Protein AF-0000000070196748 (afdb_homodimer)

Sequence (556 aa):
MASSNFDQDNVVRCKMNRRDIALVFIAVLVLIQGAVTVYIIVANKQTTNGELQTKLQMQQDEIEKQQDENKKQKDEIKEHQDKLTSIYSELEKAKTNQGVVYVRWGRKDCPGNGTETVYSGYAGGSYYNHAGAAVDYVCLPPDPSWGPKKDIRSYAPGYMYGAEYEDEVLFNKNYKNKDVPCAVCRSSNQSTSIMIPARTTCYTGWDEAYHGYLASGYNSHVAASQYVCVDEIPQALIGGGSSDDNGKLFYQVRTRCGSLKCPPYEEDKVLSCVVCMKMASSNFDQDNVVRCKMNRRDIALVFIAVLVLIQGAVTVYIIVANKQTTNGELQTKLQMQQDEIEKQQDENKKQKDEIKEHQDKLTSIYSELEKAKTNQGVVYVRWGRKDCPGNGTETVYSGYAGGSYYNHAGAAVDYVCLPPDPSWGPKKDIRSYAPGYMYGAEYEDEVLFNKNYKNKDVPCAVCRSSNQSTSIMIPARTTCYTGWDEAYHGYLASGYNSHVAASQYVCVDEIPQALIGGGSSDDNGKLFYQVRTRCGSLKCPPYEEDKVLSCVVCMK

Organism: Mizuhopecten yessoensis (NCBI:txid6573)

Radius of gyration: 54.62 Å; Cα contacts (8 Å, |Δi|>4): 1216; chains: 2; bounding box: 57×178×130 Å

Solvent-accessible surface area (backbone atoms only — not comparable to full-atom values): 28449 Å² total; per-residue (Å²): 126,94,74,79,80,77,79,78,77,80,75,76,78,69,73,75,53,72,67,59,55,50,53,53,51,51,52,52,51,53,50,51,53,49,52,53,52,50,49,52,52,44,50,52,42,50,51,50,42,52,52,47,52,51,52,40,50,52,41,50,52,50,38,52,52,40,52,53,51,41,50,53,46,51,52,48,44,51,52,47,51,53,48,44,55,52,49,52,52,48,38,49,44,51,58,40,47,26,22,26,72,50,69,39,32,20,26,70,61,49,51,67,91,62,35,42,64,77,47,42,30,36,26,21,17,17,40,44,70,22,27,2,11,30,26,49,78,41,70,32,54,69,72,60,36,71,51,96,60,23,79,61,81,71,97,56,38,15,55,38,22,6,13,24,30,66,33,59,66,78,60,37,56,88,36,47,33,24,13,30,20,10,13,38,24,32,28,36,81,21,60,38,69,45,76,40,73,69,27,74,65,59,60,92,86,40,44,69,66,51,40,26,31,28,25,22,51,57,91,83,46,62,18,54,55,50,81,43,55,31,39,51,77,46,50,62,44,82,86,30,28,84,42,82,47,66,20,21,51,38,23,78,36,60,39,64,65,72,94,42,60,69,68,92,49,58,72,70,35,77,35,31,8,21,35,25,31,65,141,80,81,75,80,76,76,80,76,80,74,74,77,68,72,73,52,71,66,59,57,51,53,51,50,52,51,52,51,53,50,52,54,48,51,52,52,49,49,52,53,45,50,53,41,50,51,50,43,51,52,47,52,52,51,40,52,53,41,50,52,50,38,52,53,40,53,52,52,40,52,53,47,52,53,48,42,51,51,48,50,53,49,45,55,53,51,49,50,50,35,48,52,46,45,69,72,34,44,29,69,52,69,41,34,21,28,68,61,48,50,71,87,63,34,42,62,77,49,44,31,37,26,23,16,18,41,44,70,34,71,87,32,57,40,56,78,41,73,36,67,76,74,80,82,79,62,96,66,71,80,68,81,71,99,78,72,87,66,80,30,52,18,24,31,68,32,55,70,78,61,38,58,89,34,46,33,23,24,30,20,10,13,40,25,35,29,42,85,22,32,30,66,46,76,41,52,29,17,65,65,59,58,93,89,40,44,67,67,52,40,25,33,29,24,19,22,32,30,80,29,49,10,32,16,40,76,43,56,31,39,56,78,47,49,61,47,82,86,40,64,83,44,82,69,76,18,18,52,41,13,48,22,25,31,40,62,43,26,21,51,68,72,81,47,57,71,66,26,34,35,11,8,19,36,25,32,58

Foldseek 3Di:
DPDPPDDPPPPPPPPPPPVVVVVVVVVVVVVVVVVVVVVVVVVVVVVVVVVVVVVVVVVVVVVVVVVVVVVVVVVVVVVVVVVVVVVVVVVVCVQLQAKDKDKAKQDQDWDPDQKDFPAKAFWKWFFLADLPTDQDTDGDHPDDDDDPCNPPDDPDDTDMDTEAECDCPQAHVLGHLFTMMMTMMMGRNFRDKDKFKQDQDDDPPWAFRAKAFWWGHDPPTSYHYDIDTHGRHGHGDDPGPPDNPGGGYTDFDFDPDDVPDPPVDDHGHTMMMTMITD/DCPPPPDPPPPVPPPPPPVNVVVVVVVVVVVVVVVVVVVVVVVVVVVVVVVVVVVVVVVVVVVVVVVVVVVVVVVVVVVVVVVVVVVVVVVVVVLQPAKDKDKAKQDQDFDPDQKDWPAKAFWKFFFLADLPTDAEIDADHPDDDDDPCNPDDDPDDTDMDTEAECDCPQAHVLGHLFTMMMTMMMGRRFHDKDKDKQDQDDDPPWDFRAKAFWWGHDPPTSDHYDIDTHGNHGHGDDPPDPDNPGGGYTDFDFDDDDVPDPVVDDHGHTMMMTMITD

Secondary structure (DSSP, 8-state):
-----------------HHHHHHHHHHHHHHHHHHHHHHHHHHHHHHHHHHHHHHHHHHHHHHHHHHHHHHHHHHHHHHHHHHHHHHHHHHHHHHHS--EEEEEET-SS--SSSEEEEEEEEEEE--TT-TT-B---EEE-SS----TTTT---SS-EEEEEEEE--SSSS-GGGTTPBPEEEEEEESS-S-EEEEET-SSPPTT-EEEEEEEEEE--TT-SS----EEEESS----TTS--S---SEEEEE-B---SSS-TTTS-TT-B-EEEEEE-/-----------------HHHHHHHHHHHHHHHHHHHHHHHHHHHHHHHHHHHHHHHHHHHHHHHHHHHHHHHHHHHHHHHHHHHHHHHHHHHHHHHT--EEEEEET-SSPPSSSEEEEEEEEEEE--TT-TT-----EEE-SS----TTTT---SS----EEEEE--TTTT-GGGTTPBPEEEEEEESS-S-EEEEET-SSPPTT-EEEEEEEEEE--TT-SS-B--EEEESS----SSS--S---SEEEEEEEE--SSS-TTTS-TT-B-EEEEEE-

pLDDT: mean 85.87, std 15.42, range [23.67, 98.45]

InterPro domains:
  IPR051077 Calcium-dependent Lectin [PTHR24024] (97-277)

Structure (mmCIF, N/CA/C/O backbone):
data_AF-0000000070196748-model_v1
#
loop_
_entity.id
_entity.type
_entity.pdbx_description
1 polymer 'Short-chain collagen C4'
#
loop_
_atom_site.group_PDB
_atom_site.id
_atom_site.type_symbol
_atom_site.label_atom_id
_atom_site.label_alt_id
_atom_site.label_comp_id
_atom_site.label_asym_id
_atom_site.label_entity_id
_atom_site.label_seq_id
_atom_site.pdbx_PDB_ins_code
_atom_site.Cartn_x
_atom_site.Cartn_y
_atom_site.Cartn_z
_atom_site.occupancy
_atom_site.B_iso_or_equiv
_atom_site.auth_seq_id
_atom_site.auth_comp_id
_atom_site.auth_asym_id
_atom_site.auth_atom_id
_atom_site.pdbx_PDB_model_num
ATOM 1 N N . MET A 1 1 ? -29.754 120.99 96.741 1 23.67 1 MET A N 1
ATOM 2 C CA . MET A 1 1 ? -30.196 121.397 95.41 1 23.67 1 MET A CA 1
ATOM 3 C C . MET A 1 1 ? -29.054 122.041 94.632 1 23.67 1 MET A C 1
ATOM 5 O O . MET A 1 1 ? -29.193 122.329 93.442 1 23.67 1 MET A O 1
ATOM 9 N N . ALA A 1 2 ? -28.082 122.835 95.265 1 34.64 2 ALA A N 1
ATOM 10 C CA . ALA A 1 2 ? -27.233 123.453 94.25 1 34.64 2 ALA A CA 1
ATOM 11 C C . ALA A 1 2 ? -26.536 122.395 93.399 1 34.64 2 ALA A C 1
ATOM 13 O O . ALA A 1 2 ? -26.18 121.324 93.898 1 34.64 2 ALA A O 1
ATOM 14 N N . SER A 1 3 ? -26.742 122.423 92.018 1 33.95 3 SER A N 1
ATOM 15 C CA . SER A 1 3 ? -26.475 122.089 90.623 1 33.95 3 SER A CA 1
ATOM 16 C C . SER A 1 3 ? -24.989 122.213 90.3 1 33.95 3 SER A C 1
ATOM 18 O O . SER A 1 3 ? -24.426 123.309 90.354 1 33.95 3 SER A O 1
ATOM 20 N N . SER A 1 4 ? -24.174 121.235 90.83 1 36.1 4 SER A N 1
ATOM 21 C CA . SER A 1 4 ? -22.776 121.093 90.436 1 36.1 4 SER A CA 1
ATOM 22 C C . SER A 1 4 ? -22.616 121.189 88.922 1 36.1 4 SER A C 1
ATOM 24 O O . SER A 1 4 ? -23.332 120.521 88.174 1 36.1 4 SER A O 1
ATOM 26 N N . ASN A 1 5 ? -22.364 122.438 88.431 1 34.79 5 ASN A N 1
ATOM 27 C CA . ASN A 1 5 ? -22.002 122.733 87.048 1 34.79 5 ASN A CA 1
ATOM 28 C C . ASN A 1 5 ? -20.956 121.756 86.522 1 34.79 5 ASN A C 1
ATOM 30 O O . ASN A 1 5 ? -19.874 121.628 87.097 1 34.79 5 ASN A O 1
ATOM 34 N N . PHE A 1 6 ? -21.33 120.572 85.848 1 34.41 6 PHE A N 1
ATOM 35 C CA . PHE A 1 6 ? -20.612 119.651 84.975 1 34.41 6 PHE A CA 1
ATOM 36 C C . PHE A 1 6 ? -19.738 120.412 83.986 1 34.41 6 PHE A C 1
ATOM 38 O O . PHE A 1 6 ? -20.212 121.324 83.304 1 34.41 6 PHE A O 1
ATOM 45 N N . ASP A 1 7 ? -18.459 120.542 84.35 1 33.42 7 ASP A N 1
ATOM 46 C CA . ASP A 1 7 ? -17.346 121.026 83.539 1 33.42 7 ASP A CA 1
ATOM 47 C C . ASP A 1 7 ? -17.398 120.442 82.129 1 33.42 7 ASP A C 1
ATOM 49 O O . ASP A 1 7 ? -17.531 119.228 81.959 1 33.42 7 ASP A O 1
ATOM 53 N N . GLN A 1 8 ? -17.953 121.155 81.136 1 33.31 8 GLN A N 1
ATOM 54 C CA . GLN A 1 8 ? -18.02 120.921 79.697 1 33.31 8 GLN A CA 1
ATOM 55 C C . GLN A 1 8 ? -16.692 120.396 79.162 1 33.31 8 GLN A C 1
ATOM 57 O O . GLN A 1 8 ? -15.635 120.967 79.44 1 33.31 8 GLN A O 1
ATOM 62 N N . ASP A 1 9 ? -16.567 119.038 78.949 1 35.24 9 ASP A N 1
ATOM 63 C CA . ASP A 1 9 ? -15.564 118.216 78.279 1 35.24 9 ASP A CA 1
ATOM 64 C C . ASP A 1 9 ? -15.041 118.905 77.02 1 35.24 9 ASP A C 1
ATOM 66 O O . ASP A 1 9 ? -15.823 119.311 76.158 1 35.24 9 ASP A O 1
ATOM 70 N N . ASN A 1 10 ? -14.011 119.686 77.144 1 36.63 10 ASN A N 1
ATOM 71 C CA . ASN A 1 10 ? -13.231 120.207 76.026 1 36.63 10 ASN A CA 1
ATOM 72 C C . ASN A 1 10 ? -12.899 119.112 75.016 1 36.63 10 ASN A C 1
ATOM 74 O O . ASN A 1 10 ? -12.066 118.245 75.284 1 36.63 10 ASN A O 1
ATOM 78 N N . VAL A 1 11 ? -13.945 118.51 74.289 1 37.58 11 VAL A N 1
ATOM 79 C CA . VAL A 1 11 ? -13.742 117.677 73.108 1 37.58 11 VAL A CA 1
ATOM 80 C C . VAL A 1 11 ? -12.757 118.356 72.159 1 37.58 11 VAL A C 1
ATOM 82 O O . VAL A 1 11 ? -13.033 119.438 71.637 1 37.58 11 VAL A O 1
ATOM 85 N N . VAL A 1 12 ? -11.513 118.307 72.529 1 38.78 12 VAL A N 1
ATOM 86 C CA . VAL A 1 12 ? -10.457 118.679 71.593 1 38.78 12 VAL A CA 1
ATOM 87 C C . VAL A 1 12 ? -10.685 117.984 70.253 1 38.78 12 VAL A C 1
ATOM 89 O O . VAL A 1 12 ? -10.693 116.752 70.179 1 38.78 12 VAL A O 1
ATOM 92 N N . ARG A 1 13 ? -11.613 118.517 69.379 1 42.95 13 ARG A N 1
ATOM 93 C CA . ARG A 1 13 ? -11.799 118.147 67.98 1 42.95 13 ARG A CA 1
ATOM 94 C C . ARG A 1 13 ? -10.466 118.121 67.239 1 42.95 13 ARG A C 1
ATOM 96 O O . ARG A 1 13 ? -9.8 119.15 67.112 1 42.95 13 ARG A O 1
ATOM 103 N N . CYS A 1 14 ? -9.592 117.125 67.402 1 43.45 14 CYS A N 1
ATOM 104 C CA . CYS A 1 14 ? -8.396 116.873 66.607 1 43.45 14 CYS A CA 1
ATOM 105 C C . CYS A 1 14 ? -8.711 116.922 65.117 1 43.45 14 CYS A C 1
ATOM 107 O O . CYS A 1 14 ? -9.547 116.16 64.63 1 43.45 14 CYS A O 1
ATOM 109 N N . LYS A 1 15 ? -8.808 118.072 64.516 1 48.35 15 LYS A N 1
ATOM 110 C CA . LYS A 1 15 ? -8.949 118.331 63.086 1 48.35 15 LYS A CA 1
ATOM 111 C C . LYS A 1 15 ? -7.853 117.628 62.29 1 48.35 15 LYS A C 1
ATOM 113 O O . LYS A 1 15 ? -6.672 117.955 62.426 1 48.35 15 LYS A O 1
ATOM 118 N N . MET A 1 16 ? -7.975 116.258 61.984 1 52.86 16 MET A N 1
ATOM 119 C CA . MET A 1 16 ? -7.071 115.637 61.02 1 52.86 16 MET A CA 1
ATOM 120 C C . MET A 1 16 ? -6.987 116.464 59.742 1 52.86 16 MET A C 1
ATOM 122 O O . MET A 1 16 ? -8.007 116.934 59.233 1 52.86 16 MET A O 1
ATOM 126 N N . ASN A 1 17 ? -5.944 116.988 59.505 1 60.42 17 ASN A N 1
ATOM 127 C CA . ASN A 1 17 ? -5.749 117.794 58.305 1 60.42 17 ASN A CA 1
ATOM 128 C C . ASN A 1 17 ? -6.069 117.004 57.04 1 60.42 17 ASN A C 1
ATOM 130 O O . ASN A 1 17 ? -6.061 115.772 57.054 1 60.42 17 ASN A O 1
ATOM 134 N N . ARG A 1 18 ? -6.671 117.553 56.072 1 64.96 18 ARG A N 1
ATOM 135 C CA . ARG A 1 18 ? -7.14 117.027 54.794 1 64.96 18 ARG A CA 1
ATOM 136 C C . ARG A 1 18 ? -6.083 116.138 54.147 1 64.96 18 ARG A C 1
ATOM 138 O O . ARG A 1 18 ? -6.411 115.121 53.533 1 64.96 18 ARG A O 1
ATOM 145 N N . ARG A 1 19 ? -4.888 116.395 54.353 1 65.21 19 ARG A N 1
ATOM 146 C CA . ARG A 1 19 ? -3.809 115.636 53.73 1 65.21 19 ARG A CA 1
ATOM 147 C C . ARG A 1 19 ? -3.651 114.268 54.386 1 65.21 19 ARG A C 1
ATOM 149 O O . ARG A 1 19 ? -3.453 113.263 53.7 1 65.21 19 ARG A O 1
ATOM 156 N N . ASP A 1 20 ? -3.83 114.13 55.593 1 66.3 20 ASP A N 1
ATOM 157 C CA . ASP A 1 20 ? -3.656 112.876 56.32 1 66.3 20 ASP A CA 1
ATOM 158 C C . ASP A 1 20 ? -4.826 111.928 56.066 1 66.3 20 ASP A C 1
ATOM 160 O O . ASP A 1 20 ? -4.63 110.721 55.91 1 66.3 20 ASP A O 1
ATOM 164 N N . ILE A 1 21 ? -6.015 112.452 55.911 1 70.46 21 ILE A N 1
ATOM 165 C CA . ILE A 1 21 ? -7.209 111.675 55.599 1 70.46 21 ILE A CA 1
ATOM 166 C C . ILE A 1 21 ? -7.098 111.101 54.188 1 70.46 21 ILE A C 1
ATOM 168 O O . ILE A 1 21 ? -7.426 109.935 53.958 1 70.46 21 ILE A O 1
ATOM 172 N N . ALA A 1 22 ? -6.455 1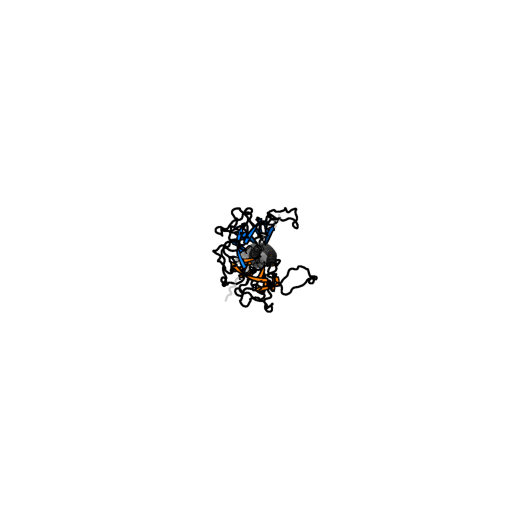11.931 53.389 1 72.45 22 ALA A N 1
ATOM 173 C CA . ALA A 1 22 ? -6.278 111.497 52.005 1 72.45 22 ALA A CA 1
ATOM 174 C C . ALA A 1 22 ? -5.261 110.363 51.912 1 72.45 22 ALA A C 1
ATOM 176 O O . ALA A 1 22 ? -5.462 109.399 51.169 1 72.45 22 ALA A O 1
ATOM 177 N N . LEU A 1 23 ? -4.327 110.298 52.746 1 73.07 23 LEU A N 1
ATOM 178 C CA . LEU A 1 23 ? -3.285 109.277 52.735 1 73.07 23 LEU A CA 1
ATOM 179 C C . LEU A 1 23 ? -3.806 107.962 53.304 1 73.07 23 LEU A C 1
ATOM 181 O O . LEU A 1 23 ? -3.472 106.887 52.801 1 73.07 23 LEU A O 1
ATOM 185 N N . VAL A 1 24 ? -4.711 108.156 54.286 1 73.11 24 VAL A N 1
ATOM 186 C CA . VAL A 1 24 ? -5.297 106.959 54.881 1 73.11 24 VAL A CA 1
ATOM 187 C C . VAL A 1 24 ? -6.283 106.324 53.903 1 73.11 24 VAL A C 1
ATOM 189 O O . VAL A 1 24 ? -6.322 105.1 53.758 1 73.11 24 VAL A O 1
ATOM 192 N N . PHE A 1 25 ? -6.95 107.092 53.097 1 75.56 25 PHE A N 1
ATOM 193 C CA . PHE A 1 25 ? -7.916 106.599 52.123 1 75.56 25 PHE A CA 1
ATOM 194 C C . PHE A 1 25 ? -7.21 105.906 50.964 1 75.56 25 PHE A C 1
ATOM 196 O O . PHE A 1 25 ? -7.655 104.854 50.5 1 75.56 25 PHE A O 1
ATOM 203 N N . ILE A 1 26 ? -6.091 106.403 50.58 1 75.54 26 ILE A N 1
ATOM 204 C CA . ILE A 1 26 ? -5.323 105.821 49.485 1 75.54 26 ILE A CA 1
ATOM 205 C C . ILE A 1 26 ? -4.723 104.488 49.927 1 75.54 26 ILE A C 1
ATOM 207 O O . ILE A 1 26 ? -4.745 103.511 49.175 1 75.54 26 ILE A O 1
ATOM 211 N N . ALA A 1 27 ? -4.406 104.483 51.19 1 74.73 27 ALA A N 1
ATOM 212 C CA . ALA A 1 27 ? -3.804 103.265 51.725 1 74.73 27 ALA A CA 1
ATOM 213 C C . ALA A 1 27 ? -4.833 102.142 51.822 1 74.73 27 ALA A C 1
ATOM 215 O O . ALA A 1 27 ? -4.538 100.991 51.493 1 74.73 27 ALA A O 1
ATOM 216 N N . VAL A 1 28 ? -6.062 102.526 52.138 1 73.76 28 VAL A N 1
ATOM 217 C CA . VAL A 1 28 ? -7.138 101.548 52.268 1 73.76 28 VAL A CA 1
ATOM 218 C C . VAL A 1 28 ? -7.559 101.056 50.886 1 73.76 28 VAL A C 1
ATOM 220 O O . VAL A 1 28 ? -7.794 99.861 50.691 1 73.76 28 VAL A O 1
ATOM 223 N N . LEU A 1 29 ? -7.48 101.894 49.881 1 76.09 29 LEU A N 1
ATOM 224 C CA . LEU A 1 29 ? -7.869 101.534 48.522 1 76.09 29 LEU A CA 1
ATOM 225 C C . LEU A 1 29 ? -6.848 100.589 47.897 1 76.09 29 LEU A C 1
ATOM 227 O O . LEU A 1 29 ? -7.218 99.631 47.214 1 76.09 29 LEU A O 1
ATOM 231 N N . VAL A 1 30 ? -5.658 100.777 48.203 1 75.75 30 VAL A N 1
ATOM 232 C CA . VAL A 1 30 ? -4.585 99.939 47.678 1 75.75 30 VAL A CA 1
ATOM 233 C C . VAL A 1 30 ? -4.646 98.556 48.324 1 75.75 30 VAL A C 1
ATOM 235 O O . VAL A 1 30 ? -4.451 97.541 47.651 1 75.75 30 VAL A O 1
ATOM 238 N N . LEU A 1 31 ? -5.105 98.479 49.496 1 75.84 31 LEU A N 1
ATOM 239 C CA . LEU A 1 31 ? -5.205 97.216 50.219 1 75.84 31 LEU A CA 1
ATOM 240 C C . LEU A 1 31 ? -6.389 96.395 49.719 1 75.84 31 LEU A C 1
ATOM 242 O O . LEU A 1 31 ? -6.285 95.175 49.57 1 75.84 31 LEU A O 1
ATOM 246 N N . ILE A 1 32 ? -7.424 97.145 49.405 1 76.09 32 ILE A N 1
ATOM 247 C CA . ILE A 1 32 ? -8.616 96.466 48.908 1 76.09 32 ILE A CA 1
ATOM 248 C C . ILE A 1 32 ? -8.365 95.95 47.493 1 76.09 32 ILE A C 1
ATOM 250 O O . ILE A 1 32 ? -8.715 94.813 47.168 1 76.09 32 ILE A O 1
ATOM 254 N N . GLN A 1 33 ? -7.641 96.713 46.658 1 78.19 33 GLN A N 1
ATOM 255 C CA . GLN A 1 33 ? -7.313 96.295 45.299 1 78.19 33 GLN A CA 1
ATOM 256 C C . GLN A 1 33 ? -6.345 95.115 45.305 1 78.19 33 GLN A C 1
ATOM 258 O O . GLN A 1 33 ? -6.485 94.188 44.505 1 78.19 33 GLN A O 1
ATOM 263 N N . GLY A 1 34 ? -5.599 95.133 46.26 1 75.67 34 GLY A N 1
ATOM 264 C CA . GLY A 1 34 ? -4.654 94.038 46.407 1 75.67 34 GLY A CA 1
ATOM 265 C C . GLY A 1 34 ? -5.307 92.741 46.844 1 75.67 34 GLY A C 1
ATOM 266 O O . GLY A 1 34 ? -4.991 91.672 46.317 1 75.67 34 GLY A O 1
ATOM 267 N N . ALA A 1 35 ? -6.262 92.959 47.692 1 76.61 35 ALA A N 1
ATOM 268 C CA . ALA A 1 35 ? -6.986 91.793 48.194 1 76.61 35 ALA A CA 1
ATOM 269 C C . ALA A 1 35 ? -7.843 91.167 47.098 1 76.61 35 ALA A C 1
ATOM 271 O O . ALA A 1 35 ? -7.904 89.942 46.972 1 76.61 35 ALA A O 1
ATOM 272 N N . VAL A 1 36 ? -8.363 92.007 46.237 1 79.42 36 VAL A N 1
ATOM 273 C CA . VAL A 1 36 ? -9.216 91.536 45.151 1 79.42 36 VAL A CA 1
ATOM 274 C C . VAL A 1 36 ? -8.369 90.829 44.096 1 79.42 36 VAL A C 1
ATOM 276 O O . VAL A 1 36 ? -8.75 89.77 43.592 1 79.42 36 VAL A O 1
ATOM 279 N N . THR A 1 37 ? -7.2 91.322 43.896 1 79.3 37 THR A N 1
ATOM 280 C CA . THR A 1 37 ? -6.298 90.734 42.912 1 79.3 37 THR A CA 1
ATOM 281 C C . THR A 1 37 ? -5.809 89.365 43.377 1 79.3 37 THR A C 1
ATOM 283 O O . THR A 1 37 ? -5.765 88.417 42.59 1 79.3 37 THR A O 1
ATOM 286 N N . VAL A 1 38 ? -5.608 89.299 44.605 1 80 38 VAL A N 1
ATOM 287 C CA . VAL A 1 38 ? -5.116 88.047 45.171 1 80 38 VAL A CA 1
ATOM 288 C C . VAL A 1 38 ? -6.224 86.996 45.14 1 80 38 VAL A C 1
ATOM 290 O O . VAL A 1 38 ? -5.974 85.831 44.82 1 80 38 VAL A O 1
ATOM 293 N N . TYR A 1 39 ? -7.412 87.331 45.298 1 77.8 39 TYR A N 1
ATOM 294 C CA . TYR A 1 39 ? -8.552 86.422 45.254 1 77.8 39 TYR A CA 1
ATOM 295 C C . TYR A 1 39 ? -8.764 85.881 43.845 1 77.8 39 TYR A C 1
ATOM 297 O O . TYR A 1 39 ? -9.02 84.688 43.664 1 77.8 39 TYR A O 1
ATOM 305 N N . ILE A 1 40 ? -8.58 86.76 42.953 1 79.56 40 ILE A N 1
ATOM 306 C CA . ILE A 1 40 ? -8.765 86.38 41.556 1 79.56 40 ILE A CA 1
ATOM 307 C C . ILE A 1 40 ? -7.683 85.385 41.144 1 79.56 40 ILE A C 1
ATOM 309 O O . ILE A 1 40 ? -7.97 84.382 40.487 1 79.56 40 ILE A O 1
ATOM 313 N N . ILE A 1 41 ? -6.549 85.553 41.576 1 79.31 41 ILE A N 1
ATOM 314 C CA . ILE A 1 41 ? -5.42 84.69 41.245 1 79.31 41 ILE A CA 1
ATOM 315 C C . ILE A 1 41 ? -5.618 83.315 41.878 1 79.31 41 ILE A C 1
ATOM 317 O O . ILE A 1 41 ? -5.407 82.289 41.228 1 79.31 41 ILE A O 1
ATOM 321 N N . VAL A 1 42 ? -6.12 83.303 43.117 1 81.12 42 VAL A N 1
ATOM 322 C CA . VAL A 1 42 ? -6.347 82.054 43.836 1 81.12 42 VAL A CA 1
ATOM 323 C C . VAL A 1 42 ? -7.484 81.276 43.176 1 81.12 42 VAL A C 1
ATOM 325 O O . VAL A 1 42 ? -7.384 80.062 42.984 1 81.12 42 VAL A O 1
ATOM 328 N N . ALA A 1 43 ? -8.439 82.02 42.768 1 81.54 43 ALA A N 1
ATOM 329 C CA . ALA A 1 43 ? -9.585 81.381 42.128 1 81.54 43 ALA A CA 1
ATOM 330 C C . ALA A 1 43 ? -9.196 80.78 40.78 1 81.54 43 ALA A C 1
ATOM 332 O O . ALA A 1 43 ? -9.586 79.655 40.459 1 81.54 43 ALA A O 1
ATOM 333 N N . ASN A 1 44 ? -8.394 81.372 40 1 78.81 44 ASN A N 1
ATOM 334 C CA . ASN A 1 44 ? -7.929 80.895 38.701 1 78.81 44 ASN A CA 1
ATOM 335 C C . ASN A 1 44 ? -7.04 79.663 38.842 1 78.81 44 ASN A C 1
ATOM 337 O O . ASN A 1 44 ? -7.161 78.713 38.066 1 78.81 44 ASN A O 1
ATOM 341 N N . LYS A 1 45 ? -6.316 79.693 39.868 1 83.89 45 LYS A N 1
ATOM 342 C CA . LYS A 1 45 ? -5.416 78.565 40.092 1 83.89 45 LYS A CA 1
ATOM 343 C C . LYS A 1 45 ? -6.181 77.343 40.593 1 83.89 45 LYS A C 1
ATOM 345 O O . LYS A 1 45 ? -5.837 76.208 40.255 1 83.89 45 LYS A O 1
ATOM 350 N N . GLN A 1 46 ? -7.246 77.658 41.279 1 83.99 46 GLN A N 1
ATOM 351 C CA . GLN A 1 46 ? -8.103 76.57 41.739 1 83.99 46 GLN A CA 1
ATOM 352 C C . GLN A 1 46 ? -8.839 75.918 40.572 1 83.99 46 GLN A C 1
ATOM 354 O O . GLN A 1 46 ? -8.944 74.692 40.504 1 83.99 46 GLN A O 1
ATOM 359 N N . THR A 1 47 ? -9.237 76.728 39.648 1 85.91 47 THR A N 1
ATOM 360 C CA . THR A 1 47 ? -9.918 76.223 38.461 1 85.91 47 THR A CA 1
ATOM 361 C C . THR A 1 47 ? -8.959 75.418 37.589 1 85.91 47 THR A C 1
ATOM 363 O O . THR A 1 47 ? -9.307 74.337 37.109 1 85.91 47 THR A O 1
ATOM 366 N N . THR A 1 48 ? -7.798 75.894 37.513 1 86.61 48 THR A N 1
ATOM 367 C CA . THR A 1 48 ? -6.782 75.206 36.724 1 86.61 48 THR A CA 1
ATOM 368 C C . THR A 1 48 ? -6.428 73.861 37.352 1 86.61 48 THR A C 1
ATOM 370 O O . THR A 1 48 ? -6.287 72.86 36.647 1 86.61 48 THR A O 1
ATOM 373 N N . ASN A 1 49 ? -6.399 73.888 38.667 1 86.29 49 ASN A N 1
ATOM 374 C CA . ASN A 1 49 ? -6.128 72.653 39.395 1 86.29 49 ASN A CA 1
ATOM 375 C C . ASN A 1 49 ? -7.236 71.625 39.186 1 86.29 49 ASN A C 1
ATOM 377 O O . ASN A 1 49 ? -6.96 70.441 38.983 1 86.29 49 ASN A O 1
ATOM 381 N N . GLY A 1 50 ? -8.386 72.213 39.204 1 86.55 50 GLY A N 1
ATOM 382 C CA . GLY A 1 50 ? -9.522 71.335 38.973 1 86.55 50 GLY A CA 1
ATOM 383 C C . GLY A 1 50 ? -9.539 70.736 37.579 1 86.55 50 GLY A C 1
ATOM 384 O O . GLY A 1 50 ? -9.795 69.541 37.415 1 86.55 50 GLY A O 1
ATOM 385 N N . GLU A 1 51 ? -9.218 71.501 36.573 1 89.89 51 GLU A N 1
ATOM 386 C CA . GLU A 1 51 ? -9.163 71.055 35.184 1 89.89 51 GLU A CA 1
ATOM 387 C C . GLU A 1 51 ? -8.045 70.036 34.976 1 89.89 51 GLU A C 1
ATOM 389 O O . GLU A 1 51 ? -8.238 69.026 34.297 1 89.89 51 GLU A O 1
ATOM 394 N N . LEU A 1 52 ? -6.957 70.185 35.565 1 90.79 52 LEU A N 1
ATOM 395 C CA . LEU A 1 52 ? -5.811 69.292 35.434 1 90.79 52 LEU A CA 1
ATOM 396 C C . LEU A 1 52 ? -6.091 67.947 36.096 1 90.79 52 LEU A C 1
ATOM 398 O O . LEU A 1 52 ? -5.717 66.899 35.566 1 90.79 52 LEU A O 1
ATOM 402 N N . GLN A 1 53 ? -6.791 68.056 37.218 1 90.72 53 GLN A N 1
ATOM 403 C CA . GLN A 1 53 ? -7.155 66.819 37.902 1 90.72 53 GLN A CA 1
ATOM 404 C C . GLN A 1 53 ? -8.109 65.983 37.054 1 90.72 53 GLN A C 1
ATOM 406 O O . GLN A 1 53 ? -7.968 64.761 36.974 1 90.72 53 GLN A O 1
ATOM 411 N N . THR A 1 54 ? -8.964 66.701 36.373 1 91.91 54 THR A N 1
ATOM 412 C CA . THR A 1 54 ? -9.906 66.01 35.499 1 91.91 54 THR A CA 1
ATOM 413 C C . THR A 1 54 ? -9.181 65.385 34.31 1 91.91 54 THR A C 1
ATOM 415 O O . THR A 1 54 ? -9.44 64.233 33.954 1 91.91 54 THR A O 1
ATOM 418 N N . LYS A 1 55 ? -8.3 66.073 33.746 1 92.51 55 LYS A N 1
ATOM 419 C CA . LYS A 1 55 ? -7.518 65.566 32.622 1 92.51 55 LYS A CA 1
ATOM 420 C C . LYS A 1 55 ? -6.661 64.375 33.041 1 92.51 55 LYS A C 1
ATOM 422 O O . LYS A 1 55 ? -6.515 63.412 32.286 1 92.51 55 LYS A O 1
ATOM 427 N N . LEU A 1 56 ? -6.121 64.413 34.213 1 93.23 56 LEU A N 1
ATOM 428 C CA . LEU A 1 56 ? -5.316 63.32 34.749 1 93.23 56 LEU A CA 1
ATOM 429 C C . LEU A 1 56 ? -6.15 62.052 34.897 1 93.23 56 LEU A C 1
ATOM 431 O O . LEU A 1 56 ? -5.691 60.959 34.556 1 93.23 56 LEU A O 1
ATOM 435 N N . GLN A 1 57 ? -7.333 62.3 35.386 1 92.91 57 GLN A N 1
ATOM 436 C CA . GLN A 1 57 ? -8.222 61.154 35.547 1 92.91 57 GLN A CA 1
ATOM 437 C C . GLN A 1 57 ? -8.589 60.548 34.196 1 92.91 57 GLN A C 1
ATOM 439 O O . GLN A 1 57 ? -8.61 59.325 34.043 1 92.91 57 GLN A O 1
ATOM 444 N N . MET A 1 58 ? -8.834 61.367 33.208 1 94.37 58 MET A N 1
ATOM 445 C CA . MET A 1 58 ? -9.174 60.897 31.868 1 94.37 58 MET A CA 1
ATOM 446 C C . MET A 1 58 ? -8.016 60.115 31.256 1 94.37 58 MET A C 1
ATOM 448 O O . MET A 1 58 ? -8.226 59.073 30.633 1 94.37 58 MET A O 1
ATOM 452 N N . GLN A 1 59 ? -6.824 60.513 31.44 1 93.48 59 GLN A N 1
ATOM 453 C CA . GLN A 1 59 ? -5.645 59.84 30.905 1 93.48 59 GLN A CA 1
ATOM 454 C C . GLN A 1 59 ? -5.398 58.513 31.617 1 93.48 59 GLN A C 1
ATOM 456 O O . GLN A 1 59 ? -4.995 57.531 30.989 1 93.48 59 GLN A O 1
ATOM 461 N N . GLN A 1 60 ? -5.715 58.6 32.943 1 94.17 60 GLN A N 1
ATOM 462 C CA . GLN A 1 60 ? -5.591 57.349 33.684 1 94.17 60 GLN A CA 1
ATOM 463 C C . GLN A 1 60 ? -6.563 56.298 33.157 1 94.17 60 GLN A C 1
ATOM 465 O O . GLN A 1 60 ? -6.199 55.131 33 1 94.17 60 GLN A O 1
ATOM 470 N N . ASP A 1 61 ? -7.763 56.73 32.877 1 94.57 61 ASP A N 1
ATOM 471 C CA . ASP A 1 61 ? -8.768 55.833 32.314 1 94.57 61 ASP A CA 1
ATOM 472 C C . ASP A 1 61 ? -8.325 55.297 30.955 1 94.57 61 ASP A C 1
ATOM 474 O O . ASP A 1 61 ? -8.503 54.113 30.66 1 94.57 61 ASP A O 1
ATOM 478 N N . GLU A 1 62 ? -7.788 56.125 30.128 1 94.73 62 GLU A N 1
ATOM 479 C CA . GLU A 1 62 ? -7.29 55.729 28.814 1 94.73 62 GLU A CA 1
ATOM 480 C C . GLU A 1 62 ? -6.145 54.728 28.937 1 94.73 62 GLU A C 1
ATOM 482 O O . GLU A 1 62 ? -6.079 53.756 28.182 1 94.73 62 GLU A O 1
ATOM 487 N N . ILE A 1 63 ? -5.264 54.933 29.855 1 94.02 63 ILE A N 1
ATOM 488 C CA . ILE A 1 63 ? -4.148 54.025 30.097 1 94.02 63 ILE A CA 1
ATOM 489 C C . ILE A 1 63 ? -4.679 52.648 30.487 1 94.02 63 ILE A C 1
ATOM 491 O O . ILE A 1 63 ? -4.224 51.628 29.962 1 94.02 63 ILE A O 1
ATOM 495 N N . GLU A 1 64 ? -5.677 52.671 31.386 1 94.26 64 GLU A N 1
ATOM 496 C CA . GLU A 1 64 ? -6.264 51.411 31.831 1 94.26 64 GLU A CA 1
ATOM 497 C C . GLU A 1 64 ? -6.931 50.674 30.674 1 94.26 64 GLU A C 1
ATOM 499 O O . GLU A 1 64 ? -6.78 49.458 30.535 1 94.26 64 GLU A O 1
ATOM 504 N N . LYS A 1 65 ? -7.607 51.388 29.835 1 94.71 65 LYS A N 1
ATOM 505 C CA . LYS A 1 65 ? -8.247 50.803 28.66 1 94.71 65 LYS A CA 1
ATOM 506 C C . LYS A 1 65 ? -7.213 50.194 27.717 1 94.71 65 LYS A C 1
ATOM 508 O O . LYS A 1 65 ? -7.389 49.073 27.235 1 94.71 65 LYS A O 1
ATOM 513 N N . GLN A 1 66 ? -6.125 50.845 27.48 1 94.45 66 GLN A N 1
ATOM 514 C CA . GLN A 1 66 ? -5.067 50.371 26.594 1 94.45 66 GLN A CA 1
ATOM 515 C C . GLN A 1 66 ? -4.366 49.149 27.18 1 94.45 66 GLN A C 1
ATOM 517 O O . GLN A 1 66 ? -4.012 48.22 26.45 1 94.45 66 GLN A O 1
ATOM 522 N N . GLN A 1 67 ? -4.194 49.194 28.49 1 94.06 67 GLN A N 1
ATOM 523 C CA . GLN A 1 67 ? -3.576 48.052 29.155 1 94.06 67 GLN A CA 1
ATOM 524 C C . GLN A 1 67 ? -4.452 46.807 29.037 1 94.06 67 GLN A C 1
ATOM 526 O O . GLN A 1 67 ? -3.947 45.706 28.81 1 94.06 67 GLN A O 1
ATOM 531 N N . ASP A 1 68 ? -5.734 46.994 29.159 1 94.79 68 ASP A N 1
ATOM 532 C CA . ASP A 1 68 ? -6.677 45.891 29.002 1 94.79 68 ASP A CA 1
ATOM 533 C C . ASP A 1 68 ? -6.649 45.343 27.577 1 94.79 68 ASP A C 1
ATOM 535 O O . ASP A 1 68 ? -6.639 44.127 27.373 1 94.79 68 ASP A O 1
ATOM 539 N N . GLU A 1 69 ? -6.62 46.217 26.619 1 95.61 69 GLU A N 1
ATOM 540 C CA . GLU A 1 69 ? -6.543 45.816 25.217 1 95.61 69 GLU A CA 1
ATOM 541 C C . GLU A 1 69 ? -5.241 45.077 24.925 1 95.61 69 GLU A C 1
ATOM 543 O O . GLU A 1 69 ? -5.238 44.07 24.214 1 95.61 69 GLU A O 1
ATOM 548 N N . ASN A 1 70 ? -4.178 45.579 25.491 1 94.08 70 ASN A N 1
ATOM 549 C CA . ASN A 1 70 ? -2.873 44.947 25.325 1 94.08 70 ASN A CA 1
ATOM 550 C C . ASN A 1 70 ? -2.86 43.53 25.891 1 94.08 70 ASN A C 1
ATOM 552 O O . ASN A 1 70 ? -2.313 42.615 25.273 1 94.08 70 ASN A O 1
ATOM 556 N N . LYS A 1 71 ? -3.507 43.374 26.998 1 94.71 71 LYS A N 1
ATOM 557 C CA . LYS A 1 71 ? -3.582 42.055 27.619 1 94.71 71 LYS A CA 1
ATOM 558 C C . LYS A 1 71 ? -4.39 41.087 26.759 1 94.71 71 LYS A C 1
ATOM 560 O O . LYS A 1 71 ? -3.975 39.946 26.542 1 94.71 71 LYS A O 1
ATOM 565 N N . LYS A 1 72 ? -5.481 41.476 26.209 1 95.82 72 LYS A N 1
ATOM 566 C CA . LYS A 1 72 ? -6.324 40.659 25.342 1 95.82 72 LYS A CA 1
ATOM 567 C C . LYS A 1 72 ? -5.571 40.235 24.084 1 95.82 72 LYS A C 1
ATOM 569 O O . LYS A 1 72 ? -5.646 39.076 23.67 1 95.82 72 LYS A O 1
ATOM 574 N N . GLN A 1 73 ? -4.824 41.119 23.539 1 94.45 73 GLN A N 1
ATOM 575 C CA . GLN A 1 73 ? -4.081 40.838 22.315 1 94.45 73 GLN A CA 1
ATOM 576 C C . GLN A 1 73 ? -2.935 39.866 22.578 1 94.45 73 GLN A C 1
ATOM 578 O O . GLN A 1 73 ? -2.65 38.995 21.753 1 94.45 73 GLN A O 1
ATOM 583 N N . LYS A 1 74 ? -2.369 40.042 23.761 1 94.99 74 LYS A N 1
ATOM 584 C CA . LYS A 1 74 ? -1.302 39.111 24.118 1 94.99 74 LYS A CA 1
ATOM 585 C C . LYS A 1 74 ? -1.836 37.689 24.256 1 94.99 74 LYS A C 1
ATOM 587 O O . LYS A 1 74 ? -1.194 36.733 23.814 1 94.99 74 LYS A O 1
ATOM 592 N N . ASP A 1 75 ? -2.996 37.597 24.806 1 95.69 75 ASP A N 1
ATOM 593 C CA . ASP A 1 75 ? -3.642 36.295 24.939 1 95.69 75 ASP A CA 1
ATOM 594 C C . ASP A 1 75 ? -4.005 35.72 23.572 1 95.69 75 ASP A C 1
ATOM 596 O O . ASP A 1 75 ? -3.815 34.527 23.324 1 95.69 75 ASP A O 1
ATOM 600 N N . GLU A 1 76 ? -4.422 36.542 22.703 1 95.47 76 GLU A N 1
ATOM 601 C CA . GLU A 1 76 ? -4.771 36.126 21.348 1 95.47 76 GLU A CA 1
ATOM 602 C C . GLU A 1 76 ? -3.537 35.664 20.577 1 95.47 76 GLU A C 1
ATOM 604 O O . GLU A 1 76 ? -3.584 34.661 19.863 1 95.47 76 GLU A O 1
ATOM 609 N N . ILE A 1 77 ? -2.5 36.392 20.726 1 95.01 77 ILE A N 1
ATOM 610 C CA . ILE A 1 77 ? -1.248 36.033 20.07 1 95.01 77 ILE A CA 1
ATOM 611 C C . ILE A 1 77 ? -0.782 34.664 20.561 1 95.01 77 ILE A C 1
ATOM 613 O O . ILE A 1 77 ? -0.384 33.813 19.762 1 95.01 77 ILE A O 1
ATOM 617 N N . LYS A 1 78 ? -0.937 34.451 21.855 1 95.35 78 LYS A N 1
ATOM 618 C CA . LYS A 1 78 ? -0.557 33.163 22.426 1 95.35 78 LYS A CA 1
ATOM 619 C C . LYS A 1 78 ? -1.426 32.037 21.873 1 95.35 78 LYS A C 1
ATOM 621 O O . LYS A 1 78 ? -0.921 30.966 21.531 1 95.35 78 LYS A O 1
ATOM 626 N N . GLU A 1 79 ? -2.636 32.253 21.749 1 94.77 79 GLU A N 1
ATOM 627 C CA . GLU A 1 79 ? -3.561 31.266 21.201 1 94.77 79 GLU A CA 1
ATOM 628 C C . GLU A 1 79 ? -3.212 30.926 19.755 1 94.77 79 GLU A C 1
ATOM 630 O O . GLU A 1 79 ? -3.183 29.753 19.377 1 94.77 79 GLU A O 1
ATOM 635 N N . HIS A 1 80 ? -2.921 31.93 19.042 1 93.44 80 HIS A N 1
ATOM 636 C CA . HIS A 1 80 ? -2.571 31.717 17.642 1 93.44 80 HIS A CA 1
ATOM 637 C C . HIS A 1 80 ? -1.264 30.943 17.512 1 93.44 80 HIS A C 1
ATOM 639 O O . HIS A 1 80 ? -1.132 30.08 16.641 1 93.44 80 HIS A O 1
ATOM 645 N N . GLN A 1 81 ? -0.373 31.267 18.39 1 93.55 81 GLN A N 1
ATOM 646 C CA . GLN A 1 81 ? 0.903 30.559 18.378 1 93.55 81 GLN A CA 1
ATOM 647 C C . GLN A 1 81 ? 0.711 29.076 18.685 1 93.55 81 GLN A C 1
ATOM 649 O O . GLN A 1 81 ? 1.306 28.219 18.029 1 93.55 81 GLN A O 1
ATOM 654 N N . ASP A 1 82 ? -0.121 28.787 19.578 1 94.48 82 ASP A N 1
ATOM 655 C CA . ASP A 1 82 ? -0.416 27.403 19.933 1 94.48 82 ASP A CA 1
ATOM 656 C C . ASP A 1 82 ? -1.09 26.67 18.776 1 94.48 82 ASP A C 1
ATOM 658 O O . ASP A 1 82 ? -0.742 25.528 18.469 1 94.48 82 ASP A O 1
ATOM 662 N N . LYS A 1 83 ? -1.933 27.292 18.16 1 94.22 83 LYS A N 1
ATOM 663 C CA . LYS A 1 83 ? -2.623 26.715 17.01 1 94.22 83 LYS A CA 1
ATOM 664 C C . LYS A 1 83 ? -1.656 26.466 15.856 1 94.22 83 LYS A C 1
ATOM 666 O O . LYS A 1 83 ? -1.713 25.42 15.206 1 94.22 83 LYS A O 1
ATOM 671 N N . LEU A 1 84 ? -0.87 27.46 15.656 1 92.89 84 LEU A N 1
ATOM 672 C CA . LEU A 1 84 ? 0.118 27.319 14.593 1 92.89 84 LEU A CA 1
ATOM 673 C C . LEU A 1 84 ? 1.033 26.128 14.854 1 92.89 84 LEU A C 1
ATOM 675 O O . LEU A 1 84 ? 1.3 25.334 13.949 1 92.89 84 LEU A O 1
ATOM 679 N N . THR A 1 85 ? 1.444 25.977 16.04 1 92.29 85 THR A N 1
ATOM 680 C CA . THR A 1 85 ? 2.305 24.856 16.4 1 92.29 85 THR A CA 1
ATOM 681 C C . THR A 1 85 ? 1.593 23.528 16.16 1 92.29 85 THR A C 1
ATOM 683 O O . THR A 1 85 ? 2.171 22.602 15.587 1 92.29 85 THR A O 1
ATOM 686 N N . SER A 1 86 ? 0.365 23.478 16.5 1 92.24 86 SER A N 1
ATOM 687 C CA . SER A 1 86 ? -0.43 22.263 16.355 1 92.24 86 SER A CA 1
ATOM 688 C C . SER A 1 86 ? -0.65 21.919 14.885 1 92.24 86 SER A C 1
ATOM 690 O O . SER A 1 86 ? -0.481 20.768 14.479 1 92.24 86 SER A O 1
ATOM 692 N N . ILE A 1 87 ? -0.929 22.906 14.146 1 89.82 87 ILE A N 1
ATOM 693 C CA . ILE A 1 87 ? -1.254 22.673 12.743 1 89.82 87 ILE A CA 1
ATOM 694 C C . ILE A 1 87 ? 0.014 22.308 11.974 1 89.82 87 ILE A C 1
ATOM 696 O O . ILE A 1 87 ? -0.021 21.475 11.066 1 89.82 87 ILE A O 1
ATOM 700 N N . TYR A 1 88 ? 1.046 22.884 12.394 1 86.95 88 TYR A N 1
ATOM 701 C CA . TYR A 1 88 ? 2.313 22.519 11.771 1 86.95 88 TYR A CA 1
ATOM 702 C C . TYR A 1 88 ? 2.652 21.058 12.039 1 86.95 88 TYR A C 1
ATOM 704 O O . TYR A 1 88 ? 3.125 20.35 11.147 1 86.95 88 TYR A O 1
ATOM 712 N N . SER A 1 89 ? 2.359 20.649 13.145 1 84.55 89 SER A N 1
ATOM 713 C CA . SER A 1 89 ? 2.594 19.253 13.498 1 84.55 89 SER A CA 1
ATOM 714 C C . SER A 1 89 ? 1.71 18.319 12.678 1 84.55 89 SER A C 1
ATOM 716 O O . SER A 1 89 ? 2.175 17.29 12.184 1 84.55 89 SER A O 1
ATOM 718 N N . GLU A 1 90 ? 0.572 18.734 12.497 1 80.32 90 GLU A N 1
ATOM 719 C CA . GLU A 1 90 ? -0.37 17.953 11.7 1 80.32 90 GLU A CA 1
ATOM 720 C C . GLU A 1 90 ? 0.05 17.913 10.233 1 80.32 90 GLU A C 1
ATOM 722 O O . GLU A 1 90 ? -0.071 16.878 9.575 1 80.32 90 GLU A O 1
ATOM 727 N N . LEU A 1 91 ? 0.428 19.025 9.804 1 79.66 91 LEU A N 1
ATOM 728 C CA . LEU A 1 91 ? 0.885 19.11 8.421 1 79.66 91 LEU A CA 1
ATOM 729 C C . LEU A 1 91 ? 2.108 18.227 8.198 1 79.66 91 LEU A C 1
ATOM 731 O O . LEU A 1 91 ? 2.211 17.549 7.174 1 79.66 91 LEU A O 1
ATOM 735 N N . GLU A 1 92 ? 2.895 18.204 9.144 1 73.8 92 GLU A N 1
ATOM 736 C CA . GLU A 1 92 ? 4.079 17.356 9.043 1 73.8 92 GLU A CA 1
ATOM 737 C C . GLU A 1 92 ? 3.699 15.878 9.029 1 73.8 92 GLU A C 1
ATOM 739 O O . GLU A 1 92 ? 4.243 15.099 8.242 1 73.8 92 GLU A O 1
ATOM 744 N N . LYS A 1 93 ? 2.794 15.564 9.744 1 71.04 93 LYS A N 1
ATOM 745 C CA . LYS A 1 93 ? 2.295 14.192 9.775 1 71.04 93 LYS A CA 1
ATOM 746 C C . LYS A 1 93 ? 1.648 13.812 8.447 1 71.04 93 LYS A C 1
ATOM 748 O O . LYS A 1 93 ? 1.848 12.703 7.947 1 71.04 93 LYS A O 1
ATOM 753 N N . ALA A 1 94 ? 0.847 14.769 8.058 1 69.7 94 ALA A N 1
ATOM 754 C CA . ALA A 1 94 ? 0.164 14.536 6.789 1 69.7 94 ALA A CA 1
ATOM 755 C C . ALA A 1 94 ? 1.166 14.356 5.652 1 69.7 94 ALA A C 1
ATOM 757 O O . ALA A 1 94 ? 0.941 13.558 4.738 1 69.7 94 ALA A O 1
ATOM 758 N N . LYS A 1 95 ? 2.166 15.026 5.808 1 65.15 95 LYS A N 1
ATOM 759 C CA . LYS A 1 95 ? 3.209 14.923 4.791 1 65.15 95 LYS A CA 1
ATOM 760 C C . LYS A 1 95 ? 4.03 13.65 4.973 1 65.15 95 LYS A C 1
ATOM 762 O O . LYS A 1 95 ? 4.561 13.104 4.004 1 65.15 95 LYS A O 1
ATOM 767 N N . THR A 1 96 ? 4.066 13.329 6.227 1 58.91 96 THR A N 1
ATOM 768 C CA . THR A 1 96 ? 4.898 12.168 6.522 1 58.91 96 THR A CA 1
ATOM 769 C C . THR A 1 96 ? 4.093 10.878 6.388 1 58.91 96 THR A C 1
ATOM 771 O O . THR A 1 96 ? 4.664 9.788 6.325 1 58.91 96 THR A O 1
ATOM 774 N N . ASN A 1 97 ? 2.763 11.224 6.561 1 60.91 97 ASN A N 1
ATOM 775 C CA . ASN A 1 97 ? 1.982 9.999 6.428 1 60.91 97 ASN A CA 1
ATOM 776 C C . ASN A 1 97 ? 1.999 9.476 4.995 1 60.91 97 ASN A C 1
ATOM 778 O O . ASN A 1 97 ? 1.129 8.696 4.604 1 60.91 97 ASN A O 1
ATOM 782 N N . GLN A 1 98 ? 2.991 9.935 4.29 1 72.09 98 GLN A N 1
ATOM 783 C CA . GLN A 1 98 ? 3.333 9.394 2.979 1 72.09 98 GLN A CA 1
ATOM 784 C C . GLN A 1 98 ? 4.191 8.138 3.108 1 72.09 98 GLN A C 1
ATOM 786 O O . GLN A 1 98 ? 4.81 7.908 4.149 1 72.09 98 GLN A O 1
ATOM 791 N N . GLY A 1 99 ? 3.763 7 2.41 1 83.64 99 GLY A N 1
ATOM 792 C CA . GLY A 1 99 ? 4.624 5.828 2.436 1 83.64 99 GLY A CA 1
ATOM 793 C C . GLY A 1 99 ? 4.345 4.857 1.305 1 83.64 99 GLY A C 1
ATOM 794 O O . GLY A 1 99 ? 3.221 4.787 0.803 1 83.64 99 GLY A O 1
ATOM 795 N N . VAL A 1 100 ? 5.395 4.339 0.889 1 90.61 100 VAL A N 1
ATOM 796 C CA . VAL A 1 100 ? 5.281 3.321 -0.15 1 90.61 100 VAL A CA 1
ATOM 797 C C . VAL A 1 100 ? 5.988 2.044 0.298 1 90.61 100 VAL A C 1
ATOM 799 O O . VAL A 1 100 ? 6.998 2.101 1.004 1 90.61 100 VAL A O 1
ATOM 802 N N . VAL A 1 101 ? 5.397 0.961 -0.093 1 94.41 101 VAL A N 1
ATOM 803 C CA . VAL A 1 101 ? 5.94 -0.333 0.309 1 94.41 101 VAL A CA 1
ATOM 804 C C . VAL A 1 101 ? 6.59 -1.017 -0.892 1 94.41 101 VAL A C 1
ATOM 806 O O . VAL A 1 101 ? 6.107 -0.895 -2.02 1 94.41 101 VAL A O 1
ATOM 809 N N . TYR A 1 102 ? 7.629 -1.695 -0.62 1 95.96 102 TYR A N 1
ATOM 810 C CA . TYR A 1 102 ? 8.251 -2.596 -1.583 1 95.96 102 TYR A CA 1
ATOM 811 C C . TYR A 1 102 ? 8.838 -3.818 -0.886 1 95.96 102 TYR A C 1
ATOM 813 O O . TYR A 1 102 ? 9.038 -3.81 0.331 1 95.96 102 TYR A O 1
ATOM 821 N N . VAL A 1 103 ? 9.003 -4.822 -1.64 1 97.79 103 VAL A N 1
ATOM 822 C CA . VAL A 1 103 ? 9.616 -6.027 -1.092 1 97.79 103 VAL A CA 1
ATOM 823 C C . VAL A 1 103 ? 11.065 -6.131 -1.565 1 97.79 103 VAL A C 1
ATOM 825 O O . VAL A 1 103 ? 11.344 -6.01 -2.761 1 97.79 103 VAL A O 1
ATOM 828 N N . ARG A 1 104 ? 11.932 -6.274 -0.572 1 97.68 104 ARG A N 1
ATOM 829 C CA . ARG A 1 104 ? 13.324 -6.561 -0.904 1 97.68 104 ARG A CA 1
ATOM 830 C C . ARG A 1 104 ? 13.588 -8.063 -0.907 1 97.68 104 ARG A C 1
ATOM 832 O O . ARG A 1 104 ? 13.78 -8.666 0.151 1 97.68 104 ARG A O 1
ATOM 839 N N . TRP A 1 105 ? 13.669 -8.607 -2.097 1 97.16 105 TRP A N 1
ATOM 840 C CA . TRP A 1 105 ? 13.888 -10.04 -2.261 1 97.16 105 TRP A CA 1
ATOM 841 C C . TRP A 1 105 ? 15.364 -10.387 -2.093 1 97.16 105 TRP A C 1
ATOM 843 O O . TRP A 1 105 ? 16.234 -9.714 -2.651 1 97.16 105 TRP A O 1
ATOM 853 N N . GLY A 1 106 ? 15.635 -11.462 -1.334 1 95.4 106 GLY A N 1
ATOM 854 C CA . GLY A 1 106 ? 16.996 -11.947 -1.162 1 95.4 106 GLY A CA 1
ATOM 855 C C . GLY A 1 106 ? 17.709 -11.317 0.019 1 95.4 106 GLY A C 1
ATOM 856 O O . GLY A 1 106 ? 18.904 -11.543 0.222 1 95.4 106 GLY A O 1
ATOM 857 N N . ARG A 1 107 ? 16.944 -10.49 0.743 1 95.95 107 ARG A N 1
ATOM 858 C CA . ARG A 1 107 ? 17.526 -9.877 1.933 1 95.95 107 ARG A CA 1
ATOM 859 C C . ARG A 1 107 ? 16.576 -9.981 3.122 1 95.95 107 ARG A C 1
ATOM 861 O O . ARG A 1 107 ? 15.356 -9.958 2.951 1 95.95 107 ARG A O 1
ATOM 868 N N . LYS A 1 108 ? 17.179 -9.892 4.312 1 94.49 108 LYS A N 1
ATOM 869 C CA . LYS A 1 108 ? 16.396 -9.986 5.541 1 94.49 108 LYS A CA 1
ATOM 870 C C . LYS A 1 108 ? 16.158 -8.606 6.148 1 94.49 108 LYS A C 1
ATOM 872 O O . LYS A 1 108 ? 15.515 -8.484 7.193 1 94.49 108 LYS A O 1
ATOM 877 N N . ASP A 1 109 ? 16.709 -7.61 5.443 1 94.85 109 ASP A N 1
ATOM 878 C CA . ASP A 1 109 ? 16.622 -6.272 6.02 1 94.85 109 ASP A CA 1
ATOM 879 C C . ASP A 1 109 ? 16.368 -5.224 4.94 1 94.85 109 ASP A C 1
ATOM 881 O O . ASP A 1 109 ? 16.687 -5.441 3.769 1 94.85 109 ASP A O 1
ATOM 885 N N . CYS A 1 110 ? 15.652 -4.171 5.304 1 95.12 110 CYS A N 1
ATOM 886 C CA . CYS A 1 110 ? 15.437 -3.025 4.429 1 95.12 110 CYS A CA 1
ATOM 887 C C . CYS A 1 110 ? 16.608 -2.052 4.506 1 95.12 110 CYS A C 1
ATOM 889 O O . CYS A 1 110 ? 17.371 -2.069 5.474 1 95.12 110 CYS A O 1
ATOM 891 N N . PRO A 1 111 ? 16.522 -1.309 3.413 1 84.71 111 PRO A N 1
ATOM 892 C CA . PRO A 1 111 ? 17.633 -0.355 3.464 1 84.71 111 PRO A CA 1
ATOM 893 C C . PRO A 1 111 ? 17.437 0.723 4.527 1 84.71 111 PRO A C 1
ATOM 895 O O . PRO A 1 111 ? 16.301 1.081 4.847 1 84.71 111 PRO A O 1
ATOM 898 N N . GLY A 1 112 ? 18.307 0.893 5.365 1 77.43 112 GLY A N 1
ATOM 899 C CA . GLY A 1 112 ? 18.249 2.038 6.26 1 77.43 112 GLY A CA 1
ATOM 900 C C . GLY A 1 112 ? 17.864 3.326 5.557 1 77.43 112 GLY A C 1
ATOM 901 O O . GLY A 1 112 ? 17.187 3.299 4.527 1 77.43 112 GLY A O 1
ATOM 902 N N . ASN A 1 113 ? 17.867 4.555 6.128 1 70.87 113 ASN A N 1
ATOM 903 C CA . ASN A 1 113 ? 17.64 5.877 5.554 1 70.87 113 ASN A CA 1
ATOM 904 C C . ASN A 1 113 ? 16.154 6.143 5.332 1 70.87 113 ASN A C 1
ATOM 906 O O . ASN A 1 113 ? 15.723 6.376 4.201 1 70.87 113 ASN A O 1
ATOM 910 N N . GLY A 1 114 ? 15.385 6.091 6.168 1 78.47 114 GLY A N 1
ATOM 911 C CA . GLY A 1 114 ? 13.984 6.474 6.091 1 78.47 114 GLY A CA 1
ATOM 912 C C . GLY A 1 114 ? 13.064 5.312 5.767 1 78.47 114 GLY A C 1
ATOM 913 O O . GLY A 1 114 ? 11.869 5.506 5.533 1 78.47 114 GLY A O 1
ATOM 914 N N . THR A 1 115 ? 13.716 4.079 5.581 1 88.55 115 THR A N 1
ATOM 915 C CA . THR A 1 115 ? 12.903 2.902 5.299 1 88.55 115 THR A CA 1
ATOM 916 C C . THR A 1 115 ? 12.771 2.025 6.541 1 88.55 115 THR A C 1
ATOM 918 O O . THR A 1 115 ? 13.763 1.745 7.217 1 88.55 115 THR A O 1
ATOM 921 N N . GLU A 1 116 ? 11.624 1.781 6.864 1 89.92 116 GLU A N 1
ATOM 922 C CA . GLU A 1 116 ? 11.382 0.88 7.987 1 89.92 116 GLU A CA 1
ATOM 923 C C . GLU A 1 116 ? 11.055 -0.53 7.504 1 89.92 116 GLU A C 1
ATOM 925 O O . GLU A 1 116 ? 10.403 -0.702 6.472 1 89.92 116 GLU A O 1
ATOM 930 N N . THR A 1 117 ? 11.464 -1.49 8.293 1 94.98 117 THR A N 1
ATOM 931 C CA . THR A 1 117 ? 11.089 -2.876 8.041 1 94.98 117 THR A CA 1
ATOM 932 C C . THR A 1 117 ? 9.722 -3.185 8.645 1 94.98 117 THR A C 1
ATOM 934 O O . THR A 1 117 ? 9.553 -3.142 9.866 1 94.98 117 THR A O 1
ATOM 937 N N . VAL A 1 118 ? 8.804 -3.401 7.774 1 95.85 118 VAL A N 1
ATOM 938 C CA . VAL A 1 118 ? 7.501 -3.827 8.275 1 95.85 118 VAL A CA 1
ATOM 939 C C . VAL A 1 118 ? 7.614 -5.218 8.893 1 95.85 118 VAL A C 1
ATOM 941 O O . VAL A 1 118 ? 7.2 -5.433 10.034 1 95.85 118 VAL A O 1
ATOM 944 N N . TYR A 1 119 ? 8.177 -6.2 8.103 1 96.41 119 TYR A N 1
ATOM 945 C CA . TYR A 1 119 ? 8.592 -7.513 8.583 1 96.41 119 TYR A CA 1
ATOM 946 C C . TYR A 1 119 ? 9.56 -8.17 7.605 1 96.41 119 TYR A C 1
ATOM 948 O O . TYR A 1 119 ? 9.649 -7.765 6.444 1 96.41 119 TYR A O 1
ATOM 956 N N . SER A 1 120 ? 10.289 -9.079 8.104 1 96.47 120 SER A N 1
ATOM 957 C CA . SER A 1 120 ? 11.17 -9.932 7.314 1 96.47 120 SER A CA 1
ATOM 958 C C . SER A 1 120 ? 10.793 -11.403 7.46 1 96.47 120 SER A C 1
ATOM 960 O O . SER A 1 120 ? 10.445 -11.854 8.554 1 96.47 120 SER A O 1
ATOM 962 N N . GLY A 1 121 ? 10.83 -12.121 6.336 1 96.11 121 GLY A N 1
ATOM 963 C CA . GLY A 1 121 ? 10.41 -13.51 6.431 1 96.11 121 GLY A CA 1
ATOM 964 C C . GLY A 1 121 ? 10.92 -14.367 5.288 1 96.11 121 GLY A C 1
ATOM 965 O O . GLY A 1 121 ? 12.106 -14.323 4.953 1 96.11 121 GLY A O 1
ATOM 966 N N . TYR A 1 122 ? 10.002 -15.148 4.751 1 95.11 122 TYR A N 1
ATOM 967 C CA . TYR A 1 122 ? 10.335 -16.176 3.771 1 95.11 122 TYR A CA 1
ATOM 968 C C . TYR A 1 122 ? 9.676 -15.883 2.429 1 95.11 122 TYR A C 1
ATOM 970 O O . TYR A 1 122 ? 8.464 -15.67 2.358 1 95.11 122 TYR A O 1
ATOM 978 N N . ALA A 1 123 ? 10.537 -15.927 1.424 1 96.39 123 ALA A N 1
ATOM 979 C CA . ALA A 1 123 ? 9.899 -15.868 0.112 1 96.39 123 ALA A CA 1
ATOM 980 C C . ALA A 1 123 ? 9.112 -17.144 -0.173 1 96.39 123 ALA A C 1
ATOM 982 O O . ALA A 1 123 ? 9.563 -18.245 0.153 1 96.39 123 ALA A O 1
ATOM 983 N N . GLY A 1 124 ? 7.93 -16.957 -0.705 1 96.58 124 GLY A N 1
ATOM 984 C CA . GLY A 1 124 ? 7.093 -18.099 -1.036 1 96.58 124 GLY A CA 1
ATOM 985 C C . GLY A 1 124 ? 6.277 -17.894 -2.298 1 96.58 124 GLY A C 1
ATOM 986 O O . GLY A 1 124 ? 6.338 -16.83 -2.918 1 96.58 124 GLY A O 1
ATOM 987 N N . GLY A 1 125 ? 5.528 -18.921 -2.673 1 97.02 125 GLY A N 1
ATOM 988 C CA . GLY A 1 125 ? 4.667 -18.957 -3.845 1 97.02 125 GLY A CA 1
ATOM 989 C C . GLY A 1 125 ? 4.24 -20.362 -4.228 1 97.02 125 GLY A C 1
ATOM 990 O O . GLY A 1 125 ? 4.381 -21.296 -3.436 1 97.02 125 GLY A O 1
ATOM 991 N N . SER A 1 126 ? 3.667 -20.466 -5.378 1 95.97 126 SER A N 1
ATOM 992 C CA . SER A 1 126 ? 3.174 -21.757 -5.847 1 95.97 126 SER A CA 1
ATOM 993 C C . SER A 1 126 ? 4.309 -22.616 -6.393 1 95.97 126 SER A C 1
ATOM 995 O O . SER A 1 126 ? 5.361 -22.097 -6.772 1 95.97 126 SER A O 1
ATOM 997 N N . TYR A 1 127 ? 4.06 -23.915 -6.454 1 95.06 127 TYR A N 1
ATOM 998 C CA . TYR A 1 127 ? 5.017 -24.87 -7.002 1 95.06 127 TYR A CA 1
ATOM 999 C C . TYR A 1 127 ? 5.249 -24.618 -8.487 1 95.06 127 TYR A C 1
ATOM 1001 O O . TYR A 1 127 ? 4.304 -24.351 -9.233 1 95.06 127 TYR A O 1
ATOM 1009 N N . TYR A 1 128 ? 6.434 -24.793 -8.94 1 93.65 128 TYR A N 1
ATOM 1010 C CA . TYR A 1 128 ? 6.864 -24.396 -10.276 1 93.65 128 TYR A CA 1
ATOM 1011 C C . TYR A 1 128 ? 6.149 -25.214 -11.345 1 93.65 128 TYR A C 1
ATOM 1013 O O . TYR A 1 128 ? 6.139 -24.838 -12.52 1 93.65 128 TYR A O 1
ATOM 1021 N N . ASN A 1 129 ? 5.517 -26.313 -10.954 1 94.08 129 ASN A N 1
ATOM 1022 C CA . ASN A 1 129 ? 4.903 -27.16 -11.971 1 94.08 129 ASN A CA 1
ATOM 1023 C C . ASN A 1 129 ? 3.387 -27.227 -11.805 1 94.08 129 ASN A C 1
ATOM 1025 O O . ASN A 1 129 ? 2.727 -28.062 -12.424 1 94.08 129 ASN A O 1
ATOM 1029 N N . HIS A 1 130 ? 2.846 -26.469 -10.962 1 94.21 130 HIS A N 1
ATOM 1030 C CA . HIS A 1 130 ? 1.395 -26.352 -10.873 1 94.21 130 HIS A CA 1
ATOM 1031 C C . HIS A 1 130 ? 0.851 -25.414 -11.945 1 94.21 130 HIS A C 1
ATOM 1033 O O . HIS A 1 130 ? 1.118 -24.21 -11.917 1 94.21 130 HIS A O 1
ATOM 1039 N N . ALA A 1 131 ? 0.076 -25.937 -12.849 1 92.33 131 ALA A N 1
ATOM 1040 C CA . ALA A 1 131 ? -0.436 -25.12 -13.946 1 92.33 131 ALA A CA 1
ATOM 1041 C C . ALA A 1 131 ? -1.3 -23.977 -13.422 1 92.33 131 ALA A C 1
ATOM 1043 O O . ALA A 1 131 ? -1.226 -22.853 -13.925 1 92.33 131 ALA A O 1
ATOM 1044 N N . GLY A 1 132 ? -2.135 -24.227 -12.42 1 93.06 132 GLY A N 1
ATOM 1045 C CA . GLY A 1 132 ? -2.999 -23.218 -11.829 1 93.06 132 GLY A CA 1
ATOM 1046 C C . GLY A 1 132 ? -2.305 -22.386 -10.767 1 93.06 132 GLY A C 1
ATOM 1047 O O . GLY A 1 132 ? -2.962 -21.744 -9.945 1 93.06 132 GLY A O 1
ATOM 1048 N N . ALA A 1 133 ? -0.974 -22.401 -10.784 1 91.37 133 ALA A N 1
ATOM 1049 C CA . ALA A 1 133 ? -0.152 -21.698 -9.802 1 91.37 133 ALA A CA 1
ATOM 1050 C C . ALA A 1 133 ? -0.423 -20.196 -9.836 1 91.37 133 ALA A C 1
ATOM 1052 O O . ALA A 1 133 ? -0.569 -19.609 -10.91 1 91.37 133 ALA A O 1
ATOM 1053 N N . ALA A 1 134 ? -0.522 -19.627 -8.608 1 95.49 134 ALA A N 1
ATOM 1054 C CA . ALA A 1 134 ? -0.481 -18.168 -8.543 1 95.49 134 ALA A CA 1
ATOM 1055 C C . ALA A 1 134 ? 0.865 -17.635 -9.027 1 95.49 134 ALA A C 1
ATOM 1057 O O . ALA A 1 134 ? 1.914 -18.199 -8.707 1 95.49 134 ALA A O 1
ATOM 1058 N N . VAL A 1 135 ? 0.797 -16.51 -9.732 1 96.09 135 VAL A N 1
ATOM 1059 C CA . VAL A 1 135 ? 1.998 -15.997 -10.381 1 96.09 135 VAL A CA 1
ATOM 1060 C C . VAL A 1 135 ? 2.856 -15.246 -9.365 1 96.09 135 VAL A C 1
ATOM 1062 O O . VAL A 1 135 ? 4.043 -15.009 -9.599 1 96.09 135 VAL A O 1
ATOM 1065 N N . ASP A 1 136 ? 2.352 -14.942 -8.267 1 96.55 136 ASP A N 1
ATOM 1066 C CA . ASP A 1 136 ? 2.94 -14.021 -7.298 1 96.55 136 ASP A CA 1
ATOM 1067 C C . ASP A 1 136 ? 4.094 -14.679 -6.545 1 96.55 136 ASP A C 1
ATOM 1069 O O . ASP A 1 136 ? 4.03 -15.864 -6.214 1 96.55 136 ASP A O 1
ATOM 1073 N N . TYR A 1 137 ? 5.149 -13.901 -6.34 1 97.56 137 TYR A N 1
ATOM 1074 C CA . TYR A 1 137 ? 6.014 -14.125 -5.187 1 97.56 137 TYR A CA 1
ATOM 1075 C C . TYR A 1 137 ? 5.475 -13.41 -3.953 1 97.56 137 TYR A C 1
ATOM 1077 O O . TYR A 1 137 ? 5.024 -12.266 -4.039 1 97.56 137 TYR A O 1
ATOM 1085 N N . VAL A 1 138 ? 5.484 -14.096 -2.887 1 97.93 138 VAL A N 1
ATOM 1086 C CA . VAL A 1 138 ? 4.916 -13.515 -1.675 1 97.93 138 VAL A CA 1
ATOM 1087 C C . VAL A 1 138 ? 5.954 -13.539 -0.555 1 97.93 138 VAL A C 1
ATOM 1089 O O . VAL A 1 138 ? 6.697 -14.513 -0.41 1 97.93 138 VAL A O 1
ATOM 1092 N N . CYS A 1 139 ? 6.033 -12.476 0.198 1 98.19 139 CYS A N 1
ATOM 1093 C CA . CYS A 1 139 ? 6.852 -12.481 1.405 1 98.19 139 CYS A CA 1
ATOM 1094 C C . CYS A 1 139 ? 6.037 -12.918 2.616 1 98.19 139 CYS A C 1
ATOM 1096 O O . CYS A 1 139 ? 5.16 -12.186 3.076 1 98.19 139 CYS A O 1
ATOM 1098 N N . LEU A 1 140 ? 6.35 -14.075 3.06 1 97.91 140 LEU A N 1
ATOM 1099 C CA . LEU A 1 140 ? 5.647 -14.667 4.193 1 97.91 140 LEU A CA 1
ATOM 1100 C C . LEU A 1 140 ? 6.289 -14.247 5.511 1 97.91 140 LEU A C 1
ATOM 1102 O O . LEU A 1 140 ? 7.507 -14.353 5.675 1 97.91 140 LEU A O 1
ATOM 1106 N N . PRO A 1 141 ? 5.475 -13.826 6.449 1 97.68 141 PRO A N 1
ATOM 1107 C CA . PRO A 1 141 ? 6.036 -13.363 7.721 1 97.68 141 PRO A CA 1
ATOM 1108 C C . PRO A 1 141 ? 6.609 -14.501 8.562 1 97.68 141 PRO A C 1
ATOM 1110 O O . PRO A 1 141 ? 6.25 -15.664 8.361 1 97.68 141 PRO A O 1
ATOM 1113 N N . PRO A 1 142 ? 7.458 -14.151 9.489 1 95.56 142 PRO A N 1
ATOM 1114 C CA . PRO A 1 142 ? 8.07 -15.168 10.347 1 95.56 142 PRO A CA 1
ATOM 1115 C C . PRO A 1 142 ? 7.142 -15.633 11.466 1 95.56 142 PRO A C 1
ATOM 1117 O O . PRO A 1 142 ? 7.468 -16.575 12.193 1 95.56 142 PRO A O 1
ATOM 1120 N N . ASP A 1 143 ? 6.037 -14.966 11.635 1 97.2 143 ASP A N 1
ATOM 1121 C CA . ASP A 1 143 ? 5.097 -15.235 12.719 1 97.2 143 ASP A CA 1
ATOM 1122 C C . ASP A 1 143 ? 3.672 -15.374 12.189 1 97.2 143 ASP A C 1
ATOM 1124 O O . ASP A 1 143 ? 2.808 -14.548 12.491 1 97.2 143 ASP A O 1
ATOM 1128 N N . PRO A 1 144 ? 3.453 -16.469 11.426 1 97.41 144 PRO A N 1
ATOM 1129 C CA . PRO A 1 144 ? 2.106 -16.679 10.892 1 97.41 144 PRO A CA 1
ATOM 1130 C C . PRO A 1 144 ? 1.051 -16.818 11.987 1 97.41 144 PRO A C 1
ATOM 1132 O O . PRO A 1 144 ? 1.364 -17.25 13.099 1 97.41 144 PRO A O 1
ATOM 1135 N N . SER A 1 145 ? -0.079 -16.341 11.711 1 97.41 145 SER A N 1
ATOM 1136 C CA . SER A 1 145 ? -1.252 -16.531 12.559 1 97.41 145 SER A CA 1
ATOM 1137 C C . SER A 1 145 ? -2.403 -17.156 11.779 1 97.41 145 SER A C 1
ATOM 1139 O O . SER A 1 145 ? -2.595 -16.857 10.598 1 97.41 145 SER A O 1
ATOM 1141 N N . TRP A 1 146 ? -3.22 -18.021 12.491 1 95.35 146 TRP A N 1
ATOM 1142 C CA . TRP A 1 146 ? -4.196 -18.876 11.825 1 95.35 146 TRP A CA 1
ATOM 1143 C C . TRP A 1 146 ? -5.619 -18.476 12.203 1 95.35 146 TRP A C 1
ATOM 1145 O O . TRP A 1 146 ? -5.893 -18.157 13.363 1 95.35 146 TRP A O 1
ATOM 1155 N N . GLY A 1 147 ? -6.453 -18.446 11.2 1 92.07 147 GLY A N 1
ATOM 1156 C CA . GLY A 1 147 ? -7.868 -18.264 11.484 1 92.07 147 GLY A CA 1
ATOM 1157 C C . GLY A 1 147 ? -8.534 -19.516 12.023 1 92.07 147 GLY A C 1
ATOM 1158 O O . GLY A 1 147 ? -7.907 -20.575 12.099 1 92.07 147 GLY A O 1
ATOM 1159 N N . PRO A 1 148 ? -9.806 -19.417 12.431 1 91 148 PRO A N 1
ATOM 1160 C CA . PRO A 1 148 ? -10.518 -20.55 13.028 1 91 148 PRO A CA 1
ATOM 1161 C C . PRO A 1 148 ? -10.695 -21.714 12.055 1 91 148 PRO A C 1
ATOM 1163 O O . PRO A 1 148 ? -10.938 -22.846 12.48 1 91 148 PRO A O 1
ATOM 1166 N N . LYS A 1 149 ? -10.475 -21.521 10.828 1 90.86 149 LYS A N 1
ATOM 1167 C CA . LYS A 1 149 ? -10.723 -22.562 9.834 1 90.86 149 LYS A CA 1
ATOM 1168 C C . LYS A 1 149 ? -9.414 -23.105 9.269 1 90.86 149 LYS A C 1
ATOM 1170 O O . LYS A 1 149 ? -9.379 -23.609 8.144 1 90.86 149 LYS A O 1
ATOM 1175 N N . LYS A 1 150 ? -8.384 -23.006 9.972 1 92.55 150 LYS A N 1
ATOM 1176 C CA . LYS A 1 150 ? -7.055 -23.358 9.48 1 92.55 150 LYS A CA 1
ATOM 1177 C C . LYS A 1 150 ? -6.981 -24.836 9.107 1 92.55 150 LYS A C 1
ATOM 1179 O O . LYS A 1 150 ? -6.173 -25.229 8.263 1 92.55 150 LYS A O 1
ATOM 1184 N N . ASP A 1 151 ? -7.874 -25.71 9.664 1 93.07 151 ASP A N 1
ATOM 1185 C CA . ASP A 1 151 ? -7.739 -27.153 9.494 1 93.07 151 ASP A CA 1
ATOM 1186 C C . ASP A 1 151 ? -8.735 -27.68 8.463 1 93.07 151 ASP A C 1
ATOM 1188 O O . ASP A 1 151 ? -8.777 -28.882 8.191 1 93.07 151 ASP A O 1
ATOM 1192 N N . ILE A 1 152 ? -9.52 -26.756 7.917 1 88.7 152 ILE A N 1
ATOM 1193 C CA . ILE A 1 152 ? -10.498 -27.227 6.943 1 88.7 152 ILE A CA 1
ATOM 1194 C C . ILE A 1 152 ? -9.787 -27.631 5.653 1 88.7 152 ILE A C 1
ATOM 1196 O O . ILE A 1 152 ? -8.856 -26.953 5.211 1 88.7 152 ILE A O 1
ATOM 1200 N N . ARG A 1 153 ? -10.26 -28.778 5.052 1 84.98 153 ARG A N 1
ATOM 1201 C CA . ARG A 1 153 ? -9.603 -29.291 3.854 1 84.98 153 ARG A CA 1
ATOM 1202 C C . ARG A 1 153 ? -10.573 -29.342 2.678 1 84.98 153 ARG A C 1
ATOM 1204 O O . ARG A 1 153 ? -11.646 -29.94 2.777 1 84.98 153 ARG A O 1
ATOM 1211 N N . SER A 1 154 ? -10.168 -28.616 1.717 1 80.81 154 SER A N 1
ATOM 1212 C CA . SER A 1 154 ? -10.896 -28.719 0.456 1 80.81 154 SER A CA 1
ATOM 1213 C C . SER A 1 154 ? -10.253 -29.745 -0.472 1 80.81 154 SER A C 1
ATOM 1215 O O . SER A 1 154 ? -9.076 -30.077 -0.317 1 80.81 154 SER A O 1
ATOM 1217 N N . TYR A 1 155 ? -11.057 -30.243 -1.492 1 81.76 155 TYR A N 1
ATOM 1218 C CA . TYR A 1 155 ? -10.566 -31.243 -2.434 1 81.76 155 TYR A CA 1
ATOM 1219 C C . TYR A 1 155 ? -9.682 -30.603 -3.497 1 81.76 155 TYR A C 1
ATOM 1221 O O . TYR A 1 155 ? -8.853 -31.277 -4.112 1 81.76 155 TYR A O 1
ATOM 1229 N N . ALA A 1 156 ? -9.82 -29.307 -3.653 1 88.92 156 ALA A N 1
ATOM 1230 C CA . ALA A 1 156 ? -9.095 -28.624 -4.721 1 88.92 156 ALA A CA 1
ATOM 1231 C C . ALA A 1 156 ? -8.493 -27.312 -4.225 1 88.92 156 ALA A C 1
ATOM 1233 O O . ALA A 1 156 ? -9.064 -26.24 -4.438 1 88.92 156 ALA A O 1
ATOM 1234 N N . PRO A 1 157 ? -7.401 -27.333 -3.599 1 92.31 157 PRO A N 1
ATOM 1235 C CA . PRO A 1 157 ? -6.792 -26.112 -3.066 1 92.31 157 PRO A CA 1
ATOM 1236 C C . PRO A 1 157 ? -5.702 -25.55 -3.977 1 92.31 157 PRO A C 1
ATOM 1238 O O . PRO A 1 157 ? -5.2 -26.257 -4.854 1 92.31 157 PRO A O 1
ATOM 1241 N N . GLY A 1 158 ? -5.448 -24.292 -3.862 1 94.09 158 GLY A N 1
ATOM 1242 C CA . GLY A 1 158 ? -4.12 -23.787 -4.17 1 94.09 158 GLY A CA 1
ATOM 1243 C C . GLY A 1 158 ? -3.103 -24.081 -3.083 1 94.09 158 GLY A C 1
ATOM 1244 O O . GLY A 1 158 ? -3.455 -24.593 -2.018 1 94.09 158 GLY A O 1
ATOM 1245 N N . TYR A 1 159 ? -1.822 -23.824 -3.412 1 95.83 159 TYR A N 1
ATOM 1246 C CA . TYR A 1 159 ? -0.789 -24.134 -2.43 1 95.83 159 TYR A CA 1
ATOM 1247 C C . TYR A 1 159 ? 0.211 -22.991 -2.311 1 95.83 159 TYR A C 1
ATOM 1249 O O . TYR A 1 159 ? 0.393 -22.216 -3.253 1 95.83 159 TYR A O 1
ATOM 1257 N N . MET A 1 160 ? 0.756 -22.898 -1.136 1 96.91 160 MET A N 1
ATOM 1258 C CA . MET A 1 160 ? 1.868 -22.003 -0.833 1 96.91 160 MET A CA 1
ATOM 1259 C C . MET A 1 160 ? 3.112 -22.793 -0.442 1 96.91 160 MET A C 1
ATOM 1261 O O . MET A 1 160 ? 3.101 -23.526 0.549 1 96.91 160 MET A O 1
ATOM 1265 N N . TYR A 1 161 ? 4.125 -22.681 -1.23 1 95.72 161 TYR A N 1
ATOM 1266 C CA . TYR A 1 161 ? 5.434 -23.272 -0.972 1 95.72 161 TYR A CA 1
ATOM 1267 C C . TYR A 1 161 ? 6.457 -22.199 -0.618 1 95.72 161 TYR A C 1
ATOM 1269 O O . TYR A 1 161 ? 6.202 -21.006 -0.799 1 95.72 161 TYR A O 1
ATOM 1277 N N . GLY A 1 162 ? 7.621 -22.637 -0.058 1 94.55 162 GLY A N 1
ATOM 1278 C CA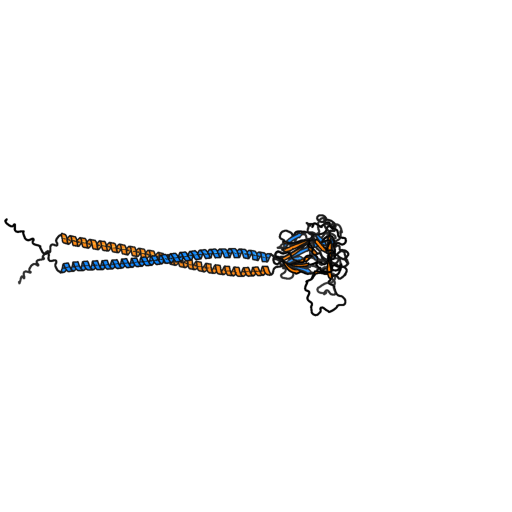 . GLY A 1 162 ? 8.773 -21.752 0.012 1 94.55 162 GLY A CA 1
ATOM 1279 C C . GLY A 1 162 ? 9.459 -21.558 -1.327 1 94.55 162 GLY A C 1
ATOM 1280 O O . GLY A 1 162 ? 9.178 -22.281 -2.285 1 94.55 162 GLY A O 1
ATOM 1281 N N . ALA A 1 163 ? 10.337 -20.567 -1.355 1 94.21 163 ALA A N 1
ATOM 1282 C CA . ALA A 1 163 ? 11.056 -20.288 -2.596 1 94.21 163 ALA A CA 1
ATOM 1283 C C . ALA A 1 163 ? 12.535 -20.636 -2.463 1 94.21 163 ALA A C 1
ATOM 1285 O O . ALA A 1 163 ? 13.095 -20.588 -1.365 1 94.21 163 ALA A O 1
ATOM 1286 N N . GLU A 1 164 ? 13.177 -20.953 -3.602 1 91.9 164 GLU A N 1
ATOM 1287 C CA . GLU A 1 164 ? 14.594 -21.3 -3.65 1 91.9 164 GLU A CA 1
ATOM 1288 C C . GLU A 1 164 ? 15.291 -20.61 -4.82 1 91.9 164 GLU A C 1
ATOM 1290 O O . GLU A 1 164 ? 14.684 -20.392 -5.87 1 91.9 164 GLU A O 1
ATOM 1295 N N . TYR A 1 165 ? 16.566 -20.371 -4.594 1 90.75 165 TYR A N 1
ATOM 1296 C CA . TYR A 1 165 ? 17.403 -19.939 -5.709 1 90.75 165 TYR A CA 1
ATOM 1297 C C . TYR A 1 165 ? 17.711 -21.104 -6.642 1 90.75 165 TYR A C 1
ATOM 1299 O O . TYR A 1 165 ? 17.985 -22.217 -6.187 1 90.75 165 TYR A O 1
ATOM 1307 N N . GLU A 1 166 ? 17.559 -20.904 -7.991 1 87.66 166 GLU A N 1
ATOM 1308 C CA . GLU A 1 166 ? 17.98 -21.946 -8.922 1 87.66 166 GLU A CA 1
ATOM 1309 C C . GLU A 1 166 ? 19.21 -21.514 -9.715 1 87.66 166 GLU A C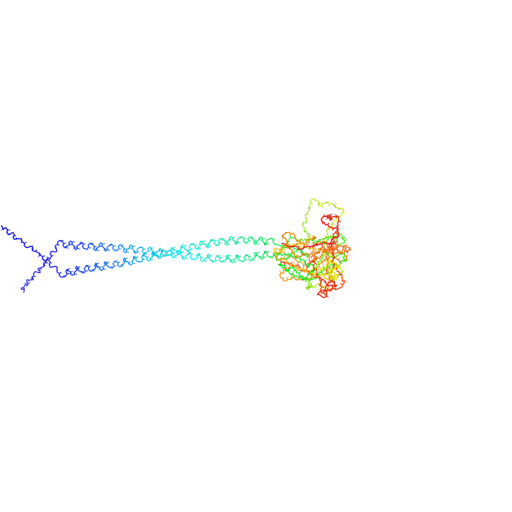 1
ATOM 1311 O O . GLU A 1 166 ? 19.53 -22.107 -10.747 1 87.66 166 GLU A O 1
ATOM 1316 N N . ASP A 1 167 ? 19.813 -20.501 -9.32 1 73.31 167 ASP A N 1
ATOM 1317 C CA . ASP A 1 167 ? 20.936 -20.034 -10.127 1 73.31 167 ASP A CA 1
ATOM 1318 C C . ASP A 1 167 ? 22.266 -20.318 -9.434 1 73.31 167 ASP A C 1
ATOM 1320 O O . ASP A 1 167 ? 22.433 -20.014 -8.251 1 73.31 167 ASP A O 1
ATOM 1324 N N . GLU A 1 168 ? 23.219 -21.042 -10.101 1 68.86 168 GLU A N 1
ATOM 1325 C CA . GLU A 1 168 ? 24.535 -21.381 -9.57 1 68.86 168 GLU A CA 1
ATOM 1326 C C . GLU A 1 168 ? 25.52 -20.232 -9.76 1 68.86 168 GLU A C 1
ATOM 1328 O O . GLU A 1 168 ? 26.642 -20.278 -9.251 1 68.86 168 GLU A O 1
ATOM 1333 N N . VAL A 1 169 ? 25.117 -19.258 -10.492 1 67.54 169 VAL A N 1
ATOM 1334 C CA . VAL A 1 169 ? 26.129 -18.303 -10.933 1 67.54 169 VAL A CA 1
ATOM 1335 C C . VAL A 1 169 ? 25.726 -16.892 -10.511 1 67.54 169 VAL A C 1
ATOM 1337 O O . VAL A 1 169 ? 26.525 -16.164 -9.916 1 67.54 169 VAL A O 1
ATOM 1340 N N . LEU A 1 170 ? 24.583 -16.503 -10.734 1 70.92 170 LEU A N 1
ATOM 1341 C CA . LEU A 1 170 ? 24.218 -15.093 -10.663 1 70.92 170 LEU A CA 1
ATOM 1342 C C . LEU A 1 170 ? 24.201 -14.608 -9.217 1 70.92 170 LEU A C 1
ATOM 1344 O O . LEU A 1 170 ? 24.82 -13.592 -8.891 1 70.92 170 LEU A O 1
ATOM 1348 N N . PHE A 1 171 ? 23.599 -15.253 -8.376 1 67.54 171 PHE A N 1
ATOM 1349 C CA . PHE A 1 171 ? 23.444 -14.771 -7.008 1 67.54 171 PHE A CA 1
ATOM 1350 C C . PHE A 1 171 ? 24.638 -15.177 -6.153 1 67.54 171 PHE A C 1
ATOM 1352 O O . PHE A 1 171 ? 25.304 -14.325 -5.562 1 67.54 171 PHE A O 1
ATOM 1359 N N . ASN A 1 172 ? 24.838 -16.205 -5.85 1 68.12 172 ASN A N 1
ATOM 1360 C CA . ASN A 1 172 ? 25.897 -16.905 -5.131 1 68.12 172 ASN A CA 1
ATOM 1361 C C . ASN A 1 172 ? 25.855 -18.408 -5.395 1 68.12 172 ASN A C 1
ATOM 1363 O O . ASN A 1 172 ? 24.827 -19.052 -5.18 1 68.12 172 ASN A O 1
ATOM 1367 N N . LYS A 1 173 ? 26.986 -18.821 -5.965 1 67.46 173 LYS A N 1
ATOM 1368 C CA . LYS A 1 173 ? 27.079 -20.239 -6.3 1 67.46 173 LYS A CA 1
ATOM 1369 C C . LYS A 1 173 ? 26.698 -21.111 -5.107 1 67.46 173 LYS A C 1
ATOM 1371 O O . LYS A 1 173 ? 26.17 -22.211 -5.279 1 67.46 173 LYS A O 1
ATOM 1376 N N . ASN A 1 174 ? 26.896 -20.578 -3.927 1 75.71 174 ASN A N 1
ATOM 1377 C CA . ASN A 1 174 ? 26.645 -21.369 -2.728 1 75.71 174 ASN A CA 1
ATOM 1378 C C . ASN A 1 174 ? 25.173 -21.329 -2.327 1 75.71 174 ASN A C 1
ATOM 1380 O O . ASN A 1 174 ? 24.764 -22.001 -1.379 1 75.71 174 ASN A O 1
ATOM 1384 N N . TYR A 1 175 ? 24.381 -20.617 -3.172 1 78.54 175 TYR A N 1
ATOM 1385 C CA . TYR A 1 175 ? 23.003 -20.447 -2.726 1 78.54 175 TYR A CA 1
ATOM 1386 C C . TYR A 1 175 ? 22.045 -21.253 -3.596 1 78.54 175 TYR A C 1
ATOM 1388 O O . TYR A 1 175 ? 20.825 -21.146 -3.45 1 78.54 175 TYR A O 1
ATOM 1396 N N . LYS A 1 176 ? 22.564 -22.093 -4.406 1 81.51 176 LYS A N 1
ATOM 1397 C CA . LYS A 1 176 ? 21.662 -22.936 -5.185 1 81.51 176 LYS A CA 1
ATOM 1398 C C . LYS A 1 176 ? 20.808 -23.815 -4.276 1 81.51 176 LYS A C 1
ATOM 1400 O O . LYS A 1 176 ? 21.321 -24.434 -3.342 1 81.51 176 LYS A O 1
ATOM 1405 N N . ASN A 1 177 ? 19.48 -23.747 -4.505 1 86 177 ASN A N 1
ATOM 1406 C CA . ASN A 1 177 ? 18.478 -24.543 -3.804 1 86 177 ASN A CA 1
ATOM 1407 C C . ASN A 1 177 ? 18.285 -24.064 -2.368 1 86 177 ASN A C 1
ATOM 1409 O O . ASN A 1 177 ? 17.692 -24.767 -1.549 1 86 177 ASN A O 1
ATOM 1413 N N . LYS A 1 178 ? 18.913 -23.008 -2.086 1 88.52 178 LYS A N 1
ATOM 1414 C CA . LYS A 1 178 ? 18.684 -22.467 -0.75 1 88.52 178 LYS A CA 1
ATOM 1415 C C . LYS A 1 178 ? 17.434 -21.592 -0.718 1 88.52 178 LYS A C 1
ATOM 1417 O O . LYS A 1 178 ? 17.037 -21.03 -1.741 1 88.52 178 LYS A O 1
ATOM 1422 N N . ASP A 1 179 ? 16.919 -21.495 0.418 1 91.62 179 ASP A N 1
ATOM 1423 C CA . ASP A 1 179 ? 15.687 -20.737 0.617 1 91.62 179 ASP A CA 1
ATOM 1424 C C . ASP A 1 179 ? 15.951 -19.235 0.556 1 91.62 179 ASP A C 1
ATOM 1426 O O . ASP A 1 179 ? 16.968 -18.757 1.065 1 91.62 179 ASP A O 1
ATOM 1430 N N . VAL A 1 180 ? 15.042 -18.565 0.046 1 92.8 180 VAL A N 1
ATOM 1431 C CA . VAL A 1 180 ? 15.21 -17.142 -0.232 1 92.8 180 VAL A CA 1
ATOM 1432 C C . VAL A 1 180 ? 14.573 -16.319 0.885 1 92.8 180 VAL A C 1
ATOM 1434 O O . VAL A 1 180 ? 13.381 -16.46 1.167 1 92.8 180 VAL A O 1
ATOM 1437 N N . PRO A 1 181 ? 15.35 -15.479 1.568 1 95.13 181 PRO A N 1
ATOM 1438 C CA . PRO A 1 181 ? 14.753 -14.511 2.492 1 95.13 181 PRO A CA 1
ATOM 1439 C C . PRO A 1 181 ? 14.11 -13.327 1.772 1 95.13 181 PRO A C 1
ATOM 1441 O O . PRO A 1 181 ? 14.402 -13.081 0.599 1 95.13 181 PRO A O 1
ATOM 1444 N N . CYS A 1 182 ? 13.229 -12.603 2.464 1 97.25 182 CYS A N 1
ATOM 1445 C CA . CYS A 1 182 ? 12.618 -11.381 1.953 1 97.25 182 CYS A CA 1
ATOM 1446 C C . CYS A 1 182 ? 12.33 -10.401 3.084 1 97.25 182 CYS A C 1
ATOM 1448 O O . CYS A 1 182 ? 12.287 -10.79 4.253 1 97.25 182 CYS A O 1
ATOM 1450 N N . ALA A 1 183 ? 12.225 -9.156 2.758 1 98 183 ALA A N 1
ATOM 1451 C CA . ALA A 1 183 ? 11.835 -8.112 3.702 1 98 183 ALA A CA 1
ATOM 1452 C C . ALA A 1 183 ? 10.823 -7.156 3.075 1 98 183 ALA A C 1
ATOM 1454 O O . ALA A 1 183 ? 11.028 -6.668 1.962 1 98 183 ALA A O 1
ATOM 1455 N N . VAL A 1 184 ? 9.692 -6.962 3.777 1 98.04 184 VAL A N 1
ATOM 1456 C CA . VAL A 1 184 ? 8.743 -5.922 3.391 1 98.04 184 VAL A CA 1
ATOM 1457 C C . VAL A 1 184 ? 9.169 -4.585 3.992 1 98.04 184 VAL A C 1
ATOM 1459 O O . VAL A 1 184 ? 9.234 -4.439 5.215 1 98.04 184 VAL A O 1
ATOM 1462 N N . CYS A 1 185 ? 9.41 -3.632 3.061 1 96.62 185 CYS A N 1
ATOM 1463 C CA . CYS A 1 185 ? 9.968 -2.343 3.454 1 96.62 185 CYS A CA 1
ATOM 1464 C C . CYS A 1 185 ? 8.988 -1.213 3.161 1 96.62 185 CYS A C 1
ATOM 1466 O O . CYS A 1 185 ? 8.305 -1.228 2.136 1 96.62 185 CYS A O 1
ATOM 1468 N N . ARG A 1 186 ? 8.905 -0.224 4.037 1 93.6 186 ARG A N 1
ATOM 1469 C CA . ARG A 1 186 ? 8.093 0.968 3.813 1 93.6 186 ARG A CA 1
ATOM 1470 C C . ARG A 1 186 ? 8.932 2.234 3.949 1 93.6 186 ARG A C 1
ATOM 1472 O O . ARG A 1 186 ? 9.557 2.463 4.986 1 93.6 186 ARG A O 1
ATOM 1479 N N . SER A 1 187 ? 8.926 2.957 2.889 1 90.21 187 SER A N 1
ATOM 1480 C CA . SER A 1 187 ? 9.536 4.279 2.986 1 90.21 187 SER A CA 1
ATOM 1481 C C . SER A 1 187 ? 8.542 5.308 3.513 1 90.21 187 SER A C 1
ATOM 1483 O O . SER A 1 187 ? 7.447 5.459 2.966 1 90.21 187 SER A O 1
ATOM 1485 N N . SER A 1 188 ? 8.932 6.03 4.533 1 80.32 188 SER A N 1
ATOM 1486 C CA . SER A 1 188 ? 7.998 6.956 5.166 1 80.32 188 SER A CA 1
ATOM 1487 C C . SER A 1 188 ? 8.067 8.336 4.521 1 80.32 188 SER A C 1
ATOM 1489 O O . SER A 1 188 ? 7.187 9.173 4.736 1 80.32 188 SER A O 1
ATOM 1491 N N . ASN A 1 189 ? 9.031 8.585 3.788 1 78.06 189 ASN A N 1
ATOM 1492 C CA . ASN A 1 189 ? 9.21 9.925 3.237 1 78.06 189 ASN A CA 1
ATOM 1493 C C . ASN A 1 189 ? 8.912 9.959 1.74 1 78.06 189 ASN A C 1
ATOM 1495 O O . ASN A 1 189 ? 8.99 11.017 1.112 1 78.06 189 ASN A O 1
ATOM 1499 N N . GLN A 1 190 ? 8.696 8.753 1.237 1 84.14 190 GLN A N 1
ATOM 1500 C CA . GLN A 1 190 ? 8.392 8.654 -0.187 1 84.14 190 GLN A CA 1
ATOM 1501 C C . GLN A 1 190 ? 6.985 8.108 -0.412 1 84.14 190 GLN A C 1
ATOM 1503 O O . GLN A 1 190 ? 6.476 7.335 0.402 1 84.14 190 GLN A O 1
ATOM 1508 N N . SER A 1 191 ? 6.444 8.501 -1.499 1 83.62 191 SER A N 1
ATOM 1509 C CA . SER A 1 191 ? 5.063 8.091 -1.73 1 83.62 191 SER A CA 1
ATOM 1510 C C . SER A 1 191 ? 4.954 7.174 -2.944 1 83.62 191 SER A C 1
ATOM 1512 O O . SER A 1 191 ? 3.891 6.608 -3.207 1 83.62 191 SER A O 1
ATOM 1514 N N . THR A 1 192 ? 6.09 7.065 -3.657 1 88.39 192 THR A N 1
ATOM 1515 C CA . THR A 1 192 ? 6.059 6.284 -4.889 1 88.39 192 THR A CA 1
ATOM 1516 C C . THR A 1 192 ? 7.269 5.359 -4.973 1 88.39 192 THR A C 1
ATOM 1518 O O . THR A 1 192 ? 8.372 5.733 -4.568 1 88.39 192 THR A O 1
ATOM 1521 N N . SER A 1 193 ? 7.027 4.161 -5.387 1 93.62 193 SER A N 1
ATOM 1522 C CA . SER A 1 193 ? 8.11 3.229 -5.685 1 93.62 193 SER A CA 1
ATOM 1523 C C . SER A 1 193 ? 7.931 2.595 -7.06 1 93.62 193 SER A C 1
ATOM 1525 O O . SER A 1 193 ? 6.804 2.345 -7.492 1 93.62 193 SER A O 1
ATOM 1527 N N . ILE A 1 194 ? 9.105 2.398 -7.708 1 96.39 194 ILE A N 1
ATOM 1528 C CA . ILE A 1 194 ? 9.067 1.694 -8.985 1 96.39 194 ILE A CA 1
ATOM 1529 C C . ILE A 1 194 ? 10.254 0.738 -9.082 1 96.39 194 ILE A C 1
ATOM 1531 O O . ILE A 1 194 ? 11.331 1.019 -8.552 1 96.39 194 ILE A O 1
ATOM 1535 N N . MET A 1 195 ? 10.005 -0.429 -9.606 1 97.22 195 MET A N 1
ATOM 1536 C CA . MET A 1 195 ? 11.089 -1.295 -10.06 1 97.22 195 MET A CA 1
ATOM 1537 C C . MET A 1 195 ? 11.403 -1.048 -11.532 1 97.22 195 MET A C 1
ATOM 1539 O O . MET A 1 195 ? 10.517 -1.143 -12.384 1 97.22 195 MET A O 1
ATOM 1543 N N . ILE A 1 196 ? 12.607 -0.653 -11.8 1 98.17 196 ILE A N 1
ATOM 1544 C CA . ILE A 1 196 ? 13.027 -0.396 -13.173 1 98.17 196 ILE A CA 1
ATOM 1545 C C . ILE A 1 196 ? 13.908 -1.542 -13.666 1 98.17 196 ILE A C 1
ATOM 1547 O O . ILE A 1 196 ? 15.049 -1.692 -13.223 1 98.17 196 ILE A O 1
ATOM 1551 N N . PRO A 1 197 ? 13.349 -2.327 -14.542 1 98.04 197 PRO A N 1
ATOM 1552 C CA . PRO A 1 197 ? 14.175 -3.4 -15.1 1 98.04 197 PRO A CA 1
ATOM 1553 C C . PRO A 1 197 ? 15.257 -2.882 -16.044 1 98.04 197 PRO A C 1
ATOM 1555 O O . PRO A 1 197 ? 15.107 -1.808 -16.632 1 98.04 197 PRO A O 1
ATOM 1558 N N . ALA A 1 198 ? 16.267 -3.62 -16.126 1 97.97 198 ALA A N 1
ATOM 1559 C CA . ALA A 1 198 ? 17.347 -3.439 -17.093 1 97.97 198 ALA A CA 1
ATOM 1560 C C . ALA A 1 198 ? 18.19 -2.214 -16.75 1 97.97 198 ALA A C 1
ATOM 1562 O O . ALA A 1 198 ? 18.778 -1.589 -17.636 1 97.97 198 ALA A O 1
ATOM 1563 N N . ARG A 1 199 ? 18.087 -1.779 -15.452 1 98.18 199 ARG A N 1
ATOM 1564 C CA . ARG A 1 199 ? 18.944 -0.702 -14.968 1 98.18 199 ARG A CA 1
ATOM 1565 C C . ARG A 1 199 ? 19.528 -1.039 -13.6 1 98.18 199 ARG A C 1
ATOM 1567 O O . ARG A 1 199 ? 18.916 -1.772 -12.821 1 98.18 199 ARG A O 1
ATOM 1574 N N . THR A 1 200 ? 20.697 -0.411 -13.27 1 97.86 200 THR A N 1
ATOM 1575 C CA . THR A 1 200 ? 21.296 -0.571 -11.95 1 97.86 200 THR A CA 1
ATOM 1576 C C . THR A 1 200 ? 21.182 0.719 -11.143 1 97.86 200 THR A C 1
ATOM 1578 O O . THR A 1 200 ? 21.533 0.752 -9.962 1 97.86 200 THR A O 1
ATOM 1581 N N . THR A 1 201 ? 20.722 1.792 -11.817 1 98.13 201 THR A N 1
ATOM 1582 C CA . THR A 1 201 ? 20.581 3.087 -11.161 1 98.13 201 THR A CA 1
ATOM 1583 C C . THR A 1 201 ? 19.237 3.724 -11.503 1 98.13 201 THR A C 1
ATOM 1585 O O . THR A 1 201 ? 18.69 3.489 -12.583 1 98.13 201 THR A O 1
ATOM 1588 N N . CYS A 1 202 ? 18.803 4.503 -10.565 1 97.82 202 CYS A N 1
ATOM 1589 C CA . CYS A 1 202 ? 17.546 5.21 -10.781 1 97.82 202 CYS A CA 1
ATOM 1590 C C . CYS A 1 202 ? 17.753 6.431 -11.67 1 97.82 202 CYS A C 1
ATOM 1592 O O . CYS A 1 202 ? 18.868 6.944 -11.777 1 97.82 202 CYS A O 1
ATOM 1594 N N . TYR A 1 203 ? 16.685 6.919 -12.367 1 97.44 203 TYR A N 1
ATOM 1595 C CA . TYR A 1 203 ? 16.716 8.175 -13.108 1 97.44 203 TYR A CA 1
ATOM 1596 C C . TYR A 1 203 ? 16.827 9.364 -12.161 1 97.44 203 TYR A C 1
ATOM 1598 O O . TYR A 1 203 ? 16.573 9.236 -10.961 1 97.44 203 TYR A O 1
ATOM 1606 N N . THR A 1 204 ? 17.167 10.472 -12.64 1 96.93 204 THR A N 1
ATOM 1607 C CA . THR A 1 204 ? 17.345 11.682 -11.845 1 96.93 204 THR A CA 1
ATOM 1608 C C . THR A 1 204 ? 16.07 12.016 -11.075 1 96.93 204 THR A C 1
ATOM 1610 O O . THR A 1 204 ? 14.968 11.926 -11.62 1 96.93 204 THR A O 1
ATOM 1613 N N . GLY A 1 205 ? 16.233 12.328 -9.763 1 94.39 205 GLY A N 1
ATOM 1614 C CA . GLY A 1 205 ? 15.1 12.719 -8.94 1 94.39 205 GLY A CA 1
ATOM 1615 C C . GLY A 1 205 ? 14.53 11.572 -8.126 1 94.39 205 GLY A C 1
ATOM 1616 O O . GLY A 1 205 ? 13.68 11.782 -7.259 1 94.39 205 GLY A O 1
ATOM 1617 N N . TRP A 1 206 ? 15.005 10.356 -8.425 1 93.58 206 TRP A N 1
ATOM 1618 C CA . TRP A 1 206 ? 14.573 9.178 -7.681 1 93.58 206 TRP A CA 1
ATOM 1619 C C . TRP A 1 206 ? 15.673 8.69 -6.745 1 93.58 206 TRP A C 1
ATOM 1621 O O . TRP A 1 206 ? 16.854 8.707 -7.103 1 93.58 206 TRP A O 1
ATOM 1631 N N . ASP A 1 207 ? 15.26 8.288 -5.603 1 92.46 207 ASP A N 1
ATOM 1632 C CA . ASP A 1 207 ? 16.194 7.695 -4.651 1 92.46 207 ASP A CA 1
ATOM 1633 C C . ASP A 1 207 ? 16.275 6.181 -4.831 1 92.46 207 ASP A C 1
ATOM 1635 O O . ASP A 1 207 ? 15.249 5.509 -4.952 1 92.46 207 ASP A O 1
ATOM 1639 N N . GLU A 1 208 ? 17.469 5.661 -4.808 1 94.73 208 GLU A N 1
ATOM 1640 C CA . GLU A 1 208 ? 17.678 4.223 -4.943 1 94.73 208 GLU A CA 1
ATOM 1641 C C . GLU A 1 208 ? 17.438 3.504 -3.618 1 94.73 208 GLU A C 1
ATOM 1643 O O . GLU A 1 208 ? 18.048 3.844 -2.602 1 94.73 208 GLU A O 1
ATOM 1648 N N . ALA A 1 209 ? 16.561 2.579 -3.652 1 95.32 209 ALA A N 1
ATOM 1649 C CA . ALA A 1 209 ? 16.423 1.699 -2.495 1 95.32 209 ALA A CA 1
ATOM 1650 C C . ALA A 1 209 ? 17.472 0.591 -2.521 1 95.32 209 ALA A C 1
ATOM 1652 O O . ALA A 1 209 ? 18.192 0.386 -1.541 1 95.32 209 ALA A O 1
ATOM 1653 N N . TYR A 1 210 ? 17.505 -0.144 -3.633 1 94.76 210 TYR A N 1
ATOM 1654 C CA . TYR A 1 210 ? 18.517 -1.163 -3.89 1 94.76 210 TYR A CA 1
ATOM 1655 C C . TYR A 1 210 ? 18.525 -1.564 -5.36 1 94.76 210 TYR A C 1
ATOM 1657 O O . TYR A 1 210 ? 17.613 -1.211 -6.112 1 94.76 210 TYR A O 1
ATOM 1665 N N . HIS A 1 211 ? 19.516 -2.247 -5.82 1 96.68 211 HIS A N 1
ATOM 1666 C CA . HIS A 1 211 ? 19.559 -2.803 -7.167 1 96.68 211 HIS A CA 1
ATOM 1667 C C . HIS A 1 211 ? 20.017 -4.258 -7.149 1 96.68 211 HIS A C 1
ATOM 1669 O O . HIS A 1 211 ? 20.546 -4.734 -6.141 1 96.68 211 HIS A O 1
ATOM 1675 N N . GLY A 1 212 ? 19.737 -4.928 -8.149 1 96.77 212 GLY A N 1
ATOM 1676 C CA . GLY A 1 212 ? 20.089 -6.333 -8.279 1 96.77 212 GLY A CA 1
ATOM 1677 C C . GLY A 1 212 ? 19.821 -6.89 -9.664 1 96.77 212 GLY A C 1
ATOM 1678 O O . GLY A 1 212 ? 20.183 -6.272 -10.668 1 96.77 212 GLY A O 1
ATOM 1679 N N . TYR A 1 213 ? 19.216 -8.114 -9.665 1 96.62 213 TYR A N 1
ATOM 16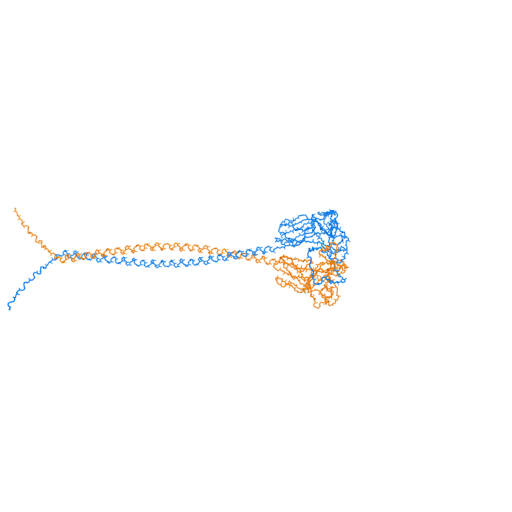80 C CA . TYR A 1 213 ? 18.969 -8.791 -10.933 1 96.62 213 TYR A CA 1
ATOM 1681 C C . TYR A 1 213 ? 17.515 -9.232 -11.041 1 96.62 213 TYR A C 1
ATOM 1683 O O . TYR A 1 213 ? 16.923 -9.689 -10.061 1 96.62 213 TYR A O 1
ATOM 1691 N N . LEU A 1 214 ? 17.034 -9.088 -12.254 1 96.95 214 LEU A N 1
ATOM 1692 C CA . LEU A 1 214 ? 15.677 -9.553 -12.516 1 96.95 214 LEU A CA 1
ATOM 1693 C C . LEU A 1 214 ? 15.597 -11.073 -12.43 1 96.95 214 LEU A C 1
ATOM 1695 O O . LEU A 1 214 ? 16.474 -11.775 -12.937 1 96.95 214 LEU A O 1
ATOM 1699 N N . ALA A 1 215 ? 14.555 -11.555 -11.805 1 95.92 215 ALA A N 1
ATOM 1700 C CA . ALA A 1 215 ? 14.347 -12.994 -11.663 1 95.92 215 ALA A CA 1
ATOM 1701 C C . ALA A 1 215 ? 12.9 -13.371 -11.971 1 95.92 215 ALA A C 1
ATOM 1703 O O . ALA A 1 215 ? 11.993 -12.549 -11.821 1 95.92 215 ALA A O 1
ATOM 1704 N N . SER A 1 216 ? 12.674 -14.548 -12.376 1 96.09 216 SER A N 1
ATOM 1705 C CA . SER A 1 216 ? 11.372 -15.16 -12.618 1 96.09 216 SER A CA 1
ATOM 1706 C C . SER A 1 216 ? 11.464 -16.682 -12.599 1 96.09 216 SER A C 1
ATOM 1708 O O . SER A 1 216 ? 12.481 -17.243 -12.186 1 96.09 216 SER A O 1
ATOM 1710 N N . GLY A 1 217 ? 10.402 -17.33 -12.929 1 94.03 217 GLY A N 1
ATOM 1711 C CA . GLY A 1 217 ? 10.462 -18.765 -13.156 1 94.03 217 GLY A CA 1
ATOM 1712 C C . GLY A 1 217 ? 11.178 -19.137 -14.441 1 94.03 217 GLY A C 1
ATOM 1713 O O . GLY A 1 217 ? 11.405 -18.282 -15.301 1 94.03 217 GLY A O 1
ATOM 1714 N N . TYR A 1 218 ? 11.474 -20.385 -14.588 1 94.35 218 TYR A N 1
ATOM 1715 C CA . TYR A 1 218 ? 12.104 -20.913 -15.793 1 94.35 218 TYR A CA 1
ATOM 1716 C C . TYR A 1 218 ? 11.126 -20.922 -16.962 1 94.35 218 TYR A C 1
ATOM 1718 O O . TYR A 1 218 ? 9.948 -21.248 -16.791 1 94.35 218 TYR A O 1
ATOM 1726 N N . ASN A 1 219 ? 11.578 -20.632 -18.125 1 93.13 219 ASN A N 1
ATOM 1727 C CA . ASN A 1 219 ? 10.722 -20.445 -19.291 1 93.13 219 ASN A CA 1
ATOM 1728 C C . ASN A 1 219 ? 9.996 -21.733 -19.667 1 93.13 219 ASN A C 1
ATOM 1730 O O . ASN A 1 219 ? 8.995 -21.7 -20.384 1 93.13 219 ASN A O 1
ATOM 1734 N N . SER A 1 220 ? 10.466 -22.887 -19.25 1 94.7 220 SER A N 1
ATOM 1735 C CA . SER A 1 220 ? 9.837 -24.145 -19.638 1 94.7 220 SER A CA 1
ATOM 1736 C C . SER A 1 220 ? 8.95 -24.686 -18.522 1 94.7 220 SER A C 1
ATOM 1738 O O . SER A 1 220 ? 8.321 -25.735 -18.675 1 94.7 220 SER A O 1
ATOM 1740 N N . HIS A 1 221 ? 8.925 -24.059 -17.369 1 93.37 221 HIS A N 1
ATOM 1741 C CA . HIS A 1 221 ? 8.017 -24.481 -16.308 1 93.37 221 HIS A CA 1
ATOM 1742 C C . HIS A 1 221 ? 6.562 -24.25 -16.703 1 93.37 221 HIS A C 1
ATOM 1744 O O . HIS A 1 221 ? 6.25 -23.281 -17.399 1 93.37 221 HIS A O 1
ATOM 1750 N N . VAL A 1 222 ? 5.664 -25.103 -16.199 1 94.55 222 VAL A N 1
ATOM 1751 C CA . VAL A 1 222 ? 4.237 -25.008 -16.484 1 94.55 222 VAL A CA 1
ATOM 1752 C C . VAL A 1 222 ? 3.647 -23.794 -15.771 1 94.55 222 VAL A C 1
ATOM 1754 O O . VAL A 1 222 ? 2.796 -23.093 -16.325 1 94.55 222 VAL A O 1
ATOM 1757 N N . ALA A 1 223 ? 4.127 -23.527 -14.616 1 93.54 223 ALA A N 1
ATOM 1758 C CA . ALA A 1 223 ? 3.597 -22.444 -13.791 1 93.54 223 ALA A CA 1
ATOM 1759 C C . ALA A 1 223 ? 4.053 -21.085 -14.312 1 93.54 223 ALA A C 1
ATOM 1761 O O . ALA A 1 223 ? 5.233 -20.892 -14.612 1 93.54 223 ALA A O 1
ATOM 1762 N N . ALA A 1 224 ? 3.116 -20.166 -14.412 1 93.19 224 ALA A N 1
ATOM 1763 C CA . ALA A 1 224 ? 3.458 -18.781 -14.722 1 93.19 224 ALA A CA 1
ATOM 1764 C C . ALA A 1 224 ? 4.082 -18.086 -13.515 1 93.19 224 ALA A C 1
ATOM 1766 O O . ALA A 1 224 ? 3.919 -18.537 -12.378 1 93.19 224 ALA A O 1
ATOM 1767 N N . SER A 1 225 ? 4.88 -17.052 -13.753 1 94.6 225 SER A N 1
ATOM 1768 C CA . SER A 1 225 ? 5.5 -16.28 -12.682 1 94.6 225 SER A CA 1
ATOM 1769 C C . SER A 1 225 ? 5.618 -14.807 -13.059 1 94.6 225 SER A C 1
ATOM 1771 O O . SER A 1 225 ? 5.564 -14.457 -14.24 1 94.6 225 SER A O 1
ATOM 1773 N N . GLN A 1 226 ? 5.727 -13.979 -12.055 1 96.33 226 GLN A N 1
ATOM 1774 C CA . GLN A 1 226 ? 6.017 -12.56 -12.237 1 96.33 226 GLN A CA 1
ATOM 1775 C C . GLN A 1 226 ? 7.519 -12.297 -12.199 1 96.33 226 GLN A C 1
ATOM 1777 O O . GLN A 1 226 ? 8.291 -13.141 -11.739 1 96.33 226 GLN A O 1
ATOM 1782 N N . TYR A 1 227 ? 7.959 -11.182 -12.805 1 97.16 227 TYR A N 1
ATOM 1783 C CA . TYR A 1 227 ? 9.334 -10.72 -12.659 1 97.16 227 TYR A CA 1
ATOM 1784 C C . TYR A 1 227 ? 9.526 -9.985 -11.337 1 97.16 227 TYR A C 1
ATOM 1786 O O . TYR A 1 227 ? 8.698 -9.155 -10.956 1 97.16 227 TYR A O 1
ATOM 1794 N N . VAL A 1 228 ? 10.59 -10.298 -10.636 1 97.85 228 VAL A N 1
ATOM 1795 C CA . VAL A 1 228 ? 10.919 -9.586 -9.406 1 97.85 228 VAL A CA 1
ATOM 1796 C C . VAL A 1 228 ? 12.397 -9.203 -9.41 1 97.85 228 VAL A C 1
ATOM 1798 O O . VAL A 1 228 ? 13.199 -9.806 -10.126 1 97.85 228 VAL A O 1
ATOM 1801 N N . CYS A 1 229 ? 12.754 -8.204 -8.637 1 97.77 229 CYS A N 1
ATOM 1802 C CA . CYS A 1 229 ? 14.137 -7.76 -8.504 1 97.77 229 CYS A CA 1
ATOM 1803 C C . CYS A 1 229 ? 14.788 -8.364 -7.265 1 97.77 229 CYS A C 1
ATOM 1805 O O . CYS A 1 229 ? 14.448 -7.997 -6.139 1 97.77 229 CYS A O 1
ATOM 1807 N N . VAL A 1 230 ? 15.75 -9.235 -7.452 1 96.64 230 VAL A N 1
ATOM 1808 C CA . VAL A 1 230 ? 16.478 -9.846 -6.345 1 96.64 230 VAL A CA 1
ATOM 1809 C C . VAL A 1 230 ? 17.755 -9.055 -6.067 1 96.64 230 VAL A C 1
ATOM 1811 O O . VAL A 1 230 ? 18.505 -8.73 -6.991 1 96.64 230 VAL A O 1
ATOM 1814 N N . ASP A 1 231 ? 17.968 -8.805 -4.833 1 95.86 231 ASP A N 1
ATOM 1815 C CA . ASP A 1 231 ? 19.123 -8.009 -4.43 1 95.86 231 ASP A CA 1
ATOM 1816 C C . ASP A 1 231 ? 20.41 -8.562 -5.037 1 95.86 231 ASP A C 1
ATOM 1818 O O . ASP A 1 231 ? 20.598 -9.779 -5.106 1 95.86 231 ASP A O 1
ATOM 1822 N N . GLU A 1 232 ? 21.351 -7.691 -5.317 1 93.98 232 GLU A N 1
ATOM 1823 C CA . GLU A 1 232 ? 22.617 -8.058 -5.944 1 93.98 232 GLU A CA 1
ATOM 1824 C C . GLU A 1 232 ? 23.422 -9 -5.054 1 93.98 232 GLU A C 1
ATOM 1826 O O . GLU A 1 232 ? 24.125 -9.883 -5.55 1 93.98 232 GLU A O 1
ATOM 1831 N N . ILE A 1 233 ? 23.371 -8.71 -3.766 1 91.34 233 ILE A N 1
ATOM 1832 C CA . ILE A 1 233 ? 24.057 -9.552 -2.793 1 91.34 233 ILE A CA 1
ATOM 1833 C C . ILE A 1 233 ? 23.032 -10.315 -1.957 1 91.34 233 ILE A C 1
ATOM 1835 O O . ILE A 1 233 ? 22.764 -9.953 -0.809 1 91.34 233 ILE A O 1
ATOM 1839 N N . PRO A 1 234 ? 22.471 -11.289 -2.565 1 92.09 234 PRO A N 1
ATOM 1840 C CA . PRO A 1 234 ? 21.406 -12.012 -1.866 1 92.09 234 PRO A CA 1
ATOM 1841 C C . PRO A 1 234 ? 21.922 -12.808 -0.669 1 92.09 234 PRO A C 1
ATOM 1843 O O . PRO A 1 234 ? 23.112 -13.125 -0.6 1 92.09 234 PRO A O 1
ATOM 1846 N N . GLN A 1 235 ? 21.113 -13.02 0.268 1 91.21 235 GLN A N 1
ATOM 1847 C CA . GLN A 1 235 ? 21.325 -13.893 1.418 1 91.21 235 GLN A CA 1
ATOM 1848 C C . GLN A 1 235 ? 20.495 -15.168 1.301 1 91.21 235 GLN A C 1
ATOM 1850 O O . GLN A 1 235 ? 19.623 -15.27 0.435 1 91.21 235 GLN A O 1
ATOM 1855 N N . ALA A 1 236 ? 20.821 -16.141 2.011 1 89.46 236 ALA A N 1
ATOM 1856 C CA . ALA A 1 236 ? 20.011 -17.351 2.13 1 89.46 236 ALA A CA 1
ATOM 1857 C C . ALA A 1 236 ? 19.531 -17.55 3.565 1 89.46 236 ALA A C 1
ATOM 1859 O O . ALA A 1 236 ? 20.161 -17.068 4.509 1 89.46 236 ALA A O 1
ATOM 1860 N N . LEU A 1 237 ? 18.374 -18.125 3.62 1 87.21 237 LEU A N 1
ATOM 1861 C CA . LEU A 1 237 ? 17.871 -18.404 4.96 1 87.21 237 LEU A CA 1
ATOM 1862 C C . LEU A 1 237 ? 18.665 -19.529 5.616 1 87.21 237 LEU A C 1
ATOM 1864 O O . LEU A 1 237 ? 19.017 -20.511 4.959 1 87.21 237 LEU A O 1
ATOM 1868 N N . ILE A 1 238 ? 19.064 -19.201 6.866 1 68.84 238 ILE A N 1
ATOM 1869 C CA . ILE A 1 238 ? 19.745 -20.231 7.642 1 68.84 238 ILE A CA 1
ATOM 1870 C C . ILE A 1 238 ? 18.724 -21.226 8.188 1 68.84 238 ILE A C 1
ATOM 1872 O O . ILE A 1 238 ? 17.718 -20.83 8.782 1 68.84 238 ILE A O 1
ATOM 1876 N N . GLY A 1 239 ? 18.922 -22.52 8.016 1 59.95 239 GLY A N 1
ATOM 1877 C CA . GLY A 1 239 ? 18.029 -23.556 8.512 1 59.95 239 GLY A CA 1
ATOM 1878 C C . GLY A 1 239 ? 16.842 -23.807 7.602 1 59.95 239 GLY A C 1
ATOM 1879 O O . GLY A 1 239 ? 15.896 -24.499 7.984 1 59.95 239 GLY A O 1
ATOM 1880 N N . GLY A 1 240 ? 16.77 -22.889 6.685 1 57.81 240 GLY A N 1
ATOM 1881 C CA . GLY A 1 240 ? 15.799 -23.31 5.687 1 57.81 240 GLY A CA 1
ATOM 1882 C C . GLY A 1 240 ? 16.121 -24.659 5.073 1 57.81 240 GLY A C 1
ATOM 1883 O O . GLY A 1 240 ? 17.043 -25.345 5.517 1 57.81 240 GLY A O 1
ATOM 1884 N N . GLY A 1 241 ? 15.24 -25.166 4.214 1 55.55 241 GLY A N 1
ATOM 1885 C CA . GLY A 1 241 ? 15.502 -26.434 3.552 1 55.55 241 GLY A CA 1
ATOM 1886 C C . GLY A 1 241 ? 16.803 -26.442 2.772 1 55.55 241 GLY A C 1
ATOM 1887 O O . GLY A 1 241 ? 17.136 -25.465 2.099 1 55.55 241 GLY A O 1
ATOM 1888 N N . SER A 1 242 ? 17.959 -26.905 3.323 1 55.99 242 SER A N 1
ATOM 1889 C CA . SER A 1 242 ? 19.194 -27.113 2.574 1 55.99 242 SER A CA 1
ATOM 1890 C C . SER A 1 242 ? 18.998 -28.133 1.458 1 55.99 242 SER A C 1
ATOM 1892 O O . SER A 1 242 ? 19.947 -28.475 0.749 1 55.99 242 SER A O 1
ATOM 1894 N N . SER A 1 243 ? 17.843 -28.523 1.461 1 64.71 243 SER A N 1
ATOM 1895 C CA . SER A 1 243 ? 17.567 -29.52 0.433 1 64.71 243 SER A CA 1
ATOM 1896 C C . SER A 1 243 ? 16.737 -28.929 -0.702 1 64.71 243 SER A C 1
ATOM 1898 O O . SER A 1 243 ? 16.186 -27.834 -0.57 1 64.71 243 SER A O 1
ATOM 1900 N N . ASP A 1 244 ? 17.042 -29.468 -1.84 1 75.64 244 ASP A N 1
ATOM 1901 C CA . ASP A 1 244 ? 16.201 -29.189 -3 1 75.64 244 ASP A CA 1
ATOM 1902 C C . ASP A 1 244 ? 14.746 -29.564 -2.726 1 75.64 244 ASP A C 1
ATOM 1904 O O . ASP A 1 244 ? 14.342 -30.707 -2.948 1 75.64 244 ASP A O 1
ATOM 1908 N N . ASP A 1 245 ? 13.994 -28.709 -2.028 1 80.04 245 ASP A N 1
ATOM 1909 C CA . ASP A 1 245 ? 12.593 -28.973 -1.71 1 80.04 245 ASP A CA 1
ATOM 1910 C C . ASP A 1 245 ? 11.67 -28.396 -2.781 1 80.04 245 ASP A C 1
ATOM 1912 O O . ASP A 1 245 ? 10.494 -28.761 -2.856 1 80.04 245 ASP A O 1
ATOM 1916 N N . ASN A 1 246 ? 12.205 -27.747 -3.59 1 82.01 246 ASN A N 1
ATOM 1917 C CA . ASN A 1 246 ? 11.516 -27.157 -4.733 1 82.01 246 ASN A CA 1
ATOM 1918 C C . ASN A 1 246 ? 10.238 -26.439 -4.307 1 82.01 246 ASN A C 1
ATOM 1920 O O . ASN A 1 246 ? 9.679 -26.732 -3.249 1 82.01 246 ASN A O 1
ATOM 1924 N N . GLY A 1 247 ? 9.808 -25.395 -4.866 1 92.04 247 GLY A N 1
ATOM 1925 C CA . GLY A 1 247 ? 8.644 -24.542 -4.69 1 92.04 247 GLY A CA 1
ATOM 1926 C C . GLY A 1 247 ? 8.54 -23.45 -5.737 1 92.04 247 GLY A C 1
ATOM 1927 O O . GLY A 1 247 ? 8.438 -23.736 -6.932 1 92.04 247 GLY A O 1
ATOM 1928 N N . LYS A 1 248 ? 8.511 -22.31 -5.098 1 94.14 248 LYS A N 1
ATOM 1929 C CA . LYS A 1 248 ? 8.608 -21.179 -6.015 1 94.14 248 LYS A CA 1
ATOM 1930 C C . LYS A 1 248 ? 10.065 -20.842 -6.321 1 94.14 248 LYS A C 1
ATOM 1932 O O . LYS A 1 248 ? 10.86 -20.614 -5.407 1 94.14 248 LYS A O 1
ATOM 1937 N N . LEU A 1 249 ? 10.494 -20.817 -7.602 1 93.19 249 LEU A N 1
ATOM 1938 C CA . LEU A 1 249 ? 11.914 -20.794 -7.937 1 93.19 249 LEU A CA 1
ATOM 1939 C C . LEU A 1 249 ? 12.303 -19.46 -8.564 1 93.19 249 LEU A C 1
ATOM 1941 O O . LEU A 1 249 ? 11.538 -18.889 -9.344 1 93.19 249 LEU A O 1
ATOM 1945 N N . PHE A 1 250 ? 13.493 -19.026 -8.222 1 93.52 250 PHE A N 1
ATOM 1946 C CA . PHE A 1 250 ? 14.071 -17.818 -8.8 1 93.52 250 PHE A CA 1
ATOM 1947 C C . PHE A 1 250 ? 15.12 -18.168 -9.849 1 93.52 250 PHE A C 1
ATOM 1949 O O . PHE A 1 250 ? 16.179 -18.705 -9.52 1 93.52 250 PHE A O 1
ATOM 1956 N N . TYR A 1 251 ? 14.891 -17.828 -11.05 1 94.02 251 TYR A N 1
ATOM 1957 C CA . TYR A 1 251 ? 15.845 -17.968 -12.144 1 94.02 251 TYR A CA 1
ATOM 1958 C C . TYR A 1 251 ? 16.266 -16.605 -12.679 1 94.02 251 TYR A C 1
ATOM 1960 O O . TYR A 1 251 ? 15.489 -15.648 -12.637 1 94.02 251 TYR A O 1
ATOM 1968 N N . GLN A 1 252 ? 17.446 -16.519 -13.206 1 93.7 252 GLN A N 1
ATOM 1969 C CA . GLN A 1 252 ? 17.85 -15.287 -13.874 1 93.7 252 GLN A CA 1
ATOM 1970 C C . GLN A 1 252 ? 17.01 -15.037 -15.124 1 93.7 252 GLN A C 1
ATOM 1972 O O . GLN A 1 252 ? 16.526 -15.981 -15.751 1 93.7 252 GLN A O 1
ATOM 1977 N N . VAL A 1 253 ? 16.846 -13.86 -15.472 1 95.63 253 VAL A N 1
ATOM 1978 C CA . VAL A 1 253 ? 16.15 -13.455 -16.688 1 95.63 253 VAL A CA 1
ATOM 1979 C C . VAL A 1 253 ? 17.155 -12.919 -17.705 1 95.63 253 VAL A C 1
ATOM 1981 O O . VAL A 1 253 ? 18.002 -12.087 -17.371 1 95.63 253 VAL A O 1
ATOM 1984 N N . ARG A 1 254 ? 17.055 -13.415 -18.92 1 95.99 254 ARG A N 1
ATOM 1985 C CA . ARG A 1 254 ? 17.98 -13.004 -19.971 1 95.99 254 ARG A CA 1
ATOM 1986 C C . ARG A 1 254 ? 17.232 -12.392 -21.151 1 95.99 254 ARG A C 1
ATOM 1988 O O . ARG A 1 254 ? 16.07 -12.723 -21.395 1 95.99 254 ARG A O 1
ATOM 1995 N N . THR A 1 255 ? 17.948 -11.546 -21.904 1 97.09 255 THR A N 1
ATOM 1996 C CA . THR A 1 255 ? 17.348 -10.86 -23.044 1 97.09 255 THR A CA 1
ATOM 1997 C C . THR A 1 255 ? 17.236 -11.798 -24.242 1 97.09 255 THR A C 1
ATOM 1999 O O . THR A 1 255 ? 18.097 -12.656 -24.448 1 97.09 255 THR A O 1
ATOM 2002 N N . ARG A 1 256 ? 16.212 -11.658 -24.97 1 97.29 256 ARG A N 1
ATOM 2003 C CA . ARG A 1 256 ? 16.016 -12.276 -26.277 1 97.29 256 ARG A CA 1
ATOM 2004 C C . ARG A 1 256 ? 15.677 -11.23 -27.333 1 97.29 256 ARG A C 1
ATOM 2006 O O . ARG A 1 256 ? 14.667 -10.532 -27.221 1 97.29 256 ARG A O 1
ATOM 2013 N N . CYS A 1 257 ? 16.522 -11.105 -28.375 1 96.28 257 CYS A N 1
ATOM 2014 C CA . CYS A 1 257 ? 16.317 -10.115 -29.427 1 96.28 257 CYS A CA 1
ATOM 2015 C C . CYS A 1 257 ? 15.211 -10.553 -30.38 1 96.28 257 CYS A C 1
ATOM 2017 O O . CYS A 1 257 ? 14.83 -11.725 -30.399 1 96.28 257 CYS A O 1
ATOM 2019 N N . GLY A 1 258 ? 14.604 -9.593 -31.206 1 94.23 258 GLY A N 1
ATOM 2020 C CA . GLY A 1 258 ? 13.448 -9.711 -32.08 1 94.23 258 GLY A CA 1
ATOM 2021 C C . GLY A 1 258 ? 12.484 -8.547 -31.955 1 94.23 258 GLY A C 1
ATOM 2022 O O . GLY A 1 258 ? 12.78 -7.438 -32.406 1 94.23 258 GLY A O 1
ATOM 2023 N N . SER A 1 259 ? 11.441 -8.838 -31.141 1 93.98 259 SER A N 1
ATOM 2024 C CA . SER A 1 259 ? 10.546 -7.723 -30.851 1 93.98 259 SER A CA 1
ATOM 2025 C C . SER A 1 259 ? 11.166 -6.764 -29.841 1 93.98 259 SER A C 1
ATOM 2027 O O . SER A 1 259 ? 10.755 -5.606 -29.743 1 93.98 259 SER A O 1
ATOM 2029 N N . LEU A 1 260 ? 12.11 -7.3 -29.059 1 95.16 260 LEU A N 1
ATOM 2030 C CA . LEU A 1 260 ? 12.949 -6.429 -28.243 1 95.16 260 LEU A CA 1
ATOM 2031 C C . LEU A 1 260 ? 14.029 -5.765 -29.09 1 95.16 260 LEU A C 1
ATOM 2033 O O . LEU A 1 260 ? 14.782 -6.447 -29.79 1 95.16 260 LEU A O 1
ATOM 2037 N N . LYS A 1 261 ? 14.099 -4.467 -28.963 1 95.72 261 LYS A N 1
ATOM 2038 C CA . LYS A 1 261 ? 15.014 -3.699 -29.803 1 95.72 261 LYS A CA 1
ATOM 2039 C C . LYS A 1 261 ? 16.468 -4.014 -29.463 1 95.72 261 LYS A C 1
ATOM 2041 O O . LYS A 1 261 ? 16.9 -3.821 -28.325 1 95.72 261 LYS A O 1
ATOM 2046 N N . CYS A 1 262 ? 17.339 -4.442 -30.378 1 94.84 262 CYS A N 1
ATOM 2047 C CA . CYS A 1 262 ? 18.768 -4.727 -30.318 1 94.84 262 CYS A CA 1
ATOM 2048 C C . CYS A 1 262 ? 19.5 -4.1 -31.499 1 94.84 262 CYS A C 1
ATOM 2050 O O . CYS A 1 262 ? 19.308 -4.514 -32.643 1 94.84 262 CYS A O 1
ATOM 2052 N N . PRO A 1 263 ? 20.103 -3.016 -31.122 1 94.09 263 PRO A N 1
ATOM 2053 C CA . PRO A 1 263 ? 20.38 -2.28 -29.886 1 94.09 263 PRO A CA 1
ATOM 2054 C C . PRO A 1 263 ? 19.201 -1.421 -29.434 1 94.09 263 PRO A C 1
ATOM 2056 O O . PRO A 1 263 ? 18.296 -1.144 -30.225 1 94.09 263 PRO A O 1
ATOM 2059 N N . PRO A 1 264 ? 19.323 -0.916 -28.108 1 96.39 264 PRO A N 1
ATOM 2060 C CA . PRO A 1 264 ? 20.465 -0.917 -27.192 1 96.39 264 PRO A CA 1
ATOM 2061 C C . PRO A 1 264 ? 20.557 -2.197 -26.365 1 96.39 264 PRO A C 1
ATOM 2063 O O . PRO A 1 264 ? 21.53 -2.395 -25.632 1 96.39 264 PRO A O 1
ATOM 2066 N N . TYR A 1 265 ? 19.55 -3.062 -26.472 1 97.42 265 TYR A N 1
ATOM 2067 C CA . TYR A 1 265 ? 19.658 -4.339 -25.775 1 97.42 265 TYR A CA 1
ATOM 2068 C C . TYR A 1 265 ? 20.595 -5.286 -26.514 1 97.42 265 TYR A C 1
ATOM 2070 O O . TYR A 1 265 ? 20.965 -5.033 -27.663 1 97.42 265 TYR A O 1
ATOM 2078 N N . GLU A 1 266 ? 21.154 -6.297 -25.81 1 97.61 266 GLU A N 1
ATOM 2079 C CA . GLU A 1 266 ? 22.023 -7.33 -26.365 1 97.61 266 GLU A CA 1
ATOM 2080 C C . GLU A 1 266 ? 21.444 -8.723 -26.131 1 97.61 266 GLU A C 1
ATOM 2082 O O . GLU A 1 266 ? 20.885 -8.997 -25.067 1 97.61 266 GLU A O 1
ATOM 2087 N N . GLU A 1 267 ? 21.626 -9.606 -27.104 1 97.12 267 GLU A N 1
ATOM 2088 C CA . GLU A 1 267 ? 21.107 -10.968 -27.017 1 97.12 267 GLU A CA 1
ATOM 2089 C C . GLU A 1 267 ? 21.729 -11.722 -25.845 1 97.12 267 GLU A C 1
ATOM 2091 O O . GLU A 1 267 ? 22.943 -11.67 -25.641 1 97.12 267 GLU A O 1
ATOM 2096 N N . ASP A 1 268 ? 20.857 -12.421 -25.04 1 96.67 268 ASP A N 1
ATOM 2097 C CA . ASP A 1 268 ? 21.248 -13.426 -24.056 1 96.67 268 ASP A CA 1
ATOM 2098 C C . ASP A 1 268 ? 22.066 -12.801 -22.928 1 96.67 268 ASP A C 1
ATOM 2100 O O . ASP A 1 268 ? 23.079 -13.362 -22.504 1 96.67 268 ASP A O 1
ATOM 2104 N N . LYS A 1 269 ? 21.722 -11.647 -22.534 1 96.54 269 LYS A N 1
ATOM 2105 C CA . LYS A 1 269 ? 22.361 -11.001 -21.391 1 96.54 269 LYS A CA 1
ATOM 2106 C C . LYS A 1 269 ? 21.447 -11.018 -20.169 1 96.54 269 LYS A C 1
ATOM 2108 O O . LYS A 1 269 ? 20.232 -10.848 -20.292 1 96.54 269 LYS A O 1
ATOM 2113 N N . VAL A 1 270 ? 22.056 -11.179 -19.036 1 96.34 270 VAL A N 1
ATOM 2114 C CA . VAL A 1 270 ? 21.307 -11.15 -17.785 1 96.34 270 VAL A CA 1
ATOM 2115 C C . VAL A 1 270 ? 20.793 -9.736 -17.523 1 96.34 270 VAL A C 1
ATOM 2117 O O . VAL A 1 270 ? 21.542 -8.763 -17.647 1 96.34 270 VAL A O 1
ATOM 2120 N N . LEU A 1 271 ? 19.535 -9.595 -17.199 1 97.37 271 LEU A N 1
ATOM 2121 C CA . LEU A 1 271 ? 18.939 -8.287 -16.946 1 97.37 271 LEU A CA 1
ATOM 2122 C C . LEU A 1 271 ? 19.119 -7.882 -15.486 1 97.37 271 LEU A C 1
ATOM 2124 O O . LEU A 1 271 ? 18.83 -8.667 -14.58 1 97.37 271 LEU A O 1
ATOM 2128 N N . SER A 1 272 ? 19.616 -6.728 -15.291 1 97.57 272 SER A N 1
ATOM 2129 C CA . SER A 1 272 ? 19.63 -6.082 -13.982 1 97.57 272 SER A CA 1
ATOM 2130 C C . SER A 1 272 ? 18.274 -5.467 -13.654 1 97.57 272 SER A C 1
ATOM 2132 O O . SER A 1 272 ? 17.362 -5.484 -14.483 1 97.57 272 SER A O 1
ATOM 2134 N N . CYS A 1 273 ? 18.161 -4.922 -12.447 1 98.35 273 CYS A N 1
ATOM 2135 C CA . CYS A 1 273 ? 16.996 -4.158 -12.017 1 98.35 273 CYS A CA 1
ATOM 2136 C C . CYS A 1 273 ? 17.351 -3.221 -10.869 1 98.35 273 CYS A C 1
ATOM 2138 O O . CYS A 1 273 ? 18.363 -3.416 -10.194 1 98.35 273 CYS A O 1
ATOM 2140 N N . VAL A 1 274 ? 16.543 -2.2 -10.715 1 98.28 274 VAL A N 1
ATOM 2141 C CA . VAL A 1 274 ? 16.722 -1.274 -9.602 1 98.28 274 VAL A CA 1
ATOM 2142 C C . VAL A 1 274 ? 15.36 -0.834 -9.07 1 98.28 274 VAL A C 1
ATOM 2144 O O . VAL A 1 274 ? 14.428 -0.606 -9.844 1 98.28 274 VAL A O 1
ATOM 2147 N N . VAL A 1 275 ? 15.214 -0.824 -7.797 1 97.44 275 VAL A N 1
ATOM 2148 C CA . VAL A 1 275 ? 14.019 -0.3 -7.144 1 97.44 275 VAL A CA 1
ATOM 2149 C C . VAL A 1 275 ? 14.262 1.14 -6.699 1 97.44 275 VAL A C 1
ATOM 2151 O O . VAL A 1 275 ? 15.212 1.418 -5.963 1 97.44 275 VAL A O 1
ATOM 2154 N N . CYS A 1 276 ? 13.396 2.023 -7.154 1 96.37 276 CYS A N 1
ATOM 2155 C CA . CYS A 1 276 ? 13.545 3.455 -6.922 1 96.37 276 CYS A CA 1
ATOM 2156 C C . CYS A 1 276 ? 12.32 4.023 -6.215 1 96.37 276 CYS A C 1
ATOM 2158 O O . CYS A 1 276 ? 11.209 3.517 -6.385 1 96.37 276 CYS A O 1
ATOM 2160 N N . MET A 1 277 ? 12.54 5.031 -5.426 1 93.12 277 MET A N 1
ATOM 2161 C CA . MET A 1 277 ? 11.461 5.674 -4.681 1 93.12 277 MET A CA 1
ATOM 2162 C C . MET A 1 277 ? 11.502 7.187 -4.862 1 93.12 277 MET A C 1
ATOM 2164 O O . MET A 1 277 ? 12.56 7.756 -5.137 1 93.12 277 MET A O 1
ATOM 2168 N N . LYS A 1 278 ? 10.329 7.796 -4.7 1 89.14 278 LYS A N 1
ATOM 2169 C CA . LYS A 1 278 ? 10.191 9.246 -4.797 1 89.14 278 LYS A CA 1
ATOM 2170 C C . LYS A 1 278 ? 9.008 9.741 -3.969 1 89.14 278 LYS A C 1
ATOM 2172 O O . LYS A 1 278 ? 8.012 9.032 -3.814 1 89.14 278 LYS A O 1
ATOM 2177 N N . MET B 1 1 ? 16.522 148.2 56.731 1 25.66 1 MET B N 1
ATOM 2178 C CA . MET B 1 1 ? 16.761 147.001 57.53 1 25.66 1 MET B CA 1
ATOM 2179 C C . MET B 1 1 ? 15.501 146.591 58.285 1 25.66 1 MET B C 1
ATOM 2181 O O . MET B 1 1 ? 15.116 147.24 59.259 1 25.66 1 MET B O 1
ATOM 2185 N N . ALA B 1 2 ? 14.425 146.125 57.463 1 35.54 2 ALA B N 1
ATOM 2186 C CA . ALA B 1 2 ? 13.012 145.754 57.425 1 35.54 2 ALA B CA 1
ATOM 2187 C C . ALA B 1 2 ? 12.775 144.424 58.133 1 35.54 2 ALA B C 1
ATOM 2189 O O . ALA B 1 2 ? 13.039 143.358 57.571 1 35.54 2 ALA B O 1
ATOM 2190 N N . SER B 1 3 ? 13.278 144.242 59.409 1 35.54 3 SER B N 1
ATOM 2191 C CA . SER B 1 3 ? 13.246 142.906 59.994 1 35.54 3 SER B CA 1
ATOM 2192 C C . SER B 1 3 ? 11.816 142.394 60.127 1 35.54 3 SER B C 1
ATOM 2194 O O . SER B 1 3 ? 11.014 142.963 60.872 1 35.54 3 SER B O 1
ATOM 2196 N N . SER B 1 4 ? 11.208 141.886 58.955 1 33.17 4 SER B N 1
ATOM 2197 C CA . SER B 1 4 ? 9.92 141.215 58.809 1 33.17 4 SER B CA 1
ATOM 2198 C C . SER B 1 4 ? 9.826 139.994 59.718 1 33.17 4 SER B C 1
ATOM 2200 O O . SER B 1 4 ? 10.652 139.083 59.63 1 33.17 4 SER B O 1
ATOM 2202 N N . ASN B 1 5 ? 9.51 140.208 60.982 1 36.09 5 ASN B N 1
ATOM 2203 C CA . ASN B 1 5 ? 9.263 139.154 61.961 1 36.09 5 ASN B CA 1
ATOM 2204 C C . ASN B 1 5 ? 8.269 138.123 61.436 1 36.09 5 ASN B C 1
ATOM 2206 O O . ASN B 1 5 ? 7.122 138.457 61.134 1 36.09 5 ASN B O 1
ATOM 2210 N N . PHE B 1 6 ? 8.694 137.032 60.648 1 34.41 6 PHE B N 1
ATOM 2211 C CA . PHE B 1 6 ? 8.006 135.829 60.194 1 34.41 6 PHE B CA 1
ATOM 2212 C C . PHE B 1 6 ? 7.265 135.162 61.347 1 34.41 6 PHE B C 1
ATOM 2214 O O . PHE B 1 6 ? 7.833 134.959 62.422 1 34.41 6 PHE B O 1
ATOM 2221 N N . ASP B 1 7 ? 5.983 135.36 61.355 1 34.32 7 ASP B N 1
ATOM 2222 C CA . ASP B 1 7 ? 4.95 134.788 62.213 1 34.32 7 ASP B CA 1
ATOM 2223 C C . ASP B 1 7 ? 5.1 133.272 62.318 1 34.32 7 ASP B C 1
ATOM 2225 O O . ASP B 1 7 ? 5.225 132.584 61.303 1 34.32 7 ASP B O 1
ATOM 2229 N N . GLN B 1 8 ? 5.783 132.741 63.346 1 33.03 8 GLN B N 1
ATOM 2230 C CA . GLN B 1 8 ? 5.961 131.362 63.786 1 33.03 8 GLN B CA 1
ATOM 2231 C C . GLN B 1 8 ? 4.674 130.56 63.618 1 33.03 8 GLN B C 1
ATOM 2233 O O . GLN B 1 8 ? 3.602 131.002 64.037 1 33.03 8 GLN B O 1
ATOM 2238 N N . ASP B 1 9 ? 4.624 129.704 62.569 1 34.89 9 ASP B N 1
ATOM 2239 C CA . ASP B 1 9 ? 3.688 128.669 62.143 1 34.89 9 ASP B CA 1
ATOM 2240 C C . ASP B 1 9 ? 3.202 127.844 63.333 1 34.89 9 ASP B C 1
ATOM 2242 O O . ASP B 1 9 ? 4.009 127.346 64.12 1 34.89 9 ASP B O 1
ATOM 2246 N N . ASN B 1 10 ? 2.138 128.206 63.936 1 36.65 10 ASN B N 1
ATOM 2247 C CA . ASN B 1 10 ? 1.383 127.439 64.921 1 36.65 10 ASN B CA 1
ATOM 2248 C C . ASN B 1 10 ? 1.179 125.995 64.472 1 36.65 10 ASN B C 1
ATOM 2250 O O . ASN B 1 10 ? 0.35 125.722 63.603 1 36.65 10 ASN B O 1
ATOM 2254 N N . VAL B 1 11 ? 2.325 125.202 64.291 1 37.74 11 VAL B N 1
ATOM 2255 C CA . VAL B 1 11 ? 2.241 123.757 64.109 1 37.74 11 VAL B CA 1
ATOM 2256 C C . VAL B 1 11 ? 1.308 123.157 65.159 1 37.74 11 VAL B C 1
ATOM 2258 O O . VAL B 1 11 ? 1.579 123.242 66.36 1 37.74 11 VAL B O 1
ATOM 2261 N N . VAL B 1 12 ? 0.053 123.314 64.926 1 39.33 12 VAL B N 1
ATOM 2262 C CA . VAL B 1 12 ? -0.961 122.596 65.691 1 39.33 12 VAL B CA 1
ATOM 2263 C C . VAL B 1 12 ? -0.606 121.112 65.754 1 39.33 12 VAL B C 1
ATOM 2265 O O . VAL B 1 12 ? -0.502 120.448 64.72 1 39.33 12 VAL B O 1
ATOM 2268 N N . ARG B 1 13 ? 0.363 120.7 66.637 1 43.17 13 ARG B N 1
ATOM 2269 C CA . ARG B 1 13 ? 0.673 119.322 67.006 1 43.17 13 ARG B CA 1
ATOM 2270 C C . ARG B 1 13 ? -0.6 118.532 67.289 1 43.17 13 ARG B C 1
ATOM 2272 O O . ARG B 1 13 ? -1.341 118.852 68.22 1 43.17 13 ARG B O 1
ATOM 2279 N N . CYS B 1 14 ? -1.38 118.109 66.274 1 43.63 14 CYS B N 1
ATOM 2280 C CA . CYS B 1 14 ? -2.501 117.182 66.387 1 43.63 14 CYS B CA 1
ATOM 2281 C C . CYS B 1 14 ? -2.098 115.931 67.158 1 43.63 14 CYS B C 1
ATOM 2283 O O . CYS B 1 14 ? -1.173 115.221 66.759 1 43.63 14 CYS B O 1
ATOM 2285 N N . LYS B 1 15 ? -2.021 115.955 68.441 1 48.52 15 LYS B N 1
ATOM 2286 C CA . LYS B 1 15 ? -1.812 114.833 69.352 1 48.52 15 LYS B CA 1
ATOM 2287 C C . LYS B 1 15 ? -2.788 113.697 69.058 1 48.52 15 LYS B C 1
ATOM 2289 O O . LYS B 1 15 ? -3.999 113.854 69.224 1 48.52 15 LYS B O 1
ATOM 2294 N N . MET B 1 16 ? -2.537 112.834 67.998 1 51.98 16 MET B N 1
ATOM 2295 C CA . MET B 1 16 ? -3.327 111.614 67.852 1 51.98 16 MET B CA 1
ATOM 2296 C C . MET B 1 16 ? -3.401 110.852 69.171 1 51.98 16 MET B C 1
ATOM 2298 O O . MET B 1 16 ? -2.395 110.714 69.87 1 51.98 16 MET B O 1
ATOM 2302 N N . ASN B 1 17 ? -4.481 110.833 69.676 1 60.08 17 ASN B N 1
ATOM 2303 C CA . ASN B 1 17 ? -4.672 110.115 70.931 1 60.08 17 ASN B CA 1
ATOM 2304 C C . ASN B 1 17 ? -4.211 108.665 70.823 1 60.08 17 ASN B C 1
ATOM 2306 O O . ASN B 1 17 ? -4.113 108.121 69.721 1 60.08 17 ASN B O 1
ATOM 2310 N N . ARG B 1 18 ? -3.598 108.137 71.769 1 64.2 18 ARG B N 1
ATOM 2311 C CA . ARG B 1 18 ? -3.021 106.803 71.898 1 64.2 18 ARG B CA 1
ATOM 2312 C C . ARG B 1 18 ? -3.972 105.741 71.356 1 64.2 18 ARG B C 1
ATOM 2314 O O . ARG B 1 18 ? -3.537 104.767 70.739 1 64.2 18 ARG B O 1
ATOM 2321 N N . ARG B 1 19 ? -5.199 105.925 71.4 1 65.26 19 ARG B N 1
ATOM 2322 C CA . ARG B 1 19 ? -6.188 104.946 70.96 1 65.26 19 ARG B CA 1
ATOM 2323 C C . ARG B 1 19 ? -6.274 104.9 69.439 1 65.26 19 ARG B C 1
ATOM 2325 O O . ARG B 1 19 ? -6.361 103.821 68.849 1 65.26 19 ARG B O 1
ATOM 2332 N N . ASP B 1 20 ? -6.141 105.946 68.785 1 66.42 20 ASP B N 1
ATOM 2333 C CA . ASP B 1 20 ? -6.258 106.01 67.331 1 66.42 20 ASP B CA 1
ATOM 2334 C C . ASP B 1 20 ? -5.012 105.442 66.655 1 66.42 20 ASP B C 1
ATOM 2336 O O . ASP B 1 20 ? -5.113 104.742 65.645 1 66.42 20 ASP B O 1
ATOM 2340 N N . ILE B 1 21 ? -3.879 105.677 67.242 1 69.44 21 ILE B N 1
ATOM 2341 C CA . ILE B 1 21 ? -2.62 105.14 66.738 1 69.44 21 ILE B CA 1
ATOM 2342 C C . ILE B 1 21 ? -2.62 103.619 66.865 1 69.44 21 ILE B C 1
ATOM 2344 O O . ILE B 1 21 ? -2.197 102.913 65.946 1 69.44 21 ILE B O 1
ATOM 2348 N N . ALA B 1 22 ? -3.281 103.213 67.918 1 72.12 22 ALA B N 1
ATOM 2349 C CA . ALA B 1 22 ? -3.361 101.774 68.156 1 72.12 22 ALA B CA 1
ATOM 2350 C C . ALA B 1 22 ? -4.294 101.103 67.152 1 72.12 22 ALA B C 1
ATOM 2352 O O . ALA B 1 22 ? -3.992 100.022 66.64 1 72.12 22 ALA B O 1
ATOM 2353 N N . LEU B 1 23 ? -5.244 101.731 66.671 1 73.23 23 LEU B N 1
ATOM 2354 C CA . LEU B 1 23 ? -6.214 101.182 65.729 1 73.23 23 LEU B CA 1
ATOM 2355 C C . LEU B 1 23 ? -5.633 101.131 64.32 1 73.23 23 LEU B C 1
ATOM 2357 O O . LEU B 1 23 ? -5.866 100.17 63.582 1 73.23 23 LEU B O 1
ATOM 2361 N N . VAL B 1 24 ? -4.819 102.188 64.112 1 72.08 24 VAL B N 1
ATOM 2362 C CA . VAL B 1 24 ? -4.185 102.219 62.798 1 72.08 24 VAL B CA 1
ATOM 2363 C C . VAL B 1 24 ? -3.113 101.136 62.715 1 72.08 24 VAL B C 1
ATOM 2365 O O . VAL B 1 24 ? -2.986 100.456 61.694 1 72.08 24 VAL B O 1
ATOM 2368 N N . PHE B 1 25 ? -2.462 100.829 63.757 1 74.82 25 PHE B N 1
ATOM 2369 C CA . PHE B 1 25 ? -1.415 99.815 63.797 1 74.82 25 PHE B CA 1
ATOM 2370 C C . PHE B 1 25 ? -2.012 98.417 63.683 1 74.82 25 PHE B C 1
ATOM 2372 O O . PHE B 1 25 ? -1.475 97.563 62.974 1 74.82 25 PHE B O 1
ATOM 2379 N N . ILE B 1 26 ? -3.141 98.211 64.234 1 75.4 26 ILE B N 1
ATOM 2380 C CA . ILE B 1 26 ? -3.816 96.918 64.189 1 75.4 26 ILE B CA 1
ATOM 2381 C C . ILE B 1 26 ? -4.348 96.663 62.781 1 75.4 26 ILE B C 1
ATOM 2383 O O . ILE B 1 26 ? -4.222 95.554 62.255 1 75.4 26 ILE B O 1
ATOM 2387 N N . ALA B 1 27 ? -4.701 97.756 62.195 1 74.62 27 ALA B N 1
ATOM 2388 C CA . ALA B 1 27 ? -5.247 97.634 60.846 1 74.62 27 ALA B CA 1
ATOM 2389 C C . ALA B 1 27 ? -4.151 97.289 59.841 1 74.62 27 ALA B C 1
ATOM 2391 O O . ALA B 1 27 ? -4.352 96.452 58.958 1 74.62 27 ALA B O 1
ATOM 2392 N N . VAL B 1 28 ? -2.989 97.851 60.07 1 73.31 28 VAL B N 1
ATOM 2393 C CA . VAL B 1 28 ? -1.859 97.606 59.18 1 73.31 28 VAL B CA 1
ATOM 2394 C C . VAL B 1 28 ? -1.335 96.187 59.388 1 73.31 28 VAL B C 1
ATOM 2396 O O . VAL B 1 28 ? -1.011 95.491 58.423 1 73.31 28 VAL B O 1
ATOM 2399 N N . LEU B 1 29 ? -1.411 95.677 60.563 1 75.56 29 LEU B N 1
ATOM 2400 C CA . LEU B 1 29 ? -0.931 94.336 60.878 1 75.56 29 LEU B CA 1
ATOM 2401 C C . LEU B 1 29 ? -1.857 93.276 60.289 1 75.56 29 LEU B C 1
ATOM 2403 O O . LEU B 1 29 ? -1.391 92.262 59.764 1 75.56 29 LEU B O 1
ATOM 2407 N N . VAL B 1 30 ? -3.07 93.552 60.274 1 76.1 30 VAL B N 1
ATOM 2408 C CA . VAL B 1 30 ? -4.057 92.623 59.733 1 76.1 30 VAL B CA 1
ATOM 2409 C C . VAL B 1 30 ? -3.937 92.571 58.211 1 76.1 30 VAL B C 1
ATOM 2411 O O . VAL B 1 30 ? -4.028 91.497 57.612 1 76.1 30 VAL B O 1
ATOM 2414 N N . LEU B 1 31 ? -3.538 93.612 57.621 1 75.58 31 LEU B N 1
ATOM 2415 C CA . LEU B 1 31 ? -3.392 93.686 56.171 1 75.58 31 LEU B CA 1
ATOM 2416 C C . LEU B 1 31 ? -2.135 92.954 55.714 1 75.58 31 LEU B C 1
ATOM 2418 O O . LEU B 1 31 ? -2.152 92.258 54.696 1 75.58 31 LEU B O 1
ATOM 2422 N N . ILE B 1 32 ? -1.13 93.1 56.555 1 75.41 32 ILE B N 1
ATOM 2423 C CA . ILE B 1 32 ? 0.126 92.438 56.223 1 75.41 32 ILE B CA 1
ATOM 2424 C C . ILE B 1 32 ? -0.022 90.929 56.405 1 75.41 32 ILE B C 1
ATOM 2426 O O . ILE B 1 32 ? 0.417 90.149 55.557 1 75.41 32 ILE B O 1
ATOM 2430 N N . GLN B 1 33 ? -0.756 90.477 57.422 1 78.03 33 GLN B N 1
ATOM 2431 C CA . GLN B 1 33 ? -0.993 89.058 57.663 1 78.03 33 GLN B CA 1
ATOM 2432 C C . GLN B 1 33 ? -1.88 88.456 56.576 1 78.03 33 GLN B C 1
ATOM 2434 O O . GLN B 1 33 ? -1.643 87.333 56.127 1 78.03 33 GLN B O 1
ATOM 2439 N N . GLY B 1 34 ? -2.654 89.279 56.116 1 75.74 34 GLY B N 1
ATOM 2440 C CA . GLY B 1 34 ? -3.531 88.843 55.042 1 75.74 34 GLY B CA 1
ATOM 2441 C C . GLY B 1 34 ? -2.816 88.688 53.713 1 75.74 34 GLY B C 1
ATOM 2442 O O . GLY B 1 34 ? -3.036 87.711 52.994 1 75.74 34 GLY B O 1
ATOM 2443 N N . ALA B 1 35 ? -1.924 89.593 53.548 1 76.51 35 ALA B N 1
ATOM 2444 C CA . ALA B 1 35 ? -1.15 89.558 52.31 1 76.51 35 ALA B CA 1
ATOM 2445 C C . ALA B 1 35 ? -0.203 88.361 52.289 1 76.51 35 ALA B C 1
ATOM 2447 O O . ALA B 1 35 ? -0.053 87.698 51.26 1 76.51 35 ALA B O 1
ATOM 2448 N N . VAL B 1 36 ? 0.301 88.037 53.437 1 78.92 36 VAL B N 1
ATOM 2449 C CA . VAL B 1 36 ? 1.234 86.921 53.549 1 78.92 36 VAL B CA 1
ATOM 2450 C C . VAL B 1 36 ? 0.486 85.602 53.374 1 78.92 36 VAL B C 1
ATOM 2452 O O . VAL B 1 36 ? 0.96 84.699 52.68 1 78.92 36 VAL B O 1
ATOM 2455 N N . THR B 1 37 ? -0.693 85.559 53.85 1 79.24 37 THR B N 1
ATOM 2456 C CA . THR B 1 37 ? -1.506 84.352 53.745 1 79.24 37 THR B CA 1
ATOM 2457 C C . THR B 1 37 ? -1.924 84.106 52.298 1 79.24 37 THR B C 1
ATOM 2459 O O . THR B 1 37 ? -1.866 82.974 51.814 1 79.24 37 THR B O 1
ATOM 2462 N N . VAL B 1 38 ? -2.17 85.179 51.68 1 80.15 38 VAL B N 1
ATOM 2463 C CA . VAL B 1 38 ? -2.601 85.078 50.29 1 80.15 38 VAL B CA 1
ATOM 2464 C C . VAL B 1 38 ? -1.424 84.656 49.413 1 80.15 38 VAL B C 1
ATOM 2466 O O . VAL B 1 38 ? -1.578 83.824 48.516 1 80.15 38 VAL B O 1
ATOM 2469 N N . TYR B 1 39 ? -0.272 85.064 49.66 1 77.44 39 TYR B N 1
ATOM 2470 C CA . TYR B 1 39 ? 0.927 84.698 48.915 1 77.44 39 TYR B CA 1
ATOM 2471 C C . TYR B 1 39 ? 1.242 83.216 49.083 1 77.44 39 TYR B C 1
ATOM 2473 O O . TYR B 1 39 ? 1.584 82.534 48.114 1 77.44 39 TYR B O 1
ATOM 2481 N N . ILE B 1 40 ? 1.036 82.771 50.259 1 79.09 40 ILE B N 1
ATOM 2482 C CA . ILE B 1 40 ? 1.312 81.372 50.567 1 79.09 40 ILE B CA 1
ATOM 2483 C C . ILE B 1 40 ? 0.319 80.476 49.829 1 79.09 40 ILE B C 1
ATOM 2485 O O . ILE B 1 40 ? 0.704 79.46 49.247 1 79.09 40 ILE B O 1
ATOM 2489 N N . ILE B 1 41 ? -0.84 80.857 49.719 1 79.23 41 ILE B N 1
ATOM 2490 C CA . ILE B 1 41 ? -1.893 80.092 49.059 1 79.23 41 ILE B CA 1
ATOM 2491 C C . ILE B 1 41 ? -1.635 80.048 47.555 1 79.23 41 ILE B C 1
ATOM 2493 O O . ILE B 1 41 ? -1.747 78.991 46.93 1 79.23 41 ILE B O 1
ATOM 2497 N N . VAL B 1 42 ? -1.175 81.2 46.999 1 80.9 42 VAL B N 1
ATOM 2498 C CA . VAL B 1 42 ? -0.901 81.289 45.569 1 80.9 42 VAL B CA 1
ATOM 2499 C C . VAL B 1 42 ? 0.312 80.428 45.22 1 80.9 42 VAL B C 1
ATOM 2501 O O . VAL B 1 42 ? 0.299 79.702 44.224 1 80.9 42 VAL B O 1
ATOM 2504 N N . ALA B 1 43 ? 1.235 80.474 46.088 1 80.81 43 ALA B N 1
ATOM 2505 C CA . ALA B 1 43 ? 2.447 79.695 45.853 1 80.81 43 ALA B CA 1
ATOM 2506 C C . ALA B 1 43 ? 2.159 78.198 45.922 1 80.81 43 ALA B C 1
ATOM 2508 O O . ALA B 1 43 ? 2.634 77.428 45.084 1 80.81 43 ALA B O 1
ATOM 2509 N N . ASN B 1 44 ? 1.348 77.726 46.757 1 78.87 44 ASN B N 1
ATOM 2510 C CA . ASN B 1 44 ? 0.975 76.324 46.912 1 78.87 44 ASN B CA 1
ATOM 2511 C C . ASN B 1 44 ? 0.163 75.825 45.72 1 78.87 44 ASN B C 1
ATOM 2513 O O . ASN B 1 44 ? 0.386 74.716 45.232 1 78.87 44 ASN B O 1
ATOM 2517 N N . LYS B 1 45 ? -0.592 76.706 45.253 1 84.3 45 LYS B N 1
ATOM 2518 C CA . LYS B 1 45 ? -1.426 76.327 44.116 1 84.3 45 LYS B CA 1
ATOM 2519 C C . LYS B 1 45 ? -0.609 76.272 42.828 1 84.3 45 LYS B C 1
ATOM 2521 O O . LYS B 1 45 ? -0.86 75.431 41.963 1 84.3 45 LYS B O 1
ATOM 2526 N N . GLN B 1 46 ? 0.407 77.103 42.824 1 83.86 46 GLN B N 1
ATOM 2527 C CA . GLN B 1 46 ? 1.309 77.08 41.678 1 83.86 46 GLN B CA 1
ATOM 2528 C C . GLN B 1 46 ? 2.142 75.801 41.658 1 83.86 46 GLN B C 1
ATOM 2530 O O . GLN B 1 46 ? 2.326 75.191 40.603 1 83.86 46 GLN B O 1
ATOM 2535 N N . THR B 1 47 ? 2.558 75.389 42.808 1 84.66 47 THR B N 1
ATOM 2536 C CA . THR B 1 47 ? 3.329 74.157 42.924 1 84.66 47 THR B CA 1
ATOM 2537 C C . THR B 1 47 ? 2.468 72.945 42.577 1 84.66 47 THR B C 1
ATOM 2539 O O . THR B 1 47 ? 2.906 72.055 41.845 1 84.66 47 THR B O 1
ATOM 2542 N N . THR B 1 48 ? 1.279 73.023 42.98 1 86.35 48 THR B N 1
ATOM 2543 C CA . THR B 1 48 ? 0.35 71.934 42.704 1 86.35 48 THR B CA 1
ATOM 2544 C C . THR B 1 48 ? 0.048 71.845 41.211 1 86.35 48 THR B C 1
ATOM 2546 O O . THR B 1 48 ? 0.004 70.751 40.644 1 86.35 48 THR B O 1
ATOM 2549 N N . ASN B 1 49 ? -0.045 73.029 40.59 1 86.7 49 ASN B N 1
ATOM 2550 C CA . ASN B 1 49 ? -0.277 73.078 39.15 1 86.7 49 ASN B CA 1
ATOM 2551 C C . ASN B 1 49 ? 0.91 72.52 38.371 1 86.7 49 ASN B C 1
ATOM 2553 O O . ASN B 1 49 ? 0.73 71.774 37.407 1 86.7 49 ASN B O 1
ATOM 2557 N N . GLY B 1 50 ? 2.021 72.883 38.937 1 86.66 50 GLY B N 1
ATOM 2558 C CA . GLY B 1 50 ? 3.227 72.367 38.308 1 86.66 50 GLY B CA 1
ATOM 2559 C C . GLY B 1 50 ? 3.356 70.859 38.412 1 86.66 50 GLY B C 1
ATOM 2560 O O . GLY B 1 50 ? 3.698 70.191 37.434 1 86.66 50 GLY B O 1
ATOM 2561 N N . GLU B 1 51 ? 3.047 70.307 39.531 1 89.65 51 GLU B N 1
ATOM 2562 C CA . GLU B 1 51 ? 3.096 68.867 39.768 1 89.65 51 GLU B CA 1
ATOM 2563 C C . GLU B 1 51 ? 2.063 68.133 38.917 1 89.65 51 GLU B C 1
ATOM 2565 O O . GLU B 1 51 ? 2.36 67.087 38.336 1 89.65 51 GLU B O 1
ATOM 2570 N N . LEU B 1 52 ? 0.938 68.675 38.723 1 90.62 52 LEU B N 1
ATOM 2571 C CA . LEU B 1 52 ? -0.137 68.063 37.951 1 90.62 52 LEU B CA 1
ATOM 2572 C C . LEU B 1 52 ? 0.194 68.062 36.463 1 90.62 52 LEU B C 1
ATOM 2574 O O . LEU B 1 52 ? -0.091 67.09 35.76 1 90.62 52 LEU B O 1
ATOM 2578 N N . GLN B 1 53 ? 0.842 69.127 36.058 1 90.76 53 GLN B N 1
ATOM 2579 C CA . GLN B 1 53 ? 1.254 69.202 34.66 1 90.76 53 GLN B CA 1
ATOM 2580 C C . GLN B 1 53 ? 2.301 68.14 34.337 1 90.76 53 GLN B C 1
ATOM 2582 O O . GLN B 1 53 ? 2.245 67.506 33.281 1 90.76 53 GLN B O 1
ATOM 2587 N N . THR B 1 54 ? 3.145 67.931 35.307 1 91.59 54 THR B N 1
ATOM 2588 C CA . THR B 1 54 ? 4.168 66.907 35.127 1 91.59 54 THR B CA 1
ATOM 2589 C C . THR B 1 54 ? 3.541 65.517 35.086 1 91.59 54 THR B C 1
ATOM 2591 O O . THR B 1 54 ? 3.891 64.697 34.234 1 91.59 54 THR B O 1
ATOM 2594 N N . LYS B 1 55 ? 2.625 65.31 35.914 1 92.07 55 LYS B N 1
ATOM 2595 C CA . LYS B 1 55 ? 1.93 64.026 35.948 1 92.07 55 LYS B CA 1
ATOM 2596 C C . LYS B 1 55 ? 1.139 63.795 34.663 1 92.07 55 LYS B C 1
ATOM 2598 O O . LYS B 1 55 ? 1.091 62.674 34.151 1 92.07 55 LYS B O 1
ATOM 2603 N N . LEU B 1 56 ? 0.548 64.809 34.117 1 93.32 56 LEU B N 1
ATOM 2604 C CA . LEU B 1 56 ? -0.204 64.733 32.87 1 93.32 56 LEU B CA 1
ATOM 2605 C C . LEU B 1 56 ? 0.706 64.347 31.709 1 93.32 56 LEU B C 1
ATOM 2607 O O . LEU B 1 56 ? 0.336 63.52 30.873 1 93.32 56 LEU B O 1
ATOM 2611 N N . GLN B 1 57 ? 1.835 64.957 31.732 1 93.03 57 GLN B N 1
ATOM 2612 C CA . GLN B 1 57 ? 2.792 64.644 30.676 1 93.03 57 GLN B CA 1
ATOM 2613 C C . GLN B 1 57 ? 3.263 63.195 30.773 1 93.03 57 GLN B C 1
ATOM 2615 O O . GLN B 1 57 ? 3.37 62.503 29.758 1 93.03 57 GLN B O 1
ATOM 2620 N N . MET B 1 58 ? 3.489 62.737 31.972 1 93.97 58 MET B N 1
ATOM 2621 C CA . MET B 1 58 ? 3.921 61.359 32.185 1 93.97 58 MET B CA 1
ATOM 2622 C C . MET B 1 58 ? 2.849 60.376 31.726 1 93.97 58 MET B C 1
ATOM 2624 O O . MET B 1 58 ? 3.158 59.364 31.095 1 93.97 58 MET B O 1
ATOM 2628 N N . GLN B 1 59 ? 1.63 60.634 31.929 1 93.39 59 GLN B N 1
ATOM 2629 C CA . GLN B 1 59 ? 0.523 59.769 31.533 1 93.39 59 GLN B CA 1
ATOM 2630 C C . GLN B 1 59 ? 0.332 59.778 30.019 1 93.39 59 GLN B C 1
ATOM 2632 O O . GLN B 1 59 ? 0.016 58.747 29.421 1 93.39 59 GLN B O 1
ATOM 2637 N N . GLN B 1 60 ? 0.549 60.997 29.496 1 94.21 60 GLN B N 1
ATOM 2638 C CA . GLN B 1 60 ? 0.475 61.076 28.041 1 94.21 60 GLN B CA 1
ATOM 2639 C C . GLN B 1 60 ? 1.537 60.194 27.388 1 94.21 60 GLN B C 1
ATOM 2641 O O . GLN B 1 60 ? 1.257 59.498 26.41 1 94.21 60 GLN B O 1
ATOM 2646 N N . ASP B 1 61 ? 2.717 60.203 27.937 1 94.4 61 ASP B N 1
ATOM 2647 C CA . ASP B 1 61 ? 3.801 59.361 27.441 1 94.4 61 ASP B CA 1
ATOM 2648 C C . ASP B 1 61 ? 3.451 57.881 27.575 1 94.4 61 ASP B C 1
ATOM 2650 O O . ASP B 1 61 ? 3.713 57.091 26.664 1 94.4 61 ASP B O 1
ATOM 2654 N N . GLU B 1 62 ? 2.882 57.523 28.667 1 94.7 62 GLU B N 1
ATOM 2655 C CA . GLU B 1 62 ? 2.466 56.144 28.904 1 94.7 62 GLU B CA 1
ATOM 2656 C C . GLU B 1 62 ? 1.383 55.716 27.918 1 94.7 62 GLU B C 1
ATOM 2658 O O . GLU B 1 62 ? 1.411 54.596 27.405 1 94.7 62 GLU B O 1
ATOM 2663 N N . ILE B 1 63 ? 0.457 56.551 27.627 1 94.07 63 ILE B N 1
ATOM 2664 C CA . ILE B 1 63 ? -0.606 56.274 26.667 1 94.07 63 ILE B CA 1
ATOM 2665 C C . ILE B 1 63 ? -0.002 56.022 25.288 1 94.07 63 ILE B C 1
ATOM 2667 O O . ILE B 1 63 ? -0.372 55.061 24.608 1 94.07 63 ILE B O 1
ATOM 2671 N N . GLU B 1 64 ? 0.932 56.886 24.927 1 94.19 64 GLU B N 1
ATOM 2672 C CA . GLU B 1 64 ? 1.58 56.739 23.627 1 94.19 64 GLU B CA 1
ATOM 2673 C C . GLU B 1 64 ? 2.339 55.418 23.535 1 94.19 64 GLU B C 1
ATOM 2675 O O . GLU B 1 64 ? 2.274 54.729 22.515 1 94.19 64 GLU B O 1
ATOM 2680 N N . LYS B 1 65 ? 2.988 55.042 24.577 1 94.69 65 LYS B N 1
ATOM 2681 C CA . LYS B 1 65 ? 3.708 53.774 24.629 1 94.69 65 LYS B CA 1
ATOM 2682 C C . LYS B 1 65 ? 2.752 52.593 24.489 1 94.69 65 LYS B C 1
ATOM 2684 O O . LYS B 1 65 ? 3.014 51.662 23.724 1 94.69 65 LYS B O 1
ATOM 2689 N N . GLN B 1 66 ? 1.637 52.629 25.129 1 94.47 66 GLN B N 1
ATOM 2690 C CA . GLN B 1 66 ? 0.643 51.561 25.082 1 94.47 66 GLN B CA 1
ATOM 2691 C C . GLN B 1 66 ? -0.005 51.473 23.703 1 94.47 66 GLN B C 1
ATOM 2693 O O . GLN B 1 66 ? -0.278 50.377 23.208 1 94.47 66 GLN B O 1
ATOM 2698 N N . GLN B 1 67 ? -0.237 52.62 23.115 1 94.02 67 GLN B N 1
ATOM 2699 C CA . GLN B 1 67 ? -0.806 52.643 21.772 1 94.02 67 GLN B CA 1
ATOM 2700 C C . GLN B 1 67 ? 0.15 52.02 20.759 1 94.02 67 GLN B C 1
ATOM 2702 O O . GLN B 1 67 ? -0.277 51.283 19.867 1 94.02 67 GLN B O 1
ATOM 2707 N N . ASP B 1 68 ? 1.42 52.267 20.918 1 94.65 68 ASP B N 1
ATOM 2708 C CA . ASP B 1 68 ? 2.434 51.677 20.05 1 94.65 68 ASP B CA 1
ATOM 2709 C C . ASP B 1 68 ? 2.494 50.161 20.227 1 9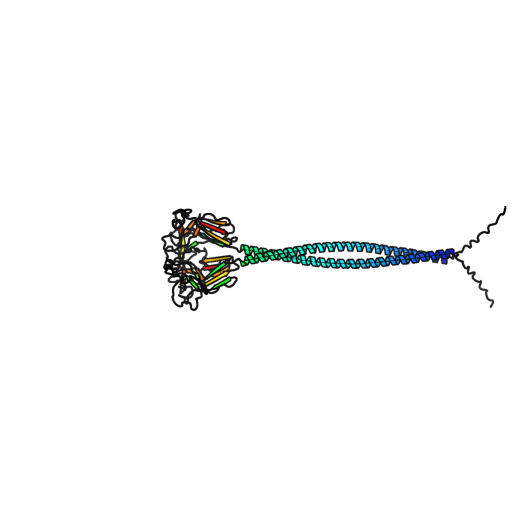4.65 68 ASP B C 1
ATOM 2711 O O . ASP B 1 68 ? 2.573 49.419 19.245 1 94.65 68 ASP B O 1
ATOM 2715 N N . GLU B 1 69 ? 2.409 49.71 21.437 1 95.63 69 GLU B N 1
ATOM 2716 C CA . GLU B 1 69 ? 2.402 48.278 21.725 1 95.63 69 GLU B CA 1
ATOM 2717 C C . GLU B 1 69 ? 1.156 47.606 21.155 1 95.63 69 GLU B C 1
ATOM 2719 O O . GLU B 1 69 ? 1.237 46.513 20.592 1 95.63 69 GLU B O 1
ATOM 2724 N N . ASN B 1 70 ? 0.059 48.298 21.304 1 94.11 70 ASN B N 1
ATOM 2725 C CA . ASN B 1 70 ? -1.2 47.793 20.767 1 94.11 70 ASN B CA 1
ATOM 2726 C C . ASN B 1 70 ? -1.142 47.64 19.25 1 94.11 70 ASN B C 1
ATOM 2728 O O . ASN B 1 70 ? -1.619 46.644 18.703 1 94.11 70 ASN B O 1
ATOM 2732 N N . LYS B 1 71 ? -0.537 48.593 18.626 1 94.46 71 LYS B N 1
ATOM 2733 C CA . LYS B 1 71 ? -0.404 48.541 17.173 1 94.46 71 LYS B CA 1
ATOM 2734 C C . LYS B 1 71 ? 0.489 47.381 16.744 1 94.46 71 LYS B C 1
ATOM 2736 O O . LYS B 1 71 ? 0.151 46.639 15.819 1 94.46 71 LYS B O 1
ATOM 2741 N N . LYS B 1 72 ? 1.576 47.121 17.391 1 95.81 72 LYS B N 1
ATOM 2742 C CA . LYS B 1 72 ? 2.498 46.029 17.096 1 95.81 72 LYS B CA 1
ATOM 2743 C C . LYS B 1 72 ? 1.821 44.673 17.277 1 95.81 72 LYS B C 1
ATOM 2745 O O . LYS B 1 72 ? 1.976 43.779 16.442 1 95.81 72 LYS B O 1
ATOM 2750 N N . GLN B 1 73 ? 1.042 44.56 18.273 1 94.88 73 GLN B N 1
ATOM 2751 C CA . GLN B 1 73 ? 0.364 43.302 18.565 1 94.88 73 GLN B CA 1
ATOM 2752 C C . GLN B 1 73 ? -0.74 43.023 17.549 1 94.88 73 GLN B C 1
ATOM 2754 O O . GLN B 1 73 ? -0.947 41.875 17.149 1 94.88 73 GLN B O 1
ATOM 2759 N N . LYS B 1 74 ? -1.377 44.084 17.142 1 95.08 74 LYS B N 1
ATOM 2760 C CA . LYS B 1 74 ? -2.402 43.91 16.117 1 95.08 74 LYS B CA 1
ATOM 2761 C C . LYS B 1 74 ? -1.792 43.423 14.806 1 95.08 74 LYS B C 1
ATOM 2763 O O . LYS B 1 74 ? -2.361 42.563 14.132 1 95.08 74 LYS B O 1
ATOM 2768 N N . ASP B 1 75 ? -0.61 43.962 14.492 1 95.65 75 ASP B N 1
ATOM 2769 C CA . ASP B 1 75 ? 0.105 43.518 13.299 1 95.65 75 ASP B CA 1
ATOM 2770 C C . ASP B 1 75 ? 0.544 42.062 13.432 1 95.65 75 ASP B C 1
ATOM 2772 O O . ASP B 1 75 ? 0.435 41.286 12.48 1 95.65 75 ASP B O 1
ATOM 2776 N N . GLU B 1 76 ? 0.958 41.693 14.609 1 95.5 76 GLU B N 1
ATOM 2777 C CA . GLU B 1 76 ? 1.375 40.32 14.874 1 95.5 76 GLU B CA 1
ATOM 2778 C C . GLU B 1 76 ? 0.197 39.355 14.769 1 95.5 76 GLU B C 1
ATOM 2780 O O . GLU B 1 76 ? 0.325 38.271 14.197 1 95.5 76 GLU B O 1
ATOM 2785 N N . ILE B 1 77 ? -0.875 39.734 15.292 1 94.83 77 ILE B N 1
ATOM 2786 C CA . ILE B 1 77 ? -2.082 38.917 15.228 1 94.83 77 ILE B CA 1
ATOM 2787 C C . ILE B 1 77 ? -2.488 38.709 13.771 1 94.83 77 ILE B C 1
ATOM 2789 O O . ILE B 1 77 ? -2.812 37.591 13.364 1 94.83 77 ILE B O 1
ATOM 2793 N N . LYS B 1 78 ? -2.398 39.788 13.017 1 94.89 78 LYS B N 1
ATOM 2794 C CA . LYS B 1 78 ? -2.726 39.686 11.598 1 94.89 78 LYS B CA 1
ATOM 2795 C C . LYS B 1 78 ? -1.774 38.733 10.881 1 94.89 78 LYS B C 1
ATOM 2797 O O . LYS B 1 78 ? -2.204 37.913 10.067 1 94.89 78 LYS B O 1
ATOM 2802 N N . GLU B 1 79 ? -0.542 38.799 11.161 1 94.63 79 GLU B N 1
ATOM 2803 C CA . GLU B 1 79 ? 0.455 37.911 10.57 1 94.63 79 GLU B CA 1
ATOM 2804 C C . GLU B 1 79 ? 0.17 36.453 10.918 1 94.63 79 GLU B C 1
ATOM 2806 O O . GLU B 1 79 ? 0.22 35.58 10.048 1 94.63 79 GLU B O 1
ATOM 2811 N N . HIS B 1 80 ? -0.161 36.265 12.124 1 93.53 80 HIS B N 1
ATOM 2812 C CA . HIS B 1 80 ? -0.459 34.908 12.566 1 93.53 80 HIS B CA 1
ATOM 2813 C C . HIS B 1 80 ? -1.718 34.373 11.892 1 93.53 80 HIS B C 1
ATOM 2815 O O . HIS B 1 80 ? -1.776 33.2 11.518 1 93.53 80 HIS B O 1
ATOM 2821 N N . GLN B 1 81 ? -2.621 35.229 11.75 1 93.29 81 GLN B N 1
ATOM 2822 C CA . GLN B 1 81 ? -3.855 34.831 11.08 1 93.29 81 GLN B CA 1
ATOM 2823 C C . GLN B 1 81 ? -3.592 34.443 9.628 1 93.29 81 GLN B C 1
ATOM 2825 O O . GLN B 1 81 ? -4.123 33.443 9.142 1 93.29 81 GLN B O 1
ATOM 2830 N N . ASP B 1 82 ? -2.776 35.171 8.981 1 93.68 82 ASP B N 1
ATOM 2831 C CA . ASP B 1 82 ? -2.418 34.866 7.599 1 93.68 82 ASP B CA 1
ATOM 2832 C C . ASP B 1 82 ? -1.675 33.535 7.506 1 93.68 82 ASP B C 1
ATOM 2834 O O . ASP B 1 82 ? -1.956 32.723 6.622 1 93.68 82 ASP B O 1
ATOM 2838 N N . LYS B 1 83 ? -0.844 33.332 8.395 1 93.93 83 LYS B N 1
ATOM 2839 C CA . LYS B 1 83 ? -0.09 32.082 8.431 1 93.93 83 LYS B CA 1
ATOM 2840 C C . LYS B 1 83 ? -1.009 30.894 8.702 1 93.93 83 LYS B C 1
ATOM 2842 O O . LYS B 1 83 ? -0.883 29.846 8.064 1 93.93 83 LYS B O 1
ATOM 2847 N N . LEU B 1 84 ? -1.831 31.098 9.599 1 93.17 84 LEU B N 1
ATOM 2848 C CA . LEU B 1 84 ? -2.783 30.044 9.933 1 93.17 84 LEU B CA 1
ATOM 2849 C C . LEU B 1 84 ? -3.652 29.694 8.73 1 93.17 84 LEU B C 1
ATOM 2851 O O . LEU B 1 84 ? -3.86 28.516 8.431 1 93.17 84 LEU B O 1
ATOM 2855 N N . THR B 1 85 ? -4.091 30.678 8.079 1 92.24 85 THR B N 1
ATOM 2856 C CA . THR B 1 85 ? -4.913 30.447 6.896 1 92.24 85 THR B CA 1
ATOM 2857 C C . THR B 1 85 ? -4.13 29.681 5.834 1 92.24 85 THR B C 1
ATOM 2859 O O . THR B 1 85 ? -4.641 28.723 5.249 1 92.24 85 THR B O 1
ATOM 2862 N N . SER B 1 86 ? -2.914 30.065 5.63 1 92.12 86 SER B N 1
ATOM 2863 C CA . SER B 1 86 ? -2.065 29.423 4.632 1 92.12 86 SER B CA 1
ATOM 2864 C C . SER B 1 86 ? -1.786 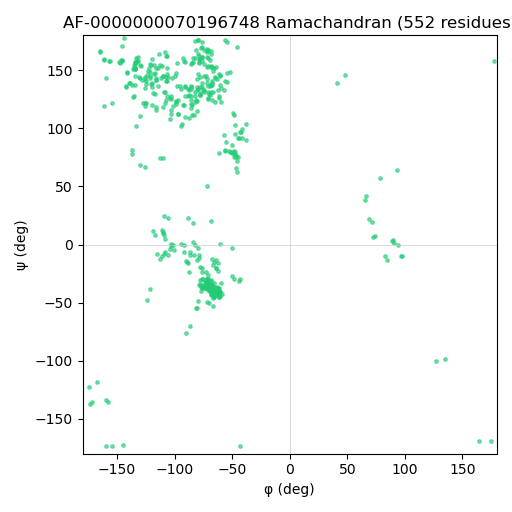27.969 4.997 1 92.12 86 SER B C 1
ATOM 2866 O O . SER B 1 86 ? -1.893 27.08 4.15 1 92.12 86 SER B O 1
ATOM 2868 N N . ILE B 1 87 ? -1.497 27.72 6.221 1 91.2 87 ILE B N 1
ATOM 2869 C CA . ILE B 1 87 ? -1.116 26.381 6.657 1 91.2 87 ILE B CA 1
ATOM 2870 C C . ILE B 1 87 ? -2.34 25.469 6.652 1 91.2 87 ILE B C 1
ATOM 2872 O O . ILE B 1 87 ? -2.238 24.285 6.322 1 91.2 87 ILE B O 1
ATOM 2876 N N . TYR B 1 88 ? -3.454 25.981 6.933 1 88.13 88 TYR B N 1
ATOM 2877 C CA . TYR B 1 88 ? -4.683 25.198 6.875 1 88.13 88 TYR B CA 1
ATOM 2878 C C . TYR B 1 88 ? -4.991 24.77 5.445 1 88.13 88 TYR B C 1
ATOM 2880 O O . TYR B 1 88 ? -5.409 23.634 5.207 1 88.13 88 TYR B O 1
ATOM 2888 N N . SER B 1 89 ? -4.747 25.637 4.609 1 86.81 89 SER B N 1
ATOM 2889 C CA . SER B 1 89 ? -4.964 25.311 3.203 1 86.81 89 SER B CA 1
ATOM 2890 C C . SER B 1 89 ? -4.013 24.215 2.736 1 86.81 89 SER B C 1
ATOM 2892 O O . SER B 1 89 ? -4.421 23.291 2.029 1 86.81 89 SER B O 1
ATOM 2894 N N . GLU B 1 90 ? -2.849 24.331 3.167 1 82.95 90 GLU B N 1
ATOM 2895 C CA . GLU B 1 90 ? -1.851 23.32 2.831 1 82.95 90 GLU B CA 1
ATOM 2896 C C . GLU B 1 90 ? -2.208 21.967 3.441 1 82.95 90 GLU B C 1
ATOM 2898 O O . GLU B 1 90 ? -2.048 20.929 2.797 1 82.95 90 GLU B O 1
ATOM 2903 N N . LEU B 1 91 ? -2.593 22.074 4.572 1 81.62 91 LEU B N 1
ATOM 2904 C CA . LEU B 1 91 ? -2.981 20.855 5.274 1 81.62 91 LEU B CA 1
ATOM 2905 C C . LEU B 1 91 ? -4.169 20.189 4.588 1 81.62 91 LEU B C 1
ATOM 2907 O O . LEU B 1 91 ? -4.192 18.966 4.426 1 81.62 91 LEU B O 1
ATOM 2911 N N . GLU B 1 92 ? -5.074 20.892 4.206 1 78.07 92 GLU B N 1
ATOM 2912 C CA . GLU B 1 92 ? -6.244 20.357 3.515 1 78.07 92 GLU B CA 1
ATOM 2913 C C . GLU B 1 92 ? -5.855 19.717 2.185 1 78.07 92 GLU B C 1
ATOM 2915 O O . GLU B 1 92 ? -6.343 18.638 1.844 1 78.07 92 GLU B O 1
ATOM 2920 N N . LYS B 1 93 ? -5.055 20.339 1.511 1 76.07 93 LYS B N 1
ATOM 2921 C CA . LYS B 1 93 ? -4.567 19.788 0.25 1 76.07 93 LYS B CA 1
ATOM 2922 C C . LYS B 1 93 ? -3.812 18.481 0.477 1 76.07 93 LYS B C 1
ATOM 2924 O O . LYS B 1 93 ? -3.977 17.523 -0.28 1 76.07 93 LYS B O 1
ATOM 2929 N N . ALA B 1 94 ? -3.037 18.547 1.484 1 72.56 94 ALA B N 1
ATOM 2930 C CA . ALA B 1 94 ? -2.249 17.361 1.809 1 72.56 94 ALA B CA 1
ATOM 2931 C C . ALA B 1 94 ? -3.151 16.189 2.183 1 72.56 94 ALA B C 1
ATOM 2933 O O . ALA B 1 94 ? -2.881 15.046 1.806 1 72.56 94 ALA B O 1
ATOM 2934 N N . LYS B 1 95 ? -4.123 16.498 2.789 1 69.49 95 LYS B N 1
ATOM 2935 C CA . LYS B 1 95 ? -5.047 15.464 3.247 1 69.49 95 LYS B CA 1
ATOM 2936 C C . LYS B 1 95 ? -5.92 14.96 2.101 1 69.49 95 LYS B C 1
ATOM 2938 O O . LYS B 1 95 ? -6.261 13.776 2.047 1 69.49 95 LYS B O 1
ATOM 2943 N N . THR B 1 96 ? -6.33 15.866 1.283 1 65.24 96 THR B N 1
ATOM 2944 C CA . THR B 1 96 ? -7.243 15.507 0.203 1 65.24 96 THR B CA 1
ATOM 2945 C C . THR B 1 96 ? -6.523 14.683 -0.862 1 65.24 96 THR B C 1
ATOM 2947 O O . THR B 1 96 ? -7.146 13.878 -1.557 1 65.24 96 THR B O 1
ATOM 2950 N N . ASN B 1 97 ? -5.269 14.888 -0.93 1 66.63 97 ASN B N 1
ATOM 2951 C CA . ASN B 1 97 ? -4.57 14.232 -2.029 1 66.63 97 ASN B CA 1
ATOM 2952 C C . ASN B 1 97 ? -3.983 12.89 -1.599 1 66.63 97 ASN B C 1
ATOM 2954 O O . ASN B 1 97 ? -3.413 12.166 -2.417 1 66.63 97 ASN B O 1
ATOM 2958 N N . GLN B 1 98 ? -4.231 12.627 -0.388 1 72.67 98 GLN B N 1
ATOM 2959 C CA . GLN B 1 98 ? -3.688 11.36 0.091 1 72.67 98 GLN B CA 1
ATOM 2960 C C . GLN B 1 98 ? -4.746 10.261 0.059 1 72.67 98 GLN B C 1
ATOM 2962 O O . GLN B 1 98 ? -5.944 10.547 0.013 1 72.67 98 GLN B O 1
ATOM 2967 N N . GLY B 1 99 ? -4.396 9.076 -0.394 1 82.1 99 GLY B N 1
ATOM 2968 C CA . GLY B 1 99 ? -5.302 7.944 -0.285 1 82.1 99 GLY B CA 1
ATOM 2969 C C . GLY B 1 99 ? -4.752 6.677 -0.914 1 82.1 99 GLY B C 1
ATOM 2970 O O . GLY B 1 99 ? -3.798 6.728 -1.693 1 82.1 99 GLY B O 1
ATOM 2971 N N . VAL B 1 100 ? -5.267 5.628 -0.473 1 90.02 100 VAL B N 1
ATOM 2972 C CA . VAL B 1 100 ? -4.881 4.328 -1.011 1 90.02 100 VAL B CA 1
ATOM 2973 C C . VAL B 1 100 ? -6.129 3.488 -1.277 1 90.02 100 VAL B C 1
ATOM 2975 O O . VAL B 1 100 ? -7.121 3.592 -0.552 1 90.02 100 VAL B O 1
ATOM 2978 N N . VAL B 1 101 ? -6.07 2.702 -2.333 1 93.1 101 VAL B N 1
ATOM 2979 C CA . VAL B 1 101 ? -7.201 1.878 -2.746 1 93.1 101 VAL B CA 1
ATOM 2980 C C . VAL B 1 101 ? -6.883 0.404 -2.502 1 93.1 101 VAL B C 1
ATOM 2982 O O . VAL B 1 101 ? -5.73 -0.017 -2.626 1 93.1 101 VAL B O 1
ATOM 2985 N N . TYR B 1 102 ? -7.849 -0.336 -2.152 1 95.65 102 TYR B N 1
ATOM 2986 C CA . TYR B 1 102 ? -7.791 -1.792 -2.092 1 95.65 102 TYR B CA 1
ATOM 2987 C C . TYR B 1 102 ? -9.137 -2.407 -2.458 1 95.65 102 TYR B C 1
ATOM 2989 O O . TYR B 1 102 ? -10.161 -1.721 -2.455 1 95.65 102 TYR B O 1
ATOM 2997 N N . VAL B 1 103 ? -9.133 -3.651 -2.854 1 97.64 103 VAL B N 1
ATOM 2998 C CA . VAL B 1 103 ? -10.364 -4.369 -3.167 1 97.64 103 VAL B CA 1
ATOM 2999 C C . VAL B 1 103 ? -10.716 -5.315 -2.021 1 97.64 103 VAL B C 1
ATOM 3001 O O . VAL B 1 103 ? -9.87 -6.085 -1.562 1 97.64 103 VAL B O 1
ATOM 3004 N N . ARG B 1 104 ? -11.931 -5.178 -1.569 1 97.48 104 ARG B N 1
ATOM 3005 C CA . ARG B 1 104 ? -12.444 -6.134 -0.593 1 97.48 104 ARG B CA 1
ATOM 3006 C C . ARG B 1 104 ? -13.218 -7.255 -1.279 1 97.48 104 ARG B C 1
ATOM 3008 O O . ARG B 1 104 ? -14.384 -7.082 -1.638 1 97.48 104 ARG B O 1
ATOM 3015 N N . TRP B 1 105 ? -12.597 -8.374 -1.418 1 97.04 105 TRP B N 1
ATOM 3016 C CA . TRP B 1 105 ? -13.2 -9.529 -2.075 1 97.04 105 TRP B CA 1
ATOM 3017 C C . TRP B 1 105 ? -14.172 -10.241 -1.14 1 97.04 105 TRP B C 1
ATOM 3019 O O . TRP B 1 105 ? -13.857 -10.482 0.028 1 97.04 105 TRP B O 1
ATOM 3029 N N . GLY B 1 106 ? -15.358 -10.613 -1.658 1 95.39 106 GLY B N 1
ATOM 3030 C CA . GLY B 1 106 ? -16.339 -11.37 -0.897 1 95.39 106 GLY B CA 1
ATOM 3031 C C . GLY B 1 106 ? -17.298 -10.491 -0.118 1 95.39 106 GLY B C 1
ATOM 3032 O O . GLY B 1 106 ? -18.11 -10.989 0.665 1 95.39 106 GLY B O 1
ATOM 3033 N N . ARG B 1 107 ? -17.136 -9.168 -0.299 1 95.76 107 ARG B N 1
ATOM 3034 C CA . ARG B 1 107 ? -18.05 -8.242 0.363 1 95.76 107 ARG B CA 1
ATOM 3035 C C . ARG B 1 107 ? -18.574 -7.197 -0.616 1 95.76 107 ARG B C 1
ATOM 3037 O O . ARG B 1 107 ? -17.87 -6.803 -1.548 1 95.76 107 ARG B O 1
ATOM 3044 N N . LYS B 1 108 ? -19.726 -6.614 -0.241 1 94.37 108 LYS B N 1
ATOM 3045 C CA . LYS B 1 108 ? -20.349 -5.599 -1.086 1 94.37 108 LYS B CA 1
ATOM 3046 C C . LYS B 1 108 ? -20.101 -4.198 -0.535 1 94.37 108 LYS B C 1
ATOM 3048 O O . LYS B 1 108 ? -20.548 -3.208 -1.118 1 94.37 108 LYS B O 1
ATOM 3053 N N . ASP B 1 109 ? -19.393 -4.185 0.605 1 94.76 109 ASP B N 1
ATOM 3054 C CA . ASP B 1 109 ? -19.202 -2.894 1.258 1 94.76 109 ASP B CA 1
ATOM 3055 C C . ASP B 1 109 ? -17.799 -2.779 1.849 1 94.76 109 ASP B C 1
ATOM 3057 O O . ASP B 1 109 ? -17.165 -3.791 2.158 1 94.76 109 ASP B O 1
ATOM 3061 N N . CYS B 1 110 ? -17.28 -1.574 1.856 1 95.05 110 CYS B N 1
ATOM 3062 C CA . CYS B 1 110 ? -16.01 -1.279 2.511 1 95.05 110 CYS B CA 1
ATOM 3063 C C . CYS B 1 110 ? -16.205 -1.062 4.006 1 95.05 110 CYS B C 1
ATOM 3065 O O . CYS B 1 110 ? -17.314 -0.771 4.457 1 95.05 110 CYS B O 1
ATOM 3067 N N . PRO B 1 111 ? -14.975 -1.237 4.592 1 84.36 111 PRO B N 1
ATOM 3068 C CA . PRO B 1 111 ? -15.134 -1.012 6.031 1 84.36 111 PRO B CA 1
ATOM 3069 C C . PRO B 1 111 ? -15.384 0.455 6.375 1 84.36 111 PRO B C 1
ATOM 3071 O O . PRO B 1 111 ? -14.925 1.348 5.658 1 84.36 111 PRO B O 1
ATOM 3074 N N . GLY B 1 112 ? -16.384 0.673 7.046 1 76.96 112 GLY B N 1
ATOM 3075 C CA . GLY B 1 112 ? -16.563 2.012 7.587 1 76.96 112 GLY B CA 1
ATOM 3076 C C . GLY B 1 112 ? -15.306 2.568 8.229 1 76.96 112 GLY B C 1
ATOM 3077 O O . GLY B 1 112 ? -14.199 2.11 7.938 1 76.96 112 GLY B O 1
ATOM 3078 N N . ASN B 1 113 ? -15.035 3.73 8.646 1 70.48 113 ASN B N 1
ATOM 3079 C CA . ASN B 1 113 ? -13.944 4.369 9.374 1 70.48 113 ASN B CA 1
ATOM 3080 C C . ASN B 1 113 ? -12.91 4.966 8.425 1 70.48 113 ASN B C 1
ATOM 3082 O O . ASN B 1 113 ? -11.764 4.514 8.385 1 70.48 113 ASN B O 1
ATOM 3086 N N . GLY B 1 114 ? -13.204 5.816 7.726 1 76.51 114 GLY B N 1
ATOM 3087 C CA . GLY B 1 114 ? -12.298 6.569 6.872 1 76.51 114 GLY B CA 1
ATOM 3088 C C . GLY B 1 114 ? -12.147 5.969 5.487 1 76.51 114 GLY B C 1
ATOM 3089 O O . GLY B 1 114 ? -11.293 6.399 4.709 1 76.51 114 GLY B O 1
ATOM 3090 N N . THR B 1 115 ? -12.906 4.83 5.266 1 88.35 115 THR B N 1
ATOM 3091 C CA . THR B 1 115 ? -12.851 4.22 3.942 1 88.35 115 THR B CA 1
ATOM 3092 C C . THR B 1 115 ? -14.144 4.476 3.174 1 88.35 115 THR B C 1
ATOM 3094 O O . THR B 1 115 ? -15.238 4.326 3.723 1 88.35 115 THR B O 1
ATOM 3097 N N . GLU B 1 116 ? -13.993 4.953 2.056 1 90.49 116 GLU B N 1
ATOM 3098 C CA . GLU B 1 116 ? -15.148 5.158 1.187 1 90.49 116 GLU B CA 1
ATOM 3099 C C . GLU B 1 116 ? -15.267 4.041 0.155 1 90.49 116 GLU B C 1
ATOM 3101 O O . GLU B 1 116 ? -14.258 3.546 -0.352 1 90.49 116 GLU B O 1
ATOM 3106 N N . THR B 1 117 ? -16.487 3.692 -0.165 1 95.34 117 THR B N 1
ATOM 3107 C CA . THR B 1 117 ? -16.757 2.766 -1.259 1 95.34 117 THR B CA 1
ATOM 3108 C C . THR B 1 117 ? -16.757 3.497 -2.599 1 95.34 117 THR B C 1
ATOM 3110 O O . THR B 1 117 ? -17.635 4.322 -2.862 1 95.34 117 THR B O 1
ATOM 3113 N N . VAL B 1 118 ? -15.794 3.181 -3.34 1 96.14 118 VAL B N 1
ATOM 3114 C CA . VAL B 1 118 ? -15.769 3.761 -4.678 1 96.14 118 VAL B CA 1
ATOM 3115 C C . VAL B 1 118 ? -16.885 3.155 -5.526 1 96.14 118 VAL B C 1
ATOM 3117 O O . VAL B 1 118 ? -17.658 3.88 -6.157 1 96.14 118 VAL B O 1
ATOM 3120 N N . TYR B 1 119 ? -16.994 1.807 -5.576 1 96.54 119 TYR B N 1
ATOM 3121 C CA . TYR B 1 119 ? -18.122 1.056 -6.117 1 96.54 119 TYR B CA 1
ATOM 3122 C C . TYR B 1 119 ? -18.122 -0.377 -5.6 1 96.54 119 TYR B C 1
ATOM 3124 O O . TYR B 1 119 ? -17.104 -0.864 -5.102 1 96.54 119 TYR B O 1
ATOM 3132 N N . SER B 1 120 ? -19.179 -0.945 -5.669 1 96.44 120 SER B N 1
ATOM 3133 C CA . SER B 1 120 ? -19.391 -2.36 -5.38 1 96.44 120 SER B CA 1
ATOM 3134 C C . SER B 1 120 ? -19.932 -3.098 -6.6 1 96.44 120 SER B C 1
ATOM 3136 O O . SER B 1 120 ? -20.779 -2.572 -7.325 1 96.44 120 SER B O 1
ATOM 3138 N N . GLY B 1 121 ? -19.366 -4.29 -6.86 1 96.47 121 GLY B N 1
ATOM 3139 C CA . GLY B 1 121 ? -19.808 -4.986 -8.058 1 96.47 121 GLY B CA 1
ATOM 3140 C C . GLY B 1 121 ? -19.562 -6.482 -8.005 1 96.47 121 GLY B C 1
ATOM 3141 O O . GLY B 1 121 ? -19.87 -7.131 -7.004 1 96.47 121 GLY B O 1
ATOM 3142 N N . TYR B 1 122 ? -19.037 -7.002 -9.156 1 95.14 122 TYR B N 1
ATOM 3143 C CA . TYR B 1 122 ? -18.919 -8.439 -9.37 1 95.14 122 TYR B CA 1
ATOM 3144 C C . TYR B 1 122 ? -17.463 -8.844 -9.566 1 95.14 122 TYR B C 1
ATOM 3146 O O . TYR B 1 122 ? -16.763 -8.278 -10.409 1 95.14 122 TYR B O 1
ATOM 3154 N N . ALA B 1 123 ? -17.125 -9.875 -8.776 1 96.32 123 ALA B N 1
ATOM 3155 C CA . ALA B 1 123 ? -15.803 -10.424 -9.067 1 96.32 123 ALA B CA 1
ATOM 3156 C C . ALA B 1 123 ? -15.799 -11.166 -10.4 1 96.32 123 ALA B C 1
ATOM 3158 O O . ALA B 1 123 ? -16.747 -11.889 -10.719 1 96.32 123 ALA B O 1
ATOM 3159 N N . GLY B 1 124 ? -14.734 -10.921 -11.166 1 96.12 124 GLY B N 1
ATOM 3160 C CA . GLY B 1 124 ? -14.591 -11.582 -12.453 1 96.12 124 GLY B CA 1
ATOM 3161 C C . GLY B 1 124 ? -13.151 -11.904 -12.803 1 96.12 124 GLY B C 1
ATOM 3162 O O . GLY B 1 124 ? -12.231 -11.533 -12.07 1 96.12 124 GLY B O 1
ATOM 3163 N N . GLY B 1 125 ? -12.966 -12.675 -13.867 1 96.39 125 GLY B N 1
ATOM 3164 C CA . GLY B 1 125 ? -11.677 -13.079 -14.404 1 96.39 125 GLY B CA 1
ATOM 3165 C C . GLY B 1 125 ? -11.79 -14.071 -15.546 1 96.39 125 GLY B C 1
ATOM 3166 O O . GLY B 1 125 ? -12.876 -14.273 -16.094 1 96.39 125 GLY B O 1
ATOM 3167 N N . SER B 1 126 ? -10.69 -14.651 -15.929 1 95.28 126 SER B N 1
ATOM 3168 C CA . SER B 1 126 ? -10.668 -15.611 -17.028 1 95.28 126 SER B CA 1
ATOM 3169 C C . SER B 1 126 ? -11.179 -16.976 -16.58 1 95.28 126 SER B C 1
ATOM 3171 O O . SER B 1 126 ? -11.13 -17.304 -15.393 1 95.28 126 SER B O 1
ATOM 3173 N N . TYR B 1 127 ? -11.564 -17.716 -17.564 1 94.61 127 TYR B N 1
ATOM 3174 C CA . TYR B 1 127 ? -12.01 -19.079 -17.297 1 94.61 127 TYR B CA 1
ATOM 3175 C C . TYR B 1 127 ? -10.866 -19.934 -16.765 1 94.61 127 TYR B C 1
ATOM 3177 O O . TYR B 1 127 ? -9.739 -19.848 -17.258 1 94.61 127 TYR B O 1
ATOM 3185 N N . TYR B 1 128 ? -11.163 -20.799 -15.891 1 93.17 128 TYR B N 1
ATOM 3186 C CA . TYR B 1 128 ? -10.159 -21.534 -15.128 1 93.17 128 TYR B CA 1
ATOM 3187 C C . TYR B 1 128 ? -9.378 -22.484 -16.027 1 93.17 128 TYR B C 1
ATOM 3189 O O . TYR B 1 128 ? -8.322 -22.989 -15.639 1 93.17 128 TYR B O 1
ATOM 3197 N N . ASN B 1 129 ? -9.838 -22.718 -17.256 1 93.63 129 ASN B N 1
ATOM 3198 C CA . ASN B 1 129 ? -9.168 -23.699 -18.103 1 93.63 129 ASN B CA 1
ATOM 3199 C C . ASN B 1 129 ? -8.617 -23.061 -19.374 1 93.63 129 ASN B C 1
ATOM 3201 O O . ASN B 1 129 ? -8.235 -23.763 -20.312 1 93.63 129 ASN B O 1
ATOM 3205 N N . HIS B 1 130 ? -8.603 -21.792 -19.425 1 93.32 130 HIS B N 1
ATOM 3206 C CA . HIS B 1 130 ? -7.972 -21.117 -20.554 1 93.32 130 HIS B CA 1
ATOM 3207 C C . HIS B 1 130 ? -6.474 -20.941 -20.324 1 93.32 130 HIS B C 1
ATOM 3209 O O . HIS B 1 130 ? -6.062 -20.235 -19.401 1 93.32 130 HIS B O 1
ATOM 3215 N N . ALA B 1 131 ? -5.639 -21.532 -21.151 1 90.33 131 ALA B N 1
ATOM 3216 C CA . ALA B 1 131 ? -4.186 -21.48 -21.005 1 90.33 131 ALA B CA 1
ATOM 3217 C C . ALA B 1 131 ? -3.679 -20.043 -21.075 1 90.33 131 ALA B C 1
ATOM 3219 O O . ALA B 1 131 ? -2.732 -19.677 -20.374 1 90.33 131 ALA B O 1
ATOM 3220 N N . GLY B 1 132 ? -4.202 -19.236 -21.945 1 90.34 132 GLY B N 1
ATOM 3221 C CA . GLY B 1 132 ? -3.81 -17.843 -22.088 1 90.34 132 GLY B CA 1
ATOM 3222 C C . GLY B 1 132 ? -4.6 -16.905 -21.195 1 90.34 132 GLY B C 1
ATOM 3223 O O . GLY B 1 132 ? -4.659 -15.7 -21.448 1 90.34 132 GLY B O 1
ATOM 3224 N N . ALA B 1 133 ? -5.144 -17.439 -20.134 1 92.46 133 ALA B N 1
ATOM 3225 C CA . ALA B 1 133 ? -6.03 -16.69 -19.246 1 92.46 133 ALA B CA 1
ATOM 3226 C C . ALA B 1 133 ? -5.268 -15.593 -18.509 1 92.46 133 ALA B C 1
ATOM 3228 O O . ALA B 1 133 ? -4.118 -15.788 -18.109 1 92.46 133 ALA B O 1
ATOM 3229 N N . ALA B 1 134 ? -5.954 -14.431 -18.41 1 94.67 134 ALA B N 1
ATOM 3230 C CA . ALA B 1 134 ? -5.423 -13.413 -17.506 1 94.67 134 ALA B CA 1
ATOM 3231 C C . ALA B 1 134 ? -5.382 -13.924 -16.069 1 94.67 134 ALA B C 1
ATOM 3233 O O . ALA B 1 134 ? -6.304 -14.61 -15.621 1 94.67 134 ALA B O 1
ATOM 3234 N N . VAL B 1 135 ? -4.398 -13.486 -15.305 1 95.95 135 VAL B N 1
ATOM 3235 C CA . VAL B 1 135 ? -4.177 -14.038 -13.972 1 95.95 135 VAL B CA 1
ATOM 3236 C C . VAL B 1 135 ? -5 -13.26 -12.948 1 95.95 135 VAL B C 1
ATOM 3238 O O . VAL B 1 135 ? -5.255 -13.75 -11.845 1 95.95 135 VAL B O 1
ATOM 3241 N N . ASP B 1 136 ? -5.471 -12.132 -13.273 1 95.61 136 ASP B N 1
ATOM 3242 C CA . ASP B 1 136 ? -6.03 -11.172 -12.327 1 95.61 136 ASP B CA 1
ATOM 3243 C C . ASP B 1 136 ? -7.471 -11.531 -11.968 1 95.61 136 ASP B C 1
ATOM 3245 O O . ASP B 1 136 ? -8.223 -12.02 -12.813 1 95.61 136 ASP B O 1
ATOM 3249 N N . TYR B 1 137 ? -7.785 -11.304 -10.713 1 97.1 137 TYR B N 1
ATOM 3250 C CA . TYR B 1 137 ? -9.171 -11.063 -10.328 1 97.1 137 TYR B CA 1
ATOM 3251 C C . TYR B 1 137 ? -9.536 -9.593 -10.496 1 97.1 137 TYR B C 1
ATOM 3253 O O . TYR B 1 137 ? -8.757 -8.708 -10.136 1 97.1 137 TYR B O 1
ATOM 3261 N N . VAL B 1 138 ? -10.725 -9.383 -11.053 1 97.81 138 VAL B N 1
ATOM 3262 C CA . VAL B 1 138 ? -11.119 -8.005 -11.325 1 97.81 138 VAL B CA 1
ATOM 3263 C C . VAL B 1 138 ? -12.47 -7.715 -10.674 1 97.81 138 VAL B C 1
ATOM 3265 O O . VAL B 1 138 ? -13.377 -8.549 -10.715 1 97.81 138 VAL B O 1
ATOM 3268 N N . CYS B 1 139 ? -12.546 -6.616 -10.047 1 98.04 139 CYS B N 1
ATOM 3269 C CA . CYS B 1 139 ? -13.84 -6.163 -9.551 1 98.04 139 CYS B CA 1
ATOM 3270 C C . CYS B 1 139 ? -14.579 -5.356 -10.612 1 98.04 139 CYS B C 1
ATOM 3272 O O . CYS B 1 139 ? -14.204 -4.219 -10.905 1 98.04 139 CYS B O 1
ATOM 3274 N N . LEU B 1 140 ? -15.573 -5.939 -11.122 1 97.18 140 LEU B N 1
ATOM 3275 C CA . LEU B 1 140 ? -16.338 -5.329 -12.204 1 97.18 140 LEU B CA 1
ATOM 3276 C C . LEU B 1 140 ? -17.454 -4.449 -11.651 1 97.18 140 LEU B C 1
ATOM 3278 O O . LEU B 1 140 ? -18.199 -4.868 -10.762 1 97.18 140 LEU B O 1
ATOM 3282 N N . PRO B 1 141 ? -17.59 -3.239 -12.199 1 96.72 141 PRO B N 1
ATOM 3283 C CA . PRO B 1 141 ? -18.658 -2.365 -11.71 1 96.72 141 PRO B CA 1
ATOM 3284 C C . PRO B 1 141 ? -20.05 -2.866 -12.086 1 96.72 141 PRO B C 1
ATOM 3286 O O . PRO B 1 141 ? -20.199 -3.62 -13.052 1 96.72 141 PRO B O 1
ATOM 3289 N N . PRO B 1 142 ? -20.99 -2.417 -11.351 1 94.86 142 PRO B N 1
ATOM 3290 C CA . PRO B 1 142 ? -22.359 -2.852 -11.637 1 94.86 142 PRO B CA 1
ATOM 3291 C C . PRO B 1 142 ? -22.98 -2.111 -12.819 1 94.86 142 PRO B C 1
ATOM 3293 O O . PRO B 1 142 ? -24.055 -2.487 -13.293 1 94.86 142 PRO B O 1
ATOM 3296 N N . ASP B 1 143 ? -22.355 -1.051 -13.267 1 96.54 143 ASP B N 1
ATOM 3297 C CA . ASP B 1 143 ? -22.902 -0.192 -14.312 1 96.54 143 ASP B CA 1
ATOM 3298 C C . ASP B 1 143 ? -21.915 -0.035 -15.467 1 96.54 143 ASP B C 1
ATOM 3300 O O . ASP B 1 143 ? -21.416 1.064 -15.718 1 96.54 143 ASP B O 1
ATOM 3304 N N . PRO B 1 144 ? -21.662 -1.115 -16.174 1 95.86 144 PRO B N 1
ATOM 3305 C CA . PRO B 1 144 ? -20.724 -1.012 -17.294 1 95.86 144 PRO B CA 1
ATOM 3306 C C . PRO B 1 144 ? -21.188 -0.025 -18.363 1 95.86 144 PRO B C 1
ATOM 3308 O O . PRO B 1 144 ? -22.392 0.172 -18.545 1 95.86 144 PRO B O 1
ATOM 3311 N N . SER B 1 145 ? -20.278 0.641 -18.955 1 97.2 145 SER B N 1
ATOM 3312 C CA . SER B 1 145 ? -20.517 1.511 -20.102 1 97.2 145 SER B CA 1
ATOM 3313 C C . SER B 1 145 ? -19.677 1.087 -21.302 1 97.2 145 SER B C 1
ATOM 3315 O O . SER B 1 145 ? -18.62 0.473 -21.14 1 97.2 145 SER B O 1
ATOM 3317 N N . TRP B 1 146 ? -20.178 1.372 -22.541 1 95.17 146 TRP B N 1
ATOM 3318 C CA . TRP B 1 146 ? -19.596 0.806 -23.753 1 95.17 146 TRP B CA 1
ATOM 3319 C C . TRP B 1 146 ? -19.116 1.908 -24.692 1 95.17 146 TRP B C 1
ATOM 3321 O O . TRP B 1 146 ? -19.779 2.937 -24.842 1 95.17 146 TRP B O 1
ATOM 3331 N N . GLY B 1 147 ? -17.957 1.64 -25.229 1 94.27 147 GLY B N 1
ATOM 3332 C CA . GLY B 1 147 ? -17.465 2.531 -26.267 1 94.27 147 GLY B CA 1
ATOM 3333 C C . GLY B 1 147 ? -18.084 2.264 -27.626 1 94.27 147 GLY B C 1
ATOM 3334 O O . GLY B 1 147 ? -18.852 1.313 -27.788 1 94.27 147 GLY B O 1
ATOM 3335 N N . PRO B 1 148 ? -17.772 3.063 -28.635 1 93.19 148 PRO B N 1
ATOM 3336 C CA . PRO B 1 148 ? -18.388 2.956 -29.96 1 93.19 148 PRO B CA 1
ATOM 3337 C C . PRO B 1 148 ? -18.021 1.66 -30.678 1 93.19 148 PRO B C 1
ATOM 3339 O O . PRO B 1 148 ? -18.71 1.254 -31.618 1 93.19 148 PRO B O 1
ATOM 3342 N N . LYS B 1 149 ? -17.035 0.965 -30.312 1 94.2 149 LYS B N 1
ATOM 3343 C CA . LYS B 1 149 ? -16.574 -0.236 -31.002 1 94.2 149 LYS B CA 1
ATOM 3344 C C . LYS B 1 149 ? -16.952 -1.495 -30.226 1 94.2 149 LYS B C 1
ATOM 3346 O O . LYS B 1 149 ? -16.294 -2.529 -30.353 1 94.2 149 LYS B O 1
ATOM 3351 N N . LYS B 1 150 ? -17.908 -1.464 -29.407 1 91.85 150 LYS B N 1
ATOM 3352 C CA . LYS B 1 150 ? -18.28 -2.558 -28.515 1 91.85 150 LYS B CA 1
ATOM 3353 C C . LYS B 1 150 ? -18.701 -3.793 -29.307 1 91.85 150 LYS B C 1
ATOM 3355 O O . LYS B 1 150 ? -18.605 -4.918 -28.81 1 91.85 150 LYS B O 1
ATOM 3360 N N . ASP B 1 151 ? -18.993 -3.702 -30.594 1 93.27 151 ASP B N 1
ATOM 3361 C CA . ASP B 1 151 ? -19.565 -4.819 -31.341 1 93.27 151 ASP B CA 1
ATOM 3362 C C . ASP B 1 151 ? -18.546 -5.41 -32.312 1 93.27 151 ASP B C 1
ATOM 3364 O O . ASP B 1 151 ? -18.854 -6.35 -33.047 1 93.27 151 ASP B O 1
ATOM 3368 N N . ILE B 1 152 ? -17.347 -4.929 -32.267 1 91.3 152 ILE B N 1
ATOM 3369 C CA . ILE B 1 152 ? -16.332 -5.483 -33.157 1 91.3 152 ILE B CA 1
ATOM 3370 C C . ILE B 1 152 ? -15.863 -6.836 -32.626 1 91.3 152 ILE B C 1
ATOM 3372 O O . ILE B 1 152 ? -15.689 -7.009 -31.417 1 91.3 152 ILE B O 1
ATOM 3376 N N . ARG B 1 153 ? -15.716 -7.888 -33.493 1 88.99 153 ARG B N 1
ATOM 3377 C CA . ARG B 1 153 ? -15.316 -9.232 -33.087 1 88.99 153 ARG B CA 1
ATOM 3378 C C . ARG B 1 153 ? -13.971 -9.611 -33.699 1 88.99 153 ARG B C 1
ATOM 3380 O O . ARG B 1 153 ? -13.78 -9.495 -34.911 1 88.99 153 ARG B O 1
ATOM 3387 N N . SER B 1 154 ? -13.014 -9.847 -32.774 1 84.08 154 SER B N 1
ATOM 3388 C CA . SER B 1 154 ? -11.754 -10.449 -33.198 1 84.08 154 SER B CA 1
ATOM 3389 C C . SER B 1 154 ? -11.862 -11.969 -33.267 1 84.08 154 SER B C 1
ATOM 3391 O O . SER B 1 154 ? -12.719 -12.565 -32.612 1 84.08 154 SER B O 1
ATOM 3393 N N . TYR B 1 155 ? -11.003 -12.718 -34.062 1 90.64 155 TYR B N 1
ATOM 3394 C CA . TYR B 1 155 ? -10.98 -14.169 -34.205 1 90.64 155 TYR B CA 1
ATOM 3395 C C . TYR B 1 155 ? -10.411 -14.832 -32.956 1 90.64 155 TYR B C 1
ATOM 3397 O O . TYR B 1 155 ? -10.705 -15.996 -32.676 1 90.64 155 TYR B O 1
ATOM 3405 N N . ALA B 1 156 ? -9.608 -14.096 -32.189 1 92.13 156 ALA B N 1
ATOM 3406 C CA . ALA B 1 156 ? -8.922 -14.681 -31.04 1 92.13 156 ALA B CA 1
ATOM 3407 C C . ALA B 1 156 ? -8.979 -13.748 -29.834 1 92.13 156 ALA B C 1
ATOM 3409 O O . ALA B 1 156 ? -7.978 -13.122 -29.478 1 92.13 156 ALA B O 1
ATOM 3410 N N . PRO B 1 157 ? -10.115 -13.688 -29.126 1 92.53 157 PRO B N 1
ATOM 3411 C CA . PRO B 1 157 ? -10.266 -12.753 -28.009 1 92.53 157 PRO B CA 1
ATOM 3412 C C . PRO B 1 157 ? -9.869 -13.366 -26.668 1 92.53 157 PRO B C 1
ATOM 3414 O O . PRO B 1 157 ? -9.769 -14.59 -26.55 1 92.53 157 PRO B O 1
ATOM 3417 N N . GLY B 1 158 ? -9.559 -12.512 -25.756 1 93.91 158 GLY B N 1
ATOM 3418 C CA . GLY B 1 158 ? -9.666 -12.892 -24.357 1 93.91 158 GLY B CA 1
ATOM 3419 C C . GLY B 1 158 ? -11.088 -12.836 -23.831 1 93.91 158 GLY B C 1
ATOM 3420 O O . GLY B 1 158 ? -11.977 -12.291 -24.488 1 93.91 158 GLY B O 1
ATOM 3421 N N . TYR B 1 159 ? -11.33 -13.5 -22.632 1 94.03 159 TYR B N 1
ATOM 3422 C CA . TYR B 1 159 ? -12.688 -13.539 -22.103 1 94.03 159 TYR B CA 1
ATOM 3423 C C . TYR B 1 159 ? -12.712 -13.142 -20.631 1 94.03 159 TYR B C 1
ATOM 3425 O O . TYR B 1 159 ? -11.756 -13.399 -19.897 1 94.03 159 TYR B O 1
ATOM 3433 N N . MET B 1 160 ? -13.764 -12.456 -20.281 1 95.34 160 MET B N 1
ATOM 3434 C CA . MET B 1 160 ? -14.101 -12.156 -18.893 1 95.34 160 MET B CA 1
ATOM 3435 C C . MET B 1 160 ? -15.31 -12.968 -18.439 1 95.34 160 MET B C 1
ATOM 3437 O O . MET B 1 160 ? -16.38 -12.888 -19.045 1 95.34 160 MET B O 1
ATOM 3441 N N . TYR B 1 161 ? -15.075 -13.726 -17.4 1 94.35 161 TYR B N 1
ATOM 3442 C CA . TYR B 1 161 ? -16.144 -14.481 -16.757 1 94.35 161 TYR B CA 1
ATOM 3443 C C . TYR B 1 161 ? -16.405 -13.964 -15.347 1 94.35 161 TYR B C 1
ATOM 3445 O O . TYR B 1 161 ? -15.569 -13.265 -14.771 1 94.35 161 TYR B O 1
ATOM 3453 N N . GLY B 1 162 ? -17.579 -14.325 -14.756 1 93.52 162 GLY B N 1
ATOM 3454 C CA . GLY B 1 162 ? -17.8 -14.136 -13.331 1 93.52 162 GLY B CA 1
ATOM 3455 C C . GLY B 1 162 ? -17.006 -15.102 -12.471 1 93.52 162 GLY B C 1
ATOM 3456 O O . GLY B 1 162 ? -16.54 -16.134 -12.957 1 93.52 162 GLY B O 1
ATOM 3457 N N . ALA B 1 163 ? -16.901 -14.69 -11.215 1 93.18 163 ALA B N 1
ATOM 3458 C CA . ALA B 1 163 ? -16.167 -15.555 -10.294 1 93.18 163 ALA B CA 1
ATOM 3459 C C . ALA B 1 163 ? -17.117 -16.265 -9.334 1 93.18 163 ALA B C 1
ATOM 3461 O O . ALA B 1 163 ? -18.194 -15.751 -9.022 1 93.18 163 ALA B O 1
ATOM 3462 N N . GLU B 1 164 ? -16.68 -17.453 -8.886 1 91.05 164 GLU B N 1
ATOM 3463 C CA . GLU B 1 164 ? -17.46 -18.249 -7.942 1 91.05 164 GLU B CA 1
ATOM 3464 C C . GLU B 1 164 ? -16.58 -18.789 -6.818 1 91.05 164 GLU B C 1
ATOM 3466 O O . GLU B 1 164 ? -15.396 -19.063 -7.026 1 91.05 164 GLU B O 1
ATOM 3471 N N . TYR B 1 165 ? -17.262 -18.983 -5.695 1 89.58 165 TYR B N 1
ATOM 3472 C CA . TYR B 1 165 ? -16.607 -19.74 -4.635 1 89.58 165 TYR B CA 1
ATOM 3473 C C . TYR B 1 165 ? -16.565 -21.226 -4.972 1 89.58 165 TYR B C 1
ATOM 3475 O O . TYR B 1 165 ? -17.558 -21.792 -5.435 1 89.58 165 TYR B O 1
ATOM 3483 N N . GLU B 1 166 ? -15.406 -21.896 -4.855 1 85.66 166 GLU B N 1
ATOM 3484 C CA . GLU B 1 166 ? -15.368 -23.341 -5.063 1 85.66 166 GLU B CA 1
ATOM 3485 C C . GLU B 1 166 ? -15.134 -24.082 -3.75 1 85.66 166 GLU B C 1
ATOM 3487 O O . GLU B 1 166 ? -14.83 -25.276 -3.751 1 85.66 166 GLU B O 1
ATOM 3492 N N . ASP B 1 167 ? -15.177 -23.405 -2.744 1 70.7 167 ASP B N 1
ATOM 3493 C CA . ASP B 1 167 ? -14.914 -24.088 -1.481 1 70.7 167 ASP B CA 1
ATOM 3494 C C . ASP B 1 167 ? -16.184 -24.194 -0.64 1 70.7 167 ASP B C 1
ATOM 3496 O O . ASP B 1 167 ? -16.84 -23.187 -0.367 1 70.7 167 ASP B O 1
ATOM 3500 N N . GLU B 1 168 ? -16.659 -25.504 -0.334 1 66.21 168 GLU B N 1
ATOM 3501 C CA . GLU B 1 168 ? -17.849 -25.741 0.477 1 66.21 168 GLU B CA 1
ATOM 3502 C C . GLU B 1 168 ? -17.541 -25.599 1.965 1 66.21 168 GLU B C 1
ATOM 3504 O O . GLU B 1 168 ? -18.43 -25.751 2.806 1 66.21 168 GLU B O 1
ATOM 3509 N N . VAL B 1 169 ? -16.266 -25.36 2.197 1 67.76 169 VAL B N 1
ATOM 3510 C CA . VAL B 1 169 ? -15.884 -25.52 3.597 1 67.76 169 VAL B CA 1
ATOM 3511 C C . VAL B 1 169 ? -15.302 -24.211 4.127 1 67.76 169 VAL B C 1
ATOM 3513 O O . VAL B 1 169 ? -15.617 -23.792 5.243 1 67.76 169 VAL B O 1
ATOM 3516 N N . LEU B 1 170 ? -14.592 -23.532 3.404 1 70.95 170 LEU B N 1
ATOM 3517 C CA . LEU B 1 170 ? -13.859 -22.401 3.962 1 70.95 170 LEU B CA 1
ATOM 3518 C C . LEU B 1 170 ? -14.77 -21.188 4.123 1 70.95 170 LEU B C 1
ATOM 3520 O O . LEU B 1 170 ? -14.867 -20.619 5.212 1 70.95 170 LEU B O 1
ATOM 3524 N N . PHE B 1 171 ? -15.493 -20.839 3.135 1 69.8 171 PHE B N 1
ATOM 3525 C CA . PHE B 1 171 ? -16.274 -19.608 3.161 1 69.8 171 PHE B CA 1
ATOM 3526 C C . PHE B 1 171 ? -17.664 -19.861 3.733 1 69.8 171 PHE B C 1
ATOM 3528 O O . PHE B 1 171 ? -18.022 -19.307 4.775 1 69.8 171 PHE B O 1
ATOM 3535 N N . ASN B 1 172 ? -18.452 -20.335 3.205 1 66.87 172 ASN B N 1
ATOM 3536 C CA . ASN B 1 172 ? -19.792 -20.773 3.583 1 66.87 172 ASN B CA 1
ATOM 3537 C C . ASN B 1 172 ? -20.283 -21.908 2.689 1 66.87 172 ASN B C 1
ATOM 3539 O O . ASN B 1 172 ? -20.258 -21.793 1.462 1 66.87 172 ASN B O 1
ATOM 3543 N N . LYS B 1 173 ? -20.597 -23.023 3.397 1 67.4 173 LYS B N 1
ATOM 3544 C CA . LYS B 1 173 ? -21.075 -24.194 2.669 1 67.4 173 LYS B CA 1
ATOM 3545 C C . LYS B 1 173 ? -22.178 -23.816 1.684 1 67.4 173 LYS B C 1
ATOM 3547 O O . LYS B 1 173 ? -22.306 -24.428 0.621 1 67.4 173 LYS B O 1
ATOM 3552 N N . ASN B 1 174 ? -22.918 -22.761 2.046 1 73.48 174 ASN B N 1
ATOM 3553 C CA . ASN B 1 174 ? -24.049 -22.369 1.211 1 73.48 174 ASN B CA 1
ATOM 3554 C C . ASN B 1 174 ? -23.604 -21.51 0.031 1 73.48 174 ASN B C 1
ATOM 3556 O O . ASN B 1 174 ? -24.41 -21.179 -0.84 1 73.48 174 ASN B O 1
ATOM 3560 N N . TYR B 1 175 ? -22.294 -21.291 0.005 1 75.66 175 TYR B N 1
ATOM 3561 C CA . TYR B 1 175 ? -21.866 -20.356 -1.03 1 75.66 175 TYR B CA 1
ATOM 3562 C C . TYR B 1 175 ? -21.093 -21.076 -2.129 1 75.66 175 TYR B C 1
ATOM 3564 O O . TYR B 1 175 ? -20.569 -20.44 -3.046 1 75.66 175 TYR B O 1
ATOM 3572 N N . LYS B 1 176 ? -21.087 -22.344 -2.123 1 77.42 176 LYS B N 1
ATOM 3573 C CA . LYS B 1 176 ? -20.433 -23.051 -3.221 1 77.42 176 LYS B CA 1
ATOM 3574 C C . LYS B 1 176 ? -21.103 -22.735 -4.555 1 77.42 176 LYS B C 1
ATOM 3576 O O . LYS B 1 176 ? -22.33 -22.781 -4.665 1 77.42 176 LYS B O 1
ATOM 3581 N N . ASN B 1 177 ? -20.262 -22.294 -5.475 1 83.51 177 ASN B N 1
ATOM 3582 C CA . ASN B 1 177 ? -20.676 -21.994 -6.841 1 83.51 177 ASN B CA 1
ATOM 3583 C C . ASN B 1 177 ? -21.468 -20.692 -6.913 1 83.51 177 ASN B C 1
ATOM 3585 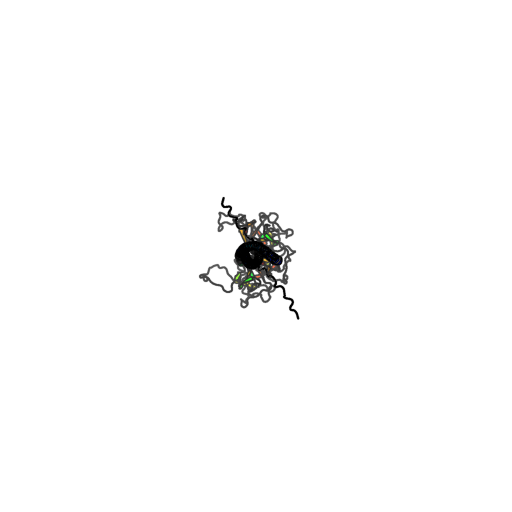O O . ASN B 1 177 ? -22.147 -20.427 -7.907 1 83.51 177 ASN B O 1
ATOM 3589 N N . LYS B 1 178 ? -21.474 -20.059 -5.814 1 87.32 178 LYS B N 1
ATOM 3590 C CA . LYS B 1 178 ? -22.143 -18.762 -5.865 1 87.32 178 LYS B CA 1
ATOM 3591 C C . LYS B 1 178 ? -21.187 -17.668 -6.33 1 87.32 178 LYS B C 1
ATOM 3593 O O . LYS B 1 178 ? -19.972 -17.782 -6.155 1 87.32 178 LYS B O 1
ATOM 3598 N N . ASP B 1 179 ? -21.765 -16.697 -6.854 1 91.15 179 ASP B N 1
ATOM 3599 C CA . ASP B 1 179 ? -20.998 -15.578 -7.393 1 91.15 179 ASP B CA 1
ATOM 3600 C C . ASP B 1 179 ? -20.412 -14.723 -6.272 1 91.15 179 ASP B C 1
ATOM 3602 O O . ASP B 1 179 ? -21.063 -14.501 -5.249 1 91.15 179 ASP B O 1
ATOM 3606 N N . VAL B 1 180 ? -19.327 -14.244 -6.509 1 92.86 180 VAL B N 1
ATOM 3607 C CA . VAL B 1 180 ? -18.564 -13.525 -5.493 1 92.86 180 VAL B CA 1
ATOM 3608 C C . VAL B 1 180 ? -18.754 -12.021 -5.672 1 92.86 180 VAL B C 1
ATOM 3610 O O . VAL B 1 180 ? -18.47 -11.476 -6.741 1 92.86 180 VAL B O 1
ATOM 3613 N N . PRO B 1 181 ? -19.221 -11.317 -4.667 1 95.44 181 PRO B N 1
ATOM 3614 C CA . PRO B 1 181 ? -19.214 -9.853 -4.706 1 95.44 181 PRO B CA 1
ATOM 3615 C C . PRO B 1 181 ? -17.841 -9.261 -4.397 1 95.44 181 PRO B C 1
ATOM 3617 O O . PRO B 1 181 ? -16.978 -9.948 -3.846 1 95.44 181 PRO B O 1
ATOM 3620 N N . CYS B 1 182 ? -17.684 -8.024 -4.774 1 97.39 182 CYS B N 1
ATOM 3621 C CA . CYS B 1 182 ? -16.471 -7.283 -4.449 1 97.39 182 CYS B CA 1
ATOM 3622 C C . CYS B 1 182 ? -16.772 -5.802 -4.252 1 97.39 182 CYS B C 1
ATOM 3624 O O . CYS B 1 182 ? -17.805 -5.308 -4.708 1 97.39 182 CYS B O 1
ATOM 3626 N N . ALA B 1 183 ? -15.921 -5.132 -3.52 1 98.12 183 ALA B N 1
ATOM 3627 C CA . ALA B 1 183 ? -16.007 -3.686 -3.33 1 98.12 183 ALA B CA 1
ATOM 3628 C C . ALA B 1 183 ? -14.634 -3.033 -3.468 1 98.12 183 ALA B C 1
ATOM 3630 O O . ALA B 1 183 ? -13.661 -3.484 -2.86 1 98.12 183 ALA B O 1
ATOM 3631 N N . VAL B 1 184 ? -14.587 -2.042 -4.298 1 98.03 184 VAL B N 1
ATOM 3632 C CA . VAL B 1 184 ? -13.391 -1.21 -4.374 1 98.03 184 VAL B CA 1
ATOM 3633 C C . VAL B 1 184 ? -13.458 -0.11 -3.317 1 98.03 184 VAL B C 1
ATOM 3635 O O . VAL B 1 184 ? -14.377 0.713 -3.325 1 98.03 184 VAL B O 1
ATOM 3638 N N . CYS B 1 185 ? -12.436 -0.109 -2.427 1 97 185 CYS B N 1
ATOM 3639 C CA . CYS B 1 185 ? -12.431 0.771 -1.264 1 97 185 CYS B CA 1
ATOM 3640 C C . CYS B 1 185 ? -11.28 1.767 -1.34 1 97 185 CYS B C 1
ATOM 3642 O O . CYS B 1 185 ? -10.179 1.419 -1.77 1 97 185 CYS B O 1
ATOM 3644 N N . ARG B 1 186 ? -11.49 2.984 -0.891 1 93.61 186 ARG B N 1
ATOM 3645 C CA . ARG B 1 186 ? -10.449 4.002 -0.798 1 93.61 186 ARG B CA 1
ATOM 3646 C C . ARG B 1 186 ? -10.366 4.572 0.614 1 93.61 186 ARG B C 1
ATOM 3648 O O . ARG B 1 186 ? -11.364 5.051 1.156 1 93.61 186 ARG B O 1
ATOM 3655 N N . SER B 1 187 ? -9.175 4.42 1.16 1 88.82 187 SER B N 1
ATOM 3656 C CA . SER B 1 187 ? -8.931 5.114 2.419 1 88.82 187 SER B CA 1
ATOM 3657 C C . SER B 1 187 ? -8.347 6.503 2.181 1 88.82 187 SER B C 1
ATOM 3659 O O . SER B 1 187 ? -7.328 6.646 1.503 1 88.82 187 SER B O 1
ATOM 3661 N N . SER B 1 188 ? -8.991 7.452 2.783 1 79.87 188 SER B N 1
ATOM 3662 C CA . SER B 1 188 ? -8.574 8.823 2.508 1 79.87 188 SER B CA 1
ATOM 3663 C C . SER B 1 188 ? -7.483 9.273 3.474 1 79.87 188 SER B C 1
ATOM 3665 O O . SER B 1 188 ? -6.815 10.282 3.238 1 79.87 188 SER B O 1
ATOM 3667 N N . ASN B 1 189 ? -7.249 8.643 4.502 1 78.17 189 ASN B N 1
ATOM 3668 C CA . ASN B 1 189 ? -6.318 9.093 5.531 1 78.17 189 ASN B CA 1
ATOM 3669 C C . ASN B 1 189 ? -5.018 8.295 5.499 1 78.17 189 ASN B C 1
ATOM 3671 O O . ASN B 1 189 ? -4.093 8.576 6.263 1 78.17 189 ASN B O 1
ATOM 3675 N N . GLN B 1 190 ? -5.06 7.26 4.692 1 84.06 190 GLN B N 1
ATOM 3676 C CA . GLN B 1 190 ? -3.869 6.424 4.585 1 84.06 190 GLN B CA 1
ATOM 3677 C C . GLN B 1 190 ? -3.244 6.531 3.197 1 84.06 190 GLN B C 1
ATOM 3679 O O . GLN B 1 190 ? -3.933 6.842 2.222 1 84.06 190 GLN B O 1
ATOM 3684 N N . SER B 1 191 ? -1.986 6.265 3.232 1 84.39 191 SER B N 1
ATOM 3685 C CA . SER B 1 191 ? -1.301 6.421 1.953 1 84.39 191 SER B CA 1
ATOM 3686 C C . SER B 1 191 ? -0.825 5.077 1.413 1 84.39 191 SER B C 1
ATOM 3688 O O . SER B 1 191 ? -0.421 4.976 0.253 1 84.39 191 SER B O 1
ATOM 3690 N N . THR B 1 192 ? -0.872 4.077 2.279 1 90.13 192 THR B N 1
ATOM 3691 C CA . THR B 1 192 ? -0.323 2.783 1.89 1 90.13 192 THR B CA 1
ATOM 3692 C C . THR B 1 192 ? -1.25 1.651 2.323 1 90.13 192 THR B C 1
ATOM 3694 O O . THR B 1 192 ? -1.822 1.692 3.415 1 90.13 192 THR B O 1
ATOM 3697 N N . SER B 1 193 ? -1.415 0.714 1.411 1 93.18 193 SER B N 1
ATOM 3698 C CA . SER B 1 193 ? -2.102 -0.53 1.744 1 93.18 193 SER B CA 1
ATOM 3699 C C . SER B 1 193 ? -1.24 -1.743 1.414 1 93.18 193 SER B C 1
ATOM 3701 O O . SER B 1 193 ? -0.54 -1.756 0.399 1 93.18 193 SER B O 1
ATOM 3703 N N . ILE B 1 194 ? -1.314 -2.723 2.308 1 96.55 194 ILE B N 1
ATOM 3704 C CA . ILE B 1 194 ? -0.611 -3.973 2.038 1 96.55 194 ILE B CA 1
ATOM 3705 C C . ILE B 1 194 ? -1.485 -5.155 2.451 1 96.55 194 ILE B C 1
ATOM 3707 O O . ILE B 1 194 ? -2.225 -5.075 3.434 1 96.55 194 ILE B O 1
ATOM 3711 N N . MET B 1 195 ? -1.464 -6.168 1.625 1 97.32 195 MET B N 1
ATOM 3712 C CA . MET B 1 195 ? -1.999 -7.463 2.036 1 97.32 195 MET B CA 1
ATOM 3713 C C . MET B 1 195 ? -0.902 -8.343 2.626 1 97.32 195 MET B C 1
ATOM 3715 O O . MET B 1 195 ? 0.114 -8.596 1.975 1 97.32 195 MET B O 1
ATOM 3719 N N . ILE B 1 196 ? -1.066 -8.731 3.856 1 98.25 196 ILE B N 1
ATOM 3720 C CA . ILE B 1 196 ? -0.105 -9.6 4.527 1 98.25 196 ILE B CA 1
ATOM 3721 C C . ILE B 1 196 ? -0.653 -11.024 4.592 1 98.25 196 ILE B C 1
ATOM 3723 O O . ILE B 1 196 ? -1.617 -11.291 5.313 1 98.25 196 ILE B O 1
ATOM 3727 N N . PRO B 1 197 ? -0.027 -11.866 3.886 1 98.18 197 PRO B N 1
ATOM 3728 C CA . PRO B 1 197 ? -0.461 -13.263 3.97 1 98.18 197 PRO B CA 1
ATOM 3729 C C . PRO B 1 197 ? -0.08 -13.92 5.295 1 98.18 197 PRO B C 1
ATOM 3731 O O . PRO B 1 197 ? 0.879 -13.496 5.946 1 98.18 197 PRO B O 1
ATOM 3734 N N . ALA B 1 198 ? -0.856 -14.889 5.663 1 98.22 198 ALA B N 1
ATOM 3735 C CA . ALA B 1 198 ? -0.578 -15.782 6.785 1 98.22 198 ALA B CA 1
ATOM 3736 C C . ALA B 1 198 ? -0.68 -15.041 8.115 1 98.22 198 ALA B C 1
ATOM 3738 O O . ALA B 1 198 ? 0.012 -15.382 9.077 1 98.22 198 ALA B O 1
ATOM 3739 N N . ARG B 1 199 ? -1.391 -13.957 8.104 1 98.45 199 ARG B N 1
ATOM 3740 C CA . ARG B 1 199 ? -1.68 -13.265 9.356 1 98.45 199 ARG B CA 1
ATOM 3741 C C . ARG B 1 199 ? -3.154 -12.884 9.443 1 98.45 199 ARG B C 1
ATOM 3743 O O . ARG B 1 199 ? -3.797 -12.631 8.422 1 98.45 199 ARG B O 1
ATOM 3750 N N . THR B 1 200 ? -3.612 -12.698 10.71 1 97.96 200 THR B N 1
ATOM 3751 C CA . THR B 1 200 ? -4.984 -12.251 10.923 1 97.96 200 THR B CA 1
ATOM 3752 C C . THR B 1 200 ? -5.01 -10.824 11.463 1 97.96 200 THR B C 1
ATOM 3754 O O . THR B 1 200 ? -6.076 -10.216 11.574 1 97.96 200 THR B O 1
ATOM 3757 N N . THR B 1 201 ? -3.798 -10.309 11.836 1 98.06 201 THR B N 1
ATOM 3758 C CA . THR B 1 201 ? -3.683 -8.96 12.379 1 98.06 201 THR B CA 1
ATOM 3759 C C . THR B 1 201 ? -2.507 -8.221 11.747 1 98.06 201 THR B C 1
ATOM 3761 O O . THR B 1 201 ? -1.537 -8.845 11.31 1 98.06 201 THR B O 1
ATOM 3764 N N . CYS B 1 202 ? -2.705 -6.934 11.724 1 97.31 202 CYS B N 1
ATOM 3765 C CA . CYS B 1 202 ? -1.633 -6.102 11.189 1 97.31 202 CYS B CA 1
ATOM 3766 C C . CYS B 1 202 ? -0.531 -5.901 12.222 1 97.31 202 CYS B C 1
ATOM 3768 O O . CYS B 1 202 ? -0.758 -6.08 13.42 1 97.31 202 CYS B O 1
ATOM 3770 N N . TYR B 1 203 ? 0.67 -5.597 11.794 1 96.73 203 TYR B N 1
ATOM 3771 C CA . TYR B 1 203 ? 1.766 -5.224 12.682 1 96.73 203 TYR B CA 1
ATOM 3772 C C . TYR B 1 203 ? 1.505 -3.869 13.329 1 96.73 203 TYR B C 1
ATOM 3774 O O . TYR B 1 203 ? 0.642 -3.113 12.876 1 96.73 203 TYR B O 1
ATOM 3782 N N . THR B 1 204 ? 2.266 -3.557 14.323 1 94.68 204 THR B N 1
ATOM 3783 C CA . THR B 1 204 ? 2.096 -2.31 15.061 1 94.68 204 THR B CA 1
ATOM 3784 C C . THR B 1 204 ? 2.257 -1.107 14.135 1 94.68 204 THR B C 1
ATOM 3786 O O . THR B 1 204 ? 3.158 -1.081 13.293 1 94.68 204 THR B O 1
ATOM 3789 N N . GLY B 1 205 ? 1.304 -0.118 14.271 1 90.03 205 GLY B N 1
ATOM 3790 C CA . GLY B 1 205 ? 1.375 1.094 13.47 1 90.03 205 GLY B CA 1
ATOM 3791 C C . GLY B 1 205 ? 0.503 1.041 12.23 1 90.03 205 GLY B C 1
ATOM 3792 O O . GLY B 1 205 ? 0.342 2.046 11.534 1 90.03 205 GLY B O 1
ATOM 3793 N N . TRP B 1 206 ? -0.005 -0.132 11.961 1 91.9 206 TRP B N 1
ATOM 3794 C CA . TRP B 1 206 ? -0.885 -0.303 10.81 1 91.9 206 TRP B CA 1
ATOM 3795 C C . TRP B 1 206 ? -2.331 -0.499 11.256 1 91.9 206 TRP B C 1
ATOM 3797 O O . TRP B 1 206 ? -2.594 -1.188 12.244 1 91.9 206 TRP B O 1
ATOM 3807 N N . ASP B 1 207 ? -3.228 0.105 10.504 1 91.91 207 ASP B N 1
ATOM 3808 C CA . ASP B 1 207 ? -4.655 -0.085 10.744 1 91.91 207 ASP B CA 1
ATOM 3809 C C . ASP B 1 207 ? -5.198 -1.256 9.928 1 91.91 207 ASP B C 1
ATOM 3811 O O . ASP B 1 207 ? -4.913 -1.373 8.735 1 91.91 207 ASP B O 1
ATOM 3815 N N . GLU B 1 208 ? -5.992 -2.044 10.55 1 94.74 208 GLU B N 1
ATOM 3816 C CA . GLU B 1 208 ? -6.605 -3.184 9.876 1 94.74 208 GLU B CA 1
ATOM 3817 C C . GLU B 1 208 ? -7.835 -2.758 9.079 1 94.74 208 GLU B C 1
ATOM 3819 O O . GLU B 1 208 ? -8.763 -2.162 9.631 1 94.74 208 GLU B O 1
ATOM 3824 N N . ALA B 1 209 ? -7.826 -3.024 7.815 1 94.98 209 ALA B N 1
ATOM 3825 C CA . ALA B 1 209 ? -9.042 -2.847 7.025 1 94.98 209 ALA B CA 1
ATOM 3826 C C . ALA B 1 209 ? -9.988 -4.032 7.2 1 94.98 209 ALA B C 1
ATOM 3828 O O . ALA B 1 209 ? -11.173 -3.851 7.491 1 94.98 209 ALA B O 1
ATOM 3829 N N . TYR B 1 210 ? -9.457 -5.227 6.935 1 94.73 210 TYR B N 1
ATOM 3830 C CA . TYR B 1 210 ? -10.166 -6.479 7.17 1 94.73 210 TYR B CA 1
ATOM 3831 C C . TYR B 1 210 ? -9.209 -7.664 7.128 1 94.73 210 TYR B C 1
ATOM 3833 O O . TYR B 1 210 ? -8.055 -7.524 6.719 1 94.73 210 TYR B O 1
ATOM 3841 N N . HIS B 1 211 ? -9.658 -8.815 7.616 1 96.77 211 HIS B N 1
ATOM 3842 C CA . HIS B 1 211 ? -8.887 -10.048 7.498 1 96.77 211 HIS B CA 1
ATOM 3843 C C . HIS B 1 211 ? -9.755 -11.193 6.987 1 96.77 211 HIS B C 1
ATOM 3845 O O . HIS B 1 211 ? -10.984 -11.103 7.009 1 96.77 211 HIS B O 1
ATOM 3851 N N . GLY B 1 212 ? -9.121 -12.184 6.51 1 96.72 212 GLY B N 1
ATOM 3852 C CA . GLY B 1 212 ? -9.798 -13.35 5.964 1 96.72 212 GLY B CA 1
ATOM 3853 C C . GLY B 1 212 ? -8.849 -14.476 5.603 1 96.72 212 GLY B C 1
ATOM 3854 O O . GLY B 1 212 ? -7.958 -14.819 6.383 1 96.72 212 GLY B O 1
ATOM 3855 N N . TYR B 1 213 ? -9.161 -15.042 4.43 1 96.41 213 TYR B N 1
ATOM 3856 C CA . TYR B 1 213 ? -8.367 -16.188 4 1 96.41 213 TYR B CA 1
ATOM 3857 C C . TYR B 1 213 ? -7.784 -15.958 2.611 1 96.41 213 TYR B C 1
ATOM 3859 O O . TYR B 1 213 ? -8.452 -15.403 1.735 1 96.41 213 TYR B O 1
ATOM 3867 N N . LEU B 1 214 ? -6.553 -16.448 2.508 1 97.01 214 LEU B N 1
ATOM 3868 C CA . LEU B 1 214 ? -5.906 -16.38 1.202 1 97.01 214 LEU B CA 1
ATOM 3869 C C . LEU B 1 214 ? -6.587 -17.315 0.209 1 97.01 214 LEU B C 1
ATOM 3871 O O . LEU B 1 214 ? -6.911 -18.457 0.546 1 97.01 214 LEU B O 1
ATOM 3875 N N . ALA B 1 215 ? -6.78 -16.806 -1.007 1 95.5 215 ALA B N 1
ATOM 3876 C CA . ALA B 1 215 ? -7.409 -17.597 -2.061 1 95.5 215 ALA B CA 1
ATOM 3877 C C . ALA B 1 215 ? -6.639 -17.473 -3.373 1 95.5 215 ALA B C 1
ATOM 3879 O O . ALA B 1 215 ? -5.964 -16.468 -3.611 1 95.5 215 ALA B O 1
ATOM 3880 N N . SER B 1 216 ? -6.688 -18.425 -4.167 1 95.6 216 SER B N 1
ATOM 3881 C CA . SER B 1 216 ? -6.157 -18.479 -5.525 1 95.6 216 SER B CA 1
ATOM 3882 C C . SER B 1 216 ? -6.913 -19.496 -6.374 1 95.6 216 SER B C 1
ATOM 3884 O O . SER B 1 216 ? -7.967 -19.991 -5.968 1 95.6 216 SER B O 1
ATOM 3886 N N . GLY B 1 217 ? -6.442 -19.73 -7.567 1 93.18 217 GLY B N 1
ATOM 3887 C CA . GLY B 1 217 ? -6.959 -20.84 -8.352 1 93.18 217 GLY B CA 1
ATOM 3888 C C . GLY B 1 217 ? -6.516 -22.195 -7.834 1 93.18 217 GLY B C 1
ATOM 3889 O O . GLY B 1 217 ? -5.622 -22.28 -6.989 1 93.18 217 GLY B O 1
ATOM 3890 N N . TYR B 1 218 ? -7.19 -23.231 -8.339 1 94.03 218 TYR B N 1
ATOM 3891 C CA . TYR B 1 218 ? -6.807 -24.608 -8.05 1 94.03 218 TYR B CA 1
ATOM 3892 C C . TYR B 1 218 ? -5.46 -24.942 -8.681 1 94.03 218 TYR B C 1
ATOM 3894 O O . TYR B 1 218 ? -5.196 -24.575 -9.828 1 94.03 218 TYR B O 1
ATOM 3902 N N . ASN B 1 219 ? -4.621 -25.709 -7.934 1 94.04 219 ASN B N 1
ATOM 3903 C CA . ASN B 1 219 ? -3.246 -25.935 -8.366 1 94.04 219 ASN B CA 1
ATOM 3904 C C . ASN B 1 219 ? -3.192 -26.707 -9.682 1 94.04 219 ASN B C 1
ATOM 3906 O O . ASN B 1 219 ? -2.205 -26.625 -10.414 1 94.04 219 ASN B O 1
ATOM 3910 N N . SER B 1 220 ? -4.237 -27.414 -10.067 1 94.2 220 SER B N 1
ATOM 3911 C CA . SER B 1 220 ? -4.199 -28.27 -11.248 1 94.2 220 SER B CA 1
ATOM 3912 C C . SER B 1 220 ? -4.934 -27.627 -12.42 1 94.2 220 SER B C 1
ATOM 3914 O O . SER B 1 220 ? -4.96 -28.18 -13.522 1 94.2 220 SER B O 1
ATOM 3916 N N . HIS B 1 221 ? -5.547 -26.489 -12.223 1 94.06 221 HIS B N 1
ATOM 3917 C CA . HIS B 1 221 ? -6.153 -25.79 -13.35 1 94.06 221 HIS B CA 1
ATOM 3918 C C . HIS B 1 221 ? -5.096 -25.346 -14.356 1 94.06 221 HIS B C 1
ATOM 3920 O O . HIS B 1 221 ? -3.94 -25.123 -13.991 1 94.06 221 HIS B O 1
ATOM 3926 N N . VAL B 1 222 ? -5.541 -25.228 -15.599 1 95.23 222 VAL B N 1
ATOM 3927 C CA . VAL B 1 222 ? -4.627 -24.814 -16.658 1 95.23 222 VAL B CA 1
ATOM 3928 C C . VAL B 1 222 ? -4.305 -23.328 -16.513 1 95.23 222 VAL B C 1
ATOM 3930 O O . VAL B 1 222 ? -3.173 -22.904 -16.758 1 95.23 222 VAL B O 1
ATOM 3933 N N . ALA B 1 223 ? -5.289 -22.544 -16.074 1 94.39 223 ALA B N 1
ATOM 3934 C CA . ALA B 1 223 ? -5.135 -21.095 -15.979 1 94.39 223 ALA B CA 1
ATOM 3935 C C . ALA B 1 223 ? -4.426 -20.703 -14.686 1 94.39 223 ALA B C 1
ATOM 3937 O O . ALA B 1 223 ? -4.829 -21.122 -13.598 1 94.39 223 ALA B O 1
ATOM 3938 N N . ALA B 1 224 ? -3.434 -19.856 -14.841 1 95.08 224 ALA B N 1
ATOM 3939 C CA . ALA B 1 224 ? -2.778 -19.287 -13.667 1 95.08 224 ALA B CA 1
ATOM 3940 C C . ALA B 1 224 ? -3.68 -18.27 -12.973 1 95.08 224 ALA B C 1
ATOM 3942 O O . ALA B 1 224 ? -4.709 -17.868 -13.522 1 95.08 224 ALA B O 1
ATOM 3943 N N . SER B 1 225 ? -3.314 -17.925 -11.785 1 95.79 225 SER B N 1
ATOM 3944 C CA . SER B 1 225 ? -4.079 -16.953 -11.012 1 95.79 225 SER B CA 1
ATOM 3945 C C . SER B 1 225 ? -3.163 -16.082 -10.158 1 95.79 225 SER B C 1
ATOM 3947 O O . SER B 1 225 ? -1.948 -16.059 -10.367 1 95.79 225 SER B O 1
ATOM 3949 N N . GLN B 1 226 ? -3.795 -15.266 -9.305 1 97.17 226 GLN B N 1
ATOM 3950 C CA . GLN B 1 226 ? -3.122 -14.485 -8.273 1 97.17 226 GLN B CA 1
ATOM 3951 C C . GLN B 1 226 ? -3.623 -14.864 -6.882 1 97.17 226 GLN B C 1
ATOM 3953 O O . GLN B 1 226 ? -4.67 -15.5 -6.746 1 97.17 226 GLN B O 1
ATOM 3958 N N . TYR B 1 227 ? -2.818 -14.546 -5.889 1 97.62 227 TYR B N 1
ATOM 3959 C CA . TYR B 1 227 ? -3.319 -14.638 -4.522 1 97.62 227 TYR B CA 1
ATOM 3960 C C . TYR B 1 227 ? -4.143 -13.409 -4.159 1 97.62 227 TYR B C 1
ATOM 3962 O O . TYR B 1 227 ? -3.727 -12.277 -4.417 1 97.62 227 TYR B O 1
ATOM 3970 N N . VAL B 1 228 ? -5.302 -13.644 -3.578 1 97.88 228 VAL B N 1
ATOM 3971 C CA . VAL B 1 228 ? -6.108 -12.536 -3.075 1 97.88 228 VAL B CA 1
ATOM 3972 C C . VAL B 1 228 ? -6.622 -12.866 -1.675 1 97.88 228 VAL B C 1
ATOM 3974 O O . VAL B 1 228 ? -6.703 -14.037 -1.296 1 97.88 228 VAL B O 1
ATOM 3977 N N . CYS B 1 229 ? -6.951 -11.871 -0.914 1 97.61 229 CYS B N 1
ATOM 3978 C CA . CYS B 1 229 ? -7.508 -12.034 0.424 1 97.61 229 CYS B CA 1
ATOM 3979 C C . CYS B 1 229 ? -9.028 -11.932 0.399 1 97.61 229 CYS B C 1
ATOM 3981 O O . CYS B 1 229 ? -9.578 -10.852 0.177 1 97.61 229 CYS B O 1
ATOM 3983 N N . VAL B 1 230 ? -9.675 -13.008 0.672 1 96.43 230 VAL B N 1
ATOM 3984 C CA . VAL B 1 230 ? -11.133 -13.012 0.732 1 96.43 230 VAL B CA 1
ATOM 3985 C C . VAL B 1 230 ? -11.591 -12.817 2.175 1 96.43 230 VAL B C 1
ATOM 3987 O O . VAL B 1 230 ? -11.084 -13.473 3.089 1 96.43 230 VAL B O 1
ATOM 3990 N N . ASP B 1 231 ? -12.554 -11.999 2.32 1 95.47 231 ASP B N 1
ATOM 3991 C CA . ASP B 1 231 ? -13.049 -11.671 3.653 1 95.47 231 ASP B CA 1
ATOM 3992 C C . ASP B 1 231 ? -13.431 -12.932 4.423 1 95.47 231 ASP B C 1
ATOM 3994 O O . ASP B 1 231 ? -14.005 -13.864 3.854 1 95.47 231 ASP B O 1
ATOM 3998 N N . GLU B 1 232 ? -13.243 -12.87 5.722 1 93.5 232 GLU B N 1
ATOM 3999 C CA . GLU B 1 232 ? -13.523 -14.007 6.594 1 93.5 232 GLU B CA 1
ATOM 4000 C C . GLU B 1 232 ? -14.999 -14.391 6.544 1 93.5 232 GLU B C 1
ATOM 4002 O O . GLU B 1 232 ? -15.343 -15.57 6.643 1 93.5 232 GLU B O 1
ATOM 4007 N N . ILE B 1 233 ? -15.834 -13.372 6.454 1 90.72 233 ILE B N 1
ATOM 4008 C CA . ILE B 1 233 ? -17.275 -13.583 6.364 1 90.72 233 ILE B CA 1
ATOM 4009 C C . ILE B 1 233 ? -17.772 -13.161 4.983 1 90.72 233 ILE B C 1
ATOM 4011 O O . ILE B 1 233 ? -18.361 -12.088 4.83 1 90.72 233 ILE B O 1
ATOM 4015 N N . PRO B 1 234 ? -17.491 -13.962 4.034 1 91.96 234 PRO B N 1
ATOM 4016 C CA . PRO B 1 234 ? -17.861 -13.579 2.669 1 91.96 234 PRO B CA 1
ATOM 4017 C C . PRO B 1 234 ? -19.372 -13.568 2.449 1 91.96 234 PRO B C 1
ATOM 4019 O O . PRO B 1 234 ? -20.113 -14.211 3.196 1 91.96 234 PRO B O 1
ATOM 4022 N N . GLN B 1 235 ? -19.794 -12.786 1.542 1 91 235 GLN B N 1
ATOM 4023 C CA . GLN B 1 235 ? -21.165 -12.726 1.044 1 91 235 GLN B CA 1
ATOM 4024 C C . GLN B 1 235 ? -21.268 -13.325 -0.356 1 91 235 GLN B C 1
ATOM 4026 O O . GLN B 1 235 ? -20.251 -13.584 -1.003 1 91 235 GLN B O 1
ATOM 4031 N N . ALA B 1 236 ? -22.442 -13.64 -0.75 1 89.78 236 ALA B N 1
ATOM 4032 C CA . ALA B 1 236 ? -22.699 -14.068 -2.122 1 89.78 236 ALA B CA 1
ATOM 4033 C C . ALA B 1 236 ? -23.654 -13.108 -2.826 1 89.78 236 ALA B C 1
ATOM 4035 O O . ALA B 1 236 ? -24.457 -12.434 -2.177 1 89.78 236 ALA B O 1
ATOM 4036 N N . LEU B 1 237 ? -23.416 -12.991 -4.095 1 86.93 237 LEU B N 1
ATOM 4037 C CA . LEU B 1 237 ? -24.347 -12.164 -4.854 1 86.93 237 LEU B CA 1
ATOM 4038 C C . LEU B 1 237 ? -25.715 -12.833 -4.95 1 86.93 237 LEU B C 1
ATOM 4040 O O . LEU B 1 237 ? -25.804 -14.046 -5.154 1 86.93 237 LEU B O 1
ATOM 4044 N N . ILE B 1 238 ? -26.764 -11.984 -4.555 1 71.19 238 ILE B N 1
ATOM 4045 C CA . ILE B 1 238 ? -28.136 -12.459 -4.699 1 71.19 238 ILE B CA 1
ATOM 4046 C C . ILE B 1 238 ? -28.569 -12.35 -6.159 1 71.19 238 ILE B C 1
ATOM 4048 O O . ILE B 1 238 ? -28.414 -11.296 -6.782 1 71.19 238 ILE B O 1
ATOM 4052 N N . GLY B 1 239 ? -29.114 -13.395 -6.83 1 63.27 239 GLY B N 1
ATOM 4053 C CA . GLY B 1 239 ? -29.583 -13.403 -8.206 1 63.27 239 GLY B CA 1
ATOM 4054 C C . GLY B 1 239 ? -28.478 -13.671 -9.211 1 63.27 239 GLY B C 1
ATOM 4055 O O . GLY B 1 239 ? -28.686 -13.54 -10.419 1 63.27 239 GLY B O 1
ATOM 4056 N N . GLY B 1 240 ? -27.249 -13.564 -8.684 1 59.68 240 GLY B N 1
ATOM 4057 C CA . GLY B 1 240 ? -26.24 -14.034 -9.62 1 59.68 240 GLY B CA 1
ATOM 4058 C C . GLY B 1 240 ? -26.494 -15.447 -10.11 1 59.68 240 GLY B C 1
ATOM 4059 O O . GLY B 1 240 ? -27.53 -16.04 -9.803 1 59.68 240 GLY B O 1
ATOM 4060 N N . GLY B 1 241 ? -25.699 -15.94 -11.051 1 54.93 241 GLY B N 1
ATOM 4061 C CA . GLY B 1 241 ? -25.895 -17.285 -11.569 1 54.93 241 GLY B CA 1
ATOM 4062 C C . GLY B 1 241 ? -25.898 -18.347 -10.486 1 54.93 241 GLY B C 1
ATOM 4063 O O . GLY B 1 241 ? -25.05 -18.331 -9.591 1 54.93 241 GLY B O 1
ATOM 4064 N N . SER B 1 242 ? -27.053 -18.719 -9.819 1 55.14 242 SER B N 1
ATOM 4065 C CA . SER B 1 242 ? -27.182 -19.827 -8.878 1 55.14 242 SER B CA 1
ATOM 4066 C C . SER B 1 242 ? -26.616 -21.117 -9.462 1 55.14 242 SER B C 1
ATOM 4068 O O . SER B 1 242 ? -26.628 -22.16 -8.804 1 55.14 242 SER B O 1
ATOM 4070 N N . SER B 1 243 ? -26.219 -20.98 -10.615 1 62.51 243 SER B N 1
ATOM 4071 C CA . SER B 1 243 ? -25.721 -22.199 -11.242 1 62.51 243 SER B CA 1
ATOM 4072 C C . SER B 1 243 ? -24.196 -22.232 -11.253 1 62.51 243 SER B C 1
ATOM 4074 O O . SER B 1 243 ? -23.546 -21.218 -10.989 1 62.51 243 SER B O 1
ATOM 4076 N N . ASP B 1 244 ? -23.721 -23.447 -11.051 1 70.91 244 ASP B N 1
ATOM 4077 C CA . ASP B 1 244 ? -22.316 -23.718 -11.336 1 70.91 244 ASP B CA 1
ATOM 4078 C C . ASP B 1 244 ? -21.947 -23.271 -12.749 1 70.91 244 ASP B C 1
ATOM 4080 O O . ASP B 1 244 ? -22.095 -24.035 -13.706 1 70.91 244 ASP B O 1
ATOM 4084 N N . ASP B 1 245 ? -21.699 -21.906 -12.975 1 78.16 245 ASP B N 1
ATOM 4085 C CA . ASP B 1 245 ? -21.383 -21.382 -14.3 1 78.16 245 ASP B CA 1
ATOM 4086 C C . ASP B 1 245 ? -19.874 -21.346 -14.53 1 78.16 245 ASP B C 1
ATOM 4088 O O . ASP B 1 245 ? -19.417 -21.173 -15.662 1 78.16 245 ASP B O 1
ATOM 4092 N N . ASN B 1 246 ? -19.243 -21.726 -13.635 1 80.44 246 ASN B N 1
ATOM 4093 C CA . ASN B 1 246 ? -17.786 -21.802 -13.678 1 80.44 246 ASN B CA 1
ATOM 4094 C C . ASN B 1 246 ? -17.182 -20.584 -14.371 1 80.44 246 ASN B C 1
ATOM 4096 O O . ASN B 1 246 ? -17.846 -19.93 -15.178 1 80.44 246 ASN B O 1
ATOM 4100 N N . GLY B 1 247 ? -16.107 -19.94 -13.972 1 91.77 247 GLY B N 1
ATOM 4101 C CA . GLY B 1 247 ? -15.316 -18.828 -14.473 1 91.77 247 GLY B CA 1
ATOM 4102 C C . GLY B 1 247 ? -13.979 -18.683 -13.771 1 91.77 247 GLY B C 1
ATOM 4103 O O . GLY B 1 247 ? -13.128 -19.57 -13.857 1 91.77 247 GLY B O 1
ATOM 4104 N N . LYS B 1 248 ? -14.013 -17.522 -13.206 1 93.17 248 LYS B N 1
ATOM 4105 C CA . LYS B 1 248 ? -12.855 -17.372 -12.329 1 93.17 248 LYS B CA 1
ATOM 4106 C C . LYS B 1 248 ? -13.153 -17.905 -10.93 1 93.17 248 LYS B C 1
ATOM 4108 O O . LYS B 1 248 ? -14.179 -17.566 -10.336 1 93.17 248 LYS B O 1
ATOM 4113 N N . LEU B 1 249 ? -12.32 -18.782 -10.402 1 92.24 249 LEU B N 1
ATOM 4114 C CA . LEU B 1 249 ? -12.703 -19.533 -9.212 1 92.24 249 LEU B CA 1
ATOM 4115 C C . LEU B 1 249 ? -11.787 -19.198 -8.04 1 92.24 249 LEU B C 1
ATOM 4117 O O . LEU B 1 249 ? -10.576 -19.046 -8.217 1 92.24 249 LEU B O 1
ATOM 4121 N N . PHE B 1 250 ? -12.403 -19.115 -6.867 1 92.42 250 PHE B N 1
ATOM 4122 C CA . PHE B 1 250 ? -11.675 -18.901 -5.622 1 92.42 250 PHE B CA 1
ATOM 4123 C C . PHE B 1 250 ? -11.513 -20.209 -4.857 1 92.42 250 PHE B C 1
ATOM 4125 O O . PHE B 1 250 ? -12.499 -20.802 -4.415 1 92.42 250 PHE B O 1
ATOM 4132 N N . TYR B 1 251 ? -10.333 -20.594 -4.654 1 93.44 251 TYR B N 1
ATOM 4133 C CA . TYR B 1 251 ? -10.014 -21.756 -3.831 1 93.44 251 TYR B CA 1
ATOM 4134 C C . TYR B 1 251 ? -9.171 -21.355 -2.626 1 93.44 251 TYR B C 1
ATOM 4136 O O . TYR B 1 251 ? -8.416 -20.382 -2.685 1 93.44 251 TYR B O 1
ATOM 4144 N N . GLN B 1 252 ? -9.257 -22.174 -1.537 1 93.51 252 GLN B N 1
ATOM 4145 C CA . GLN B 1 252 ? -8.386 -21.936 -0.391 1 93.51 252 GLN B CA 1
ATOM 4146 C C . GLN B 1 252 ? -6.927 -22.216 -0.74 1 93.51 252 GLN B C 1
ATOM 4148 O O . GLN B 1 252 ? -6.64 -23.005 -1.642 1 93.51 252 GLN B O 1
ATOM 4153 N N . VAL B 1 253 ? -6.065 -21.601 -0.106 1 96.19 253 VAL B N 1
ATOM 4154 C CA . VAL B 1 253 ? -4.632 -21.837 -0.25 1 96.19 253 VAL B CA 1
ATOM 4155 C C . VAL B 1 253 ? -4.094 -22.529 1.001 1 96.19 253 VAL B C 1
ATOM 4157 O O . VAL B 1 253 ? -4.341 -22.079 2.122 1 96.19 253 VAL B O 1
ATOM 4160 N N . ARG B 1 254 ? -3.352 -23.589 0.794 1 96.22 254 ARG B N 1
ATOM 4161 C CA . ARG B 1 254 ? -2.817 -24.349 1.919 1 96.22 254 ARG B CA 1
ATOM 4162 C C . ARG B 1 254 ? -1.292 -24.38 1.883 1 96.22 254 ARG B C 1
ATOM 4164 O O . ARG B 1 254 ? -0.69 -24.333 0.809 1 96.22 254 ARG B O 1
ATOM 4171 N N . THR B 1 255 ? -0.705 -24.548 3.049 1 96.09 255 THR B N 1
ATOM 4172 C CA . THR B 1 255 ? 0.749 -24.549 3.165 1 96.09 255 THR B CA 1
ATOM 4173 C C . THR B 1 255 ? 1.323 -25.9 2.75 1 96.09 255 THR B C 1
ATOM 4175 O O . THR B 1 255 ? 0.728 -26.944 3.024 1 96.09 255 THR B O 1
ATOM 4178 N N . ARG B 1 256 ? 2.48 -25.843 2.173 1 94.61 256 ARG B N 1
ATOM 4179 C CA . ARG B 1 256 ? 3.305 -27.019 1.91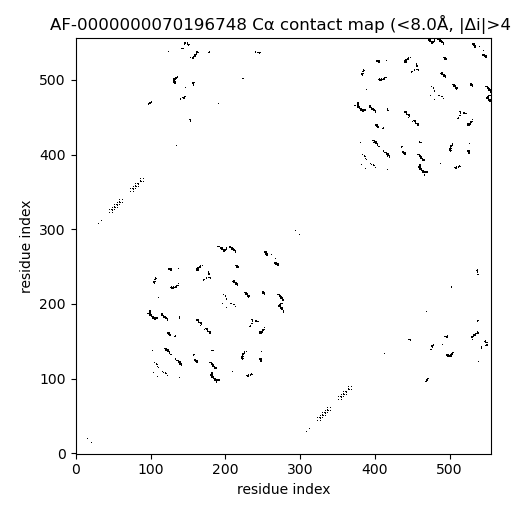3 1 94.61 256 ARG B CA 1
ATOM 4180 C C . ARG B 1 256 ? 4.716 -26.831 2.46 1 94.61 256 ARG B C 1
ATOM 4182 O O . ARG B 1 256 ? 5.428 -25.911 2.053 1 94.61 256 ARG B O 1
ATOM 4189 N N . CYS B 1 257 ? 5.109 -27.713 3.322 1 91.81 257 CYS B N 1
ATOM 4190 C CA . CYS B 1 257 ? 6.428 -27.616 3.937 1 91.81 257 CYS B CA 1
ATOM 4191 C C . CYS B 1 257 ? 7.514 -28.08 2.975 1 91.81 257 CYS B C 1
ATOM 4193 O O . CYS B 1 257 ? 7.219 -28.687 1.944 1 91.81 257 CYS B O 1
ATOM 4195 N N . GLY B 1 258 ? 8.816 -27.816 3.34 1 87.76 258 GLY B N 1
ATOM 4196 C CA . GLY B 1 258 ? 9.993 -27.973 2.5 1 87.76 258 GLY B CA 1
ATOM 4197 C C . GLY B 1 258 ? 10.848 -26.721 2.433 1 87.76 258 GLY B C 1
ATOM 4198 O O . GLY B 1 258 ? 11.511 -26.362 3.408 1 87.76 258 GLY B O 1
ATOM 4199 N N . SER B 1 259 ? 10.607 -26.037 1.301 1 85.55 259 SER B N 1
ATOM 4200 C CA . SER B 1 259 ? 11.284 -24.746 1.232 1 85.55 259 SER B CA 1
ATOM 4201 C C . SER B 1 259 ? 10.589 -23.71 2.109 1 85.55 259 SER B C 1
ATOM 4203 O O . SER B 1 259 ? 11.171 -22.674 2.435 1 85.55 259 SER B O 1
ATOM 4205 N N . LEU B 1 260 ? 9.316 -24.034 2.395 1 90.55 260 LEU B N 1
ATOM 4206 C CA . LEU B 1 260 ? 8.655 -23.241 3.426 1 90.55 260 LEU B CA 1
ATOM 4207 C C . LEU B 1 260 ? 9.033 -23.736 4.818 1 90.55 260 LEU B C 1
ATOM 4209 O O . LEU B 1 260 ? 8.857 -24.915 5.132 1 90.55 260 LEU B O 1
ATOM 4213 N N . LYS B 1 261 ? 9.511 -22.889 5.57 1 88.2 261 LYS B N 1
ATOM 4214 C CA . LYS B 1 261 ? 10.034 -23.267 6.88 1 88.2 261 LYS B CA 1
ATOM 4215 C C . LYS B 1 261 ? 8.921 -23.782 7.788 1 88.2 261 LYS B C 1
ATOM 4217 O O . LYS B 1 261 ? 7.951 -23.069 8.056 1 88.2 261 LYS B O 1
ATOM 4222 N N . CYS B 1 262 ? 9.047 -24.958 8.271 1 89.9 262 CYS B N 1
ATOM 4223 C CA . CYS B 1 262 ? 8.171 -25.622 9.23 1 89.9 262 CYS B CA 1
ATOM 4224 C C . CYS B 1 262 ? 8.973 -26.21 10.385 1 89.9 262 CYS B C 1
ATOM 4226 O O . CYS B 1 262 ? 9.727 -27.167 10.199 1 89.9 262 CYS B O 1
ATOM 4228 N N . PRO B 1 263 ? 8.783 -25.566 11.633 1 91.59 263 PRO B N 1
ATOM 4229 C CA . PRO B 1 263 ? 8.048 -24.37 12.053 1 91.59 263 PRO B CA 1
ATOM 4230 C C . PRO B 1 263 ? 8.7 -23.077 11.57 1 91.59 263 PRO B C 1
ATOM 4232 O O . PRO B 1 263 ? 9.884 -23.071 11.222 1 91.59 263 PRO B O 1
ATOM 4235 N N . PRO B 1 264 ? 7.924 -21.952 11.693 1 93.76 264 PRO B N 1
ATOM 4236 C CA . PRO B 1 264 ? 6.655 -21.744 12.395 1 93.76 264 PRO B CA 1
ATOM 4237 C C . PRO B 1 264 ? 5.442 -22.104 11.541 1 93.76 264 PRO B C 1
ATOM 4239 O O . PRO B 1 264 ? 4.311 -22.095 12.034 1 93.76 264 PRO B O 1
ATOM 4242 N N . TYR B 1 265 ? 5.627 -22.372 10.254 1 94.94 265 TYR B N 1
ATOM 4243 C CA . TYR B 1 265 ? 4.493 -22.788 9.436 1 94.94 265 TYR B CA 1
ATOM 4244 C C . TYR B 1 265 ? 4.15 -24.252 9.685 1 94.94 265 TYR B C 1
ATOM 4246 O O . TYR B 1 265 ? 4.94 -24.989 10.28 1 94.94 265 TYR B O 1
ATOM 4254 N N . GLU B 1 266 ? 3.018 -24.635 9.379 1 95.21 266 GLU B N 1
ATOM 4255 C CA . GLU B 1 266 ? 2.537 -26.004 9.537 1 95.21 266 GLU B CA 1
ATOM 4256 C C . GLU B 1 266 ? 2.083 -26.588 8.202 1 95.21 266 GLU B C 1
ATOM 4258 O O . GLU B 1 266 ? 1.485 -25.887 7.384 1 95.21 266 GLU B O 1
ATOM 4263 N N . GLU B 1 267 ? 2.303 -27.861 8.04 1 94.88 267 GLU B N 1
ATOM 4264 C CA . GLU B 1 267 ? 1.929 -28.548 6.807 1 94.88 267 GLU B CA 1
ATOM 4265 C C . GLU B 1 267 ? 0.414 -28.584 6.634 1 94.88 267 GLU B C 1
ATOM 4267 O O . GLU B 1 267 ? -0.317 -28.909 7.572 1 94.88 267 GLU B O 1
ATOM 4272 N N . ASP B 1 268 ? -0.03 -28.193 5.421 1 95.4 268 ASP B N 1
ATOM 4273 C CA . ASP B 1 268 ? -1.391 -28.435 4.954 1 95.4 268 ASP B CA 1
ATOM 4274 C C . ASP B 1 268 ? -2.405 -27.653 5.787 1 95.4 268 ASP B C 1
ATOM 4276 O O . ASP B 1 268 ? -3.441 -28.193 6.181 1 95.4 268 ASP B O 1
ATOM 4280 N N . LYS B 1 269 ? -2.093 -26.454 6.087 1 96.19 269 LYS B N 1
ATOM 4281 C CA . LYS B 1 269 ? -3.007 -25.561 6.794 1 96.19 269 LYS B CA 1
ATOM 4282 C C . LYS B 1 269 ? -3.5 -24.443 5.879 1 96.19 269 LYS B C 1
ATOM 4284 O O . LYS B 1 269 ? -2.743 -23.933 5.051 1 96.19 269 LYS B O 1
ATOM 4289 N N . VAL B 1 270 ? -4.763 -24.046 6.092 1 96.4 270 VAL B N 1
ATOM 4290 C CA . VAL B 1 270 ? -5.337 -22.942 5.331 1 96.4 270 VAL B CA 1
ATOM 4291 C C . VAL B 1 270 ? -4.69 -21.627 5.76 1 96.4 270 VAL B C 1
ATOM 4293 O O . VAL B 1 270 ? -4.634 -21.315 6.951 1 96.4 270 VAL B O 1
ATOM 4296 N N . LEU B 1 271 ? -4.244 -20.875 4.852 1 97.45 271 LEU B N 1
ATOM 4297 C CA . LEU B 1 271 ? -3.56 -19.624 5.162 1 97.45 271 LEU B CA 1
ATOM 4298 C C . LEU B 1 271 ? -4.561 -18.489 5.347 1 97.45 271 LEU B C 1
ATOM 4300 O O . LEU B 1 271 ? -5.471 -18.319 4.533 1 97.45 271 LEU B O 1
ATOM 4304 N N . SER B 1 272 ? -4.368 -17.757 6.366 1 97.67 272 SER B N 1
ATOM 4305 C CA . SER B 1 272 ? -5.075 -16.499 6.58 1 97.67 272 SER B CA 1
ATOM 4306 C C . SER B 1 272 ? -4.425 -15.36 5.802 1 97.67 272 SER B C 1
ATOM 4308 O O . SER B 1 272 ? -3.378 -15.546 5.177 1 97.67 272 SER B O 1
ATOM 4310 N N . CYS B 1 273 ? -5.07 -14.189 5.854 1 98.31 273 CYS B N 1
ATOM 4311 C CA . CYS B 1 273 ? -4.527 -12.946 5.317 1 98.31 273 CYS B CA 1
ATOM 4312 C C . CYS B 1 273 ? -5.16 -11.737 5.996 1 98.31 273 CYS B C 1
ATOM 4314 O O . CYS B 1 273 ? -6.241 -11.842 6.578 1 98.31 273 CYS B O 1
ATOM 4316 N N . VAL B 1 274 ? -4.464 -10.653 5.937 1 98.29 274 VAL B N 1
ATOM 4317 C CA . VAL B 1 274 ? -4.99 -9.403 6.474 1 98.29 274 VAL B CA 1
ATOM 4318 C C . VAL B 1 274 ? -4.581 -8.24 5.573 1 98.29 274 VAL B C 1
ATOM 4320 O O . VAL B 1 274 ? -3.46 -8.209 5.06 1 98.29 274 VAL B O 1
ATOM 4323 N N . VAL B 1 275 ? -5.493 -7.381 5.332 1 97.37 275 VAL B N 1
ATOM 4324 C CA . VAL B 1 275 ? -5.214 -6.148 4.604 1 97.37 275 VAL B CA 1
ATOM 4325 C C . VAL B 1 275 ? -5.031 -4.995 5.589 1 97.37 275 VAL B C 1
ATOM 4327 O O . VAL B 1 275 ? -5.911 -4.725 6.409 1 97.37 275 VAL B O 1
ATOM 4330 N N . CYS B 1 276 ? -3.869 -4.362 5.464 1 95.6 276 CYS B N 1
ATOM 4331 C CA . CYS B 1 276 ? -3.482 -3.312 6.398 1 95.6 276 CYS B CA 1
ATOM 4332 C C . CYS B 1 276 ? -3.225 -1.999 5.667 1 95.6 276 CYS B C 1
ATOM 4334 O O . CYS B 1 276 ? -2.819 -2.001 4.504 1 95.6 276 CYS B O 1
ATOM 4336 N N . MET B 1 277 ? -3.514 -0.891 6.375 1 91.84 277 MET B N 1
ATOM 4337 C CA . MET B 1 277 ? -3.311 0.437 5.803 1 91.84 277 MET B CA 1
ATOM 4338 C C . MET B 1 277 ? -2.513 1.322 6.755 1 91.84 277 MET B C 1
ATOM 4340 O O . MET B 1 277 ? -2.561 1.134 7.972 1 91.84 277 MET B O 1
ATOM 4344 N N . LYS B 1 278 ? -1.851 2.254 6.194 1 88.72 278 LYS B N 1
ATOM 4345 C CA . LYS B 1 278 ? -1.061 3.213 6.96 1 88.72 278 LYS B CA 1
ATOM 4346 C C . LYS B 1 278 ? -0.94 4.542 6.22 1 88.72 278 LYS B C 1
ATOM 4348 O O . LYS B 1 278 ? -0.863 4.568 4.99 1 88.72 278 LYS B O 1
#

Nearest PDB structures (foldseek):
  3m0c-assembly1_B  TM=3.288E-01  e=1.115E+00  Homo sapiens
  6u3x-assembly1_B  TM=3.254E-01  e=3.091E+00  Homo sapiens